Protein AF-A0A968Z3J9-F1 (afdb_monomer_lite)

pLDDT: mean 81.68, std 18.15, range [22.41, 98.75]

Sequence (668 aa):
MHNKSAYQRAVKDFSNDNRHIVHIPLLVPPITQPENKLEDIRLEYGIPVDSFVISTFGFISSTKRPLSILLAFKKYLYNYPSAYLIFVGGTDYLGSLDIEREIKKLELQNRVKITNYVTMSDFYRYIQISDICLNLRFPSNGESSASLLKILSMGKPAIVTNIDSFADFSDDIVVKIPQPRQSDEIEEIYKALINLTENSEHRSFLSQNALKYIEREHSPERCARLYAEFFEQVQYSPQTKVNMLADHVGRETAKHEVADSQKIFVLFSKVIDNFRSTSSQNYDSSDLKIIQPESLTKTLISFNYFLHECRSICLQKLPAAKKILSIGCSGVWYFEWFHKFYPYPVEEHTGIDLNHKPENLPHNIVWIQNDGSDLTSLESESFDLIFAGQFIEHMSWESQATFLAEVNRALKPNGFFVLDSPNYDISNRYGWRQPEHIHELTFKQICNFLELSSFNIEDTYGLVPKKLLGTPPQLVGKSLEYAFQNNFYKEEINKAINKEPNDCFIWWIIAKKNTCVVEKQLLKNQLQKAYLENQKNQYNIVFHQIGKFIDDNGKQFIIVNPSDAPGYALFGSYEFYSKGNYLIEYNISLLNVRKNHILHSKIAIVDVVTDSGEKVYAKKEIESSDLLNNSIIKLQFSLDKLSSLEFRVFYFGNLPLRIGVQPKVSSI

Structure (mmCIF, N/CA/C/O backbone):
data_AF-A0A968Z3J9-F1
#
_entry.id   AF-A0A968Z3J9-F1
#
loop_
_atom_site.group_PDB
_atom_site.id
_atom_site.type_symbol
_atom_site.label_atom_id
_atom_site.label_alt_id
_atom_site.label_comp_id
_atom_site.label_asym_id
_atom_site.label_entity_id
_atom_site.label_seq_id
_atom_site.pdbx_PDB_ins_code
_atom_site.Cartn_x
_atom_site.Cartn_y
_atom_site.Cartn_z
_atom_site.occupancy
_atom_site.B_iso_or_equiv
_atom_site.auth_seq_id
_atom_site.auth_comp_id
_atom_site.auth_asym_id
_atom_site.auth_atom_id
_atom_site.pdbx_PDB_model_num
ATOM 1 N N . MET A 1 1 ? -13.490 8.989 -5.426 1.00 83.38 1 MET A N 1
ATOM 2 C CA . MET A 1 1 ? -13.622 8.784 -3.961 1.00 83.38 1 MET A CA 1
ATOM 3 C C . MET A 1 1 ? -14.985 8.188 -3.634 1.00 83.38 1 MET A C 1
ATOM 5 O O . MET A 1 1 ? -15.953 8.586 -4.268 1.00 83.38 1 MET A O 1
ATOM 9 N N . HIS A 1 2 ? -15.063 7.269 -2.665 1.00 87.12 2 HIS A N 1
ATOM 10 C CA . HIS A 1 2 ? -16.280 6.493 -2.354 1.00 87.12 2 HIS A CA 1
ATOM 11 C C . HIS A 1 2 ? -17.127 7.006 -1.178 1.00 87.12 2 HIS A C 1
ATOM 13 O O . HIS A 1 2 ? -18.145 6.396 -0.853 1.00 87.12 2 HIS A O 1
ATOM 19 N N . ASN A 1 3 ? -16.702 8.076 -0.509 1.00 85.31 3 ASN A N 1
ATOM 20 C CA . ASN A 1 3 ? -17.498 8.794 0.486 1.00 85.31 3 ASN A CA 1
ATOM 21 C C . ASN A 1 3 ? -17.246 10.303 0.361 1.00 85.31 3 ASN A C 1
ATOM 23 O O . ASN A 1 3 ? -16.229 10.718 -0.216 1.00 85.31 3 ASN A O 1
ATOM 27 N N . LYS A 1 4 ? -18.177 11.120 0.867 1.00 87.25 4 LYS A N 1
ATOM 28 C CA . LYS A 1 4 ? -18.144 12.578 0.698 1.00 87.25 4 LYS A CA 1
ATOM 29 C C . LYS A 1 4 ? -17.039 13.195 1.538 1.00 87.25 4 LYS A C 1
ATOM 31 O O . LYS A 1 4 ? -16.347 14.069 1.035 1.00 87.25 4 LYS A O 1
ATOM 36 N N . SER A 1 5 ? -16.817 12.710 2.754 1.00 83.31 5 SER A N 1
ATOM 37 C CA . SER A 1 5 ? -15.737 13.186 3.622 1.00 83.31 5 SER A CA 1
ATOM 38 C C . SER A 1 5 ? -14.348 13.014 2.983 1.00 83.31 5 SER A C 1
ATOM 40 O O . SER A 1 5 ? -13.553 13.952 2.938 1.00 83.31 5 SER A O 1
ATOM 42 N N . ALA A 1 6 ? -14.055 11.844 2.410 1.00 84.19 6 ALA A N 1
ATOM 43 C CA . ALA A 1 6 ? -12.822 11.574 1.672 1.00 84.19 6 ALA A CA 1
ATOM 44 C C . ALA A 1 6 ? -12.758 12.357 0.360 1.00 84.19 6 ALA A C 1
ATOM 46 O O . ALA A 1 6 ? -11.691 12.839 -0.000 1.00 84.19 6 ALA A O 1
ATOM 47 N N . TYR A 1 7 ? -13.886 12.524 -0.337 1.00 86.06 7 TYR A N 1
ATOM 48 C CA . TYR A 1 7 ? -13.969 13.402 -1.501 1.00 86.06 7 TYR A CA 1
ATOM 49 C C . TYR A 1 7 ? -13.630 14.852 -1.145 1.00 86.06 7 TYR A C 1
ATOM 51 O O . TYR A 1 7 ? -12.784 15.443 -1.796 1.00 86.06 7 TYR A O 1
ATOM 59 N N . GLN A 1 8 ? -14.224 15.414 -0.095 1.00 84.50 8 GLN A N 1
ATOM 60 C CA . GLN A 1 8 ? -13.984 16.788 0.345 1.00 84.50 8 GLN A CA 1
ATOM 61 C C . GLN A 1 8 ? -12.546 16.989 0.817 1.00 84.50 8 GLN A C 1
ATOM 63 O O . GLN A 1 8 ? -11.927 17.988 0.456 1.00 84.50 8 GLN A O 1
ATOM 68 N N . ARG A 1 9 ? -11.993 16.029 1.572 1.00 83.12 9 ARG A N 1
ATOM 69 C CA . ARG A 1 9 ? -10.566 16.023 1.916 1.00 83.12 9 ARG A CA 1
ATOM 70 C C . ARG A 1 9 ? -9.701 15.978 0.670 1.00 83.12 9 ARG A C 1
ATOM 72 O O . ARG A 1 9 ? -8.854 16.838 0.520 1.00 83.12 9 ARG A O 1
ATOM 79 N N . ALA A 1 10 ? -9.974 15.075 -0.268 1.00 77.19 10 ALA A N 1
ATOM 80 C CA . ALA A 1 10 ? -9.222 14.993 -1.513 1.00 77.19 10 ALA A CA 1
ATOM 81 C C . ALA A 1 10 ? -9.330 16.287 -2.335 1.00 77.19 10 ALA A C 1
ATOM 83 O O . ALA A 1 10 ? -8.329 16.808 -2.798 1.00 77.19 10 ALA A O 1
ATOM 84 N N . VAL A 1 11 ? -10.516 16.877 -2.461 1.00 76.75 11 VAL A N 1
ATOM 85 C CA . VAL A 1 11 ? -10.704 18.164 -3.146 1.00 76.75 11 VAL A CA 1
ATOM 86 C C . VAL A 1 11 ? -9.931 19.290 -2.453 1.00 76.75 11 VAL A C 1
ATOM 88 O O . VAL A 1 11 ? -9.436 20.185 -3.131 1.00 76.75 11 VAL A O 1
ATOM 91 N N . LYS A 1 12 ? -9.814 19.262 -1.122 1.00 76.19 12 LYS A N 1
ATOM 92 C CA . LYS A 1 12 ? -9.059 20.250 -0.343 1.00 76.19 12 LYS A CA 1
ATOM 93 C C . LYS A 1 12 ? -7.545 20.036 -0.458 1.00 76.19 12 LYS A C 1
ATOM 95 O O . LYS A 1 12 ? -6.816 20.977 -0.772 1.00 76.19 12 LYS A O 1
ATOM 100 N N . ASP A 1 13 ? -7.094 18.810 -0.224 1.00 74.88 13 ASP A N 1
ATOM 101 C CA . ASP A 1 13 ? -5.686 18.407 -0.187 1.00 74.88 13 ASP A CA 1
ATOM 102 C C . ASP A 1 13 ? -5.069 18.431 -1.597 1.00 74.88 13 ASP A C 1
ATOM 104 O O . ASP A 1 13 ? -3.906 18.792 -1.762 1.00 74.88 13 ASP A O 1
ATOM 108 N N . PHE A 1 14 ? -5.879 18.163 -2.627 1.00 65.25 14 PHE A N 1
ATOM 109 C CA . PHE A 1 14 ? -5.542 18.275 -4.049 1.00 65.25 14 PHE A CA 1
ATOM 110 C C . PHE A 1 14 ? -6.276 19.452 -4.714 1.00 65.25 14 PHE A C 1
ATOM 112 O O . PHE A 1 14 ? -6.745 19.350 -5.847 1.00 65.25 14 PHE A O 1
ATOM 119 N N . SER A 1 15 ? -6.378 20.592 -4.025 1.00 50.22 15 SER A N 1
ATOM 120 C CA . SER A 1 15 ? -7.082 21.796 -4.513 1.00 50.22 15 SER A CA 1
ATOM 121 C C . SER A 1 15 ? -6.623 22.304 -5.888 1.00 50.22 15 SER A C 1
ATOM 123 O O . SER A 1 15 ? -7.410 22.935 -6.591 1.00 50.22 15 SER A O 1
ATOM 125 N N . ASN A 1 16 ? -5.402 21.965 -6.312 1.00 41.75 16 ASN A N 1
ATOM 126 C CA . ASN A 1 16 ? -4.848 22.312 -7.625 1.00 41.75 16 ASN A CA 1
ATOM 127 C C . ASN A 1 16 ? -5.170 21.293 -8.748 1.00 41.75 16 ASN A C 1
ATOM 129 O O . ASN A 1 16 ? -4.875 21.574 -9.908 1.00 41.75 16 ASN A O 1
ATOM 133 N N . ASP A 1 17 ? -5.767 20.134 -8.430 1.00 53.88 17 ASP A N 1
ATOM 134 C CA . ASP A 1 17 ? -6.063 19.028 -9.370 1.00 53.88 17 ASP A CA 1
ATOM 135 C C . ASP A 1 17 ? -7.462 18.403 -9.153 1.00 53.88 17 ASP A C 1
ATOM 137 O O . ASP A 1 17 ? -7.767 17.277 -9.546 1.00 53.88 17 ASP A O 1
ATOM 141 N N . ASN A 1 18 ? -8.371 19.139 -8.509 1.00 56.31 18 ASN A N 1
ATOM 142 C CA . ASN A 1 18 ? -9.698 18.621 -8.163 1.00 56.31 18 ASN A CA 1
ATOM 143 C C . ASN A 1 18 ? -10.625 18.393 -9.377 1.00 56.31 18 ASN A C 1
ATOM 145 O O . ASN A 1 18 ? -11.651 17.732 -9.231 1.00 56.31 18 ASN A O 1
ATOM 149 N N . ARG A 1 19 ? -10.250 18.871 -10.577 1.00 55.16 19 ARG A N 1
ATOM 150 C CA . ARG A 1 19 ? -11.015 18.723 -11.834 1.00 55.16 19 ARG A CA 1
ATOM 151 C C . ARG A 1 19 ? -11.169 17.270 -12.295 1.00 55.16 19 ARG A C 1
ATOM 153 O O . ARG A 1 19 ? -12.034 16.993 -13.121 1.00 55.16 19 ARG A O 1
ATOM 160 N N . HIS A 1 20 ? -10.359 16.357 -11.762 1.00 67.56 20 HIS A N 1
ATOM 161 C CA . HIS A 1 20 ? -10.405 14.923 -12.068 1.00 67.56 20 HIS A CA 1
ATOM 162 C C . HIS A 1 20 ? -10.761 14.062 -10.853 1.00 67.56 20 HIS A C 1
ATOM 164 O O . HIS A 1 20 ? -10.740 12.833 -10.922 1.00 67.56 20 HIS A O 1
ATOM 170 N N . ILE A 1 21 ? -11.119 14.694 -9.734 1.00 74.06 21 ILE A N 1
ATOM 171 C CA . ILE A 1 21 ? -11.592 13.996 -8.548 1.00 74.06 21 ILE A CA 1
ATOM 172 C C . ILE A 1 21 ? -13.110 13.987 -8.617 1.00 74.06 21 ILE A C 1
ATOM 174 O O . ILE A 1 21 ? -13.754 15.024 -8.514 1.00 74.06 21 ILE A O 1
ATOM 178 N N . VAL A 1 22 ? -13.686 12.798 -8.759 1.00 82.94 22 VAL A N 1
ATOM 179 C CA . VAL A 1 22 ? -15.136 12.603 -8.701 1.00 82.94 22 VAL A CA 1
ATOM 180 C C . VAL A 1 22 ? -15.523 11.776 -7.483 1.00 82.94 22 VAL A C 1
ATOM 182 O O . VAL A 1 22 ? -14.786 10.898 -7.010 1.00 82.94 22 VAL A O 1
ATOM 185 N N . HIS A 1 23 ? -16.702 12.069 -6.950 1.00 89.19 23 HIS A N 1
ATOM 186 C CA . HIS A 1 23 ? -17.340 11.239 -5.944 1.00 89.19 23 HIS A CA 1
ATOM 187 C C . HIS A 1 23 ? -18.211 10.193 -6.641 1.00 89.19 23 HIS A C 1
ATOM 189 O O . HIS A 1 23 ? -19.246 10.526 -7.214 1.00 89.19 23 HIS A O 1
ATOM 195 N N . ILE A 1 24 ? -17.795 8.931 -6.567 1.00 88.75 24 ILE A N 1
ATOM 196 C CA . ILE A 1 24 ? -18.569 7.791 -7.058 1.00 88.75 24 ILE A CA 1
ATOM 197 C C . ILE A 1 24 ? -18.799 6.880 -5.854 1.00 88.75 24 ILE A C 1
ATOM 199 O O . ILE A 1 24 ? -17.829 6.294 -5.365 1.00 88.75 24 ILE A O 1
ATOM 203 N N . PRO A 1 25 ? -20.031 6.782 -5.323 1.00 88.19 25 PRO A N 1
ATOM 204 C CA . PRO A 1 25 ? -20.305 5.966 -4.145 1.00 88.19 25 PRO A CA 1
ATOM 205 C C . PRO A 1 25 ? -19.909 4.504 -4.334 1.00 88.19 25 PRO A C 1
ATOM 207 O O . PRO A 1 25 ? -19.877 3.992 -5.454 1.00 88.19 25 PRO A O 1
ATOM 210 N N . LEU A 1 26 ? -19.610 3.828 -3.224 1.00 87.44 26 LEU A N 1
ATOM 211 C CA . LEU A 1 26 ? -19.346 2.393 -3.249 1.00 87.44 26 LEU A CA 1
ATOM 212 C C . LEU A 1 26 ? -20.618 1.642 -3.668 1.00 87.44 26 LEU A C 1
ATOM 214 O O . LEU A 1 26 ? -21.650 1.787 -3.017 1.00 87.44 26 LEU A O 1
ATOM 218 N N . LEU A 1 27 ? -20.533 0.851 -4.734 1.00 89.94 27 LEU A N 1
ATOM 219 C CA . LEU A 1 27 ? -21.652 0.068 -5.257 1.00 89.94 27 LEU A CA 1
ATOM 220 C C . LEU A 1 27 ? -22.138 -0.964 -4.230 1.00 89.94 27 LEU A C 1
ATOM 222 O O . LEU A 1 27 ? -21.330 -1.643 -3.590 1.00 89.94 27 LEU A O 1
ATOM 226 N N . VAL A 1 28 ? -23.459 -1.119 -4.125 1.00 86.31 28 VAL A N 1
ATOM 227 C CA . VAL A 1 28 ? -24.106 -2.203 -3.378 1.00 86.31 28 VAL A CA 1
ATOM 228 C C . VAL A 1 28 ? -24.844 -3.106 -4.370 1.00 86.31 28 VAL A C 1
ATOM 230 O O . VAL A 1 28 ? -25.715 -2.618 -5.088 1.00 86.31 28 VAL A O 1
ATOM 233 N N . PRO A 1 29 ? -24.501 -4.404 -4.461 1.00 76.38 29 PRO A N 1
ATOM 234 C CA . PRO A 1 29 ? -25.162 -5.303 -5.397 1.00 76.38 29 PRO A CA 1
ATOM 235 C C . PRO A 1 29 ? -26.626 -5.542 -4.991 1.00 76.38 29 PRO A C 1
ATOM 237 O O . PRO A 1 29 ? -26.943 -5.456 -3.799 1.00 76.38 29 PRO A O 1
ATOM 240 N N . PRO A 1 30 ? -27.511 -5.890 -5.946 1.00 74.19 30 PRO A N 1
ATOM 241 C CA . PRO A 1 30 ? -28.878 -6.281 -5.632 1.00 74.19 30 PRO A CA 1
ATOM 242 C C . PRO A 1 30 ? -28.854 -7.480 -4.687 1.00 74.19 30 PRO A C 1
ATOM 244 O O . PRO A 1 30 ? -28.130 -8.450 -4.924 1.00 74.19 30 PRO A O 1
ATOM 247 N N . ILE A 1 31 ? -29.631 -7.416 -3.608 1.00 74.12 31 ILE A N 1
ATOM 248 C CA . ILE A 1 31 ? -29.698 -8.510 -2.642 1.00 74.12 31 ILE A CA 1
ATOM 249 C C . ILE A 1 31 ? -30.876 -9.401 -2.993 1.00 74.12 31 ILE A C 1
ATOM 251 O O . ILE A 1 31 ? -32.029 -8.979 -2.939 1.00 74.12 31 ILE A O 1
ATOM 255 N N . THR A 1 32 ? -30.588 -10.662 -3.287 1.00 65.12 32 THR A N 1
ATOM 256 C CA . THR A 1 32 ? -31.586 -11.727 -3.230 1.00 65.12 32 THR A CA 1
ATOM 257 C C . THR A 1 32 ? -31.809 -12.086 -1.766 1.00 65.12 32 THR A C 1
ATOM 259 O O . THR A 1 32 ? -30.913 -12.641 -1.124 1.00 65.12 32 THR A O 1
ATOM 262 N N . GLN A 1 33 ? -32.972 -11.729 -1.217 1.00 62.16 33 GLN A N 1
ATOM 263 C CA . GLN A 1 33 ? -33.325 -12.136 0.141 1.00 62.16 33 GLN A CA 1
ATOM 264 C C . GLN A 1 33 ? -33.412 -13.669 0.208 1.00 62.16 33 GLN A C 1
ATOM 266 O O . GLN A 1 33 ? -34.026 -14.269 -0.676 1.00 62.16 33 GLN A O 1
ATOM 271 N N . PRO A 1 34 ? -32.812 -14.316 1.221 1.00 59.31 34 PRO A N 1
ATOM 272 C CA . PRO A 1 34 ? -33.038 -15.735 1.462 1.00 59.31 34 PRO A CA 1
ATOM 273 C C . PRO A 1 34 ? -34.529 -15.985 1.723 1.00 59.31 34 PRO A C 1
ATOM 275 O O . PRO A 1 34 ? -35.141 -15.263 2.507 1.00 59.31 34 PRO A O 1
ATOM 278 N N . GLU A 1 35 ? -35.107 -17.014 1.099 1.00 66.44 35 GLU A N 1
ATOM 279 C CA . GLU A 1 35 ? -36.538 -17.350 1.225 1.00 66.44 35 GLU A CA 1
ATOM 280 C C . GLU A 1 35 ? -36.929 -17.874 2.622 1.00 66.44 35 GLU A C 1
ATOM 282 O O . GLU A 1 35 ? -38.110 -18.014 2.938 1.00 66.44 35 GLU A O 1
ATOM 287 N N . ASN A 1 36 ? -35.946 -18.175 3.473 1.00 77.25 36 ASN A N 1
ATOM 288 C CA . ASN A 1 36 ? -36.167 -18.751 4.792 1.00 77.25 36 ASN A CA 1
ATOM 289 C C . ASN A 1 36 ? -36.856 -17.764 5.743 1.00 77.25 36 ASN A C 1
ATOM 291 O O . ASN A 1 36 ? -36.491 -16.586 5.830 1.00 77.25 36 ASN A O 1
ATOM 295 N N . LYS A 1 37 ? -37.808 -18.278 6.528 1.00 85.12 37 LYS A N 1
ATOM 296 C CA . LYS A 1 37 ? -38.438 -17.513 7.604 1.00 85.12 37 LYS A CA 1
ATOM 297 C C . LYS A 1 37 ? -37.406 -17.158 8.675 1.00 85.12 37 LYS A C 1
ATOM 299 O O . LYS A 1 37 ? -36.481 -17.923 8.952 1.00 85.12 37 LYS A O 1
ATOM 304 N N . LEU A 1 38 ? -37.569 -15.986 9.283 1.00 86.25 38 LEU A N 1
ATOM 305 C CA . LEU A 1 38 ? -36.629 -15.448 10.267 1.00 86.25 38 LEU A CA 1
ATOM 306 C C . LEU A 1 38 ? -36.497 -16.372 11.489 1.00 86.25 38 LEU A C 1
ATOM 308 O O . LEU A 1 38 ? -35.399 -16.535 12.021 1.00 86.25 38 LEU A O 1
ATOM 312 N N . GLU A 1 39 ? -37.593 -17.017 11.887 1.00 90.06 39 GLU A N 1
ATOM 313 C CA . GLU A 1 39 ? -37.647 -17.985 12.982 1.00 90.06 39 GLU A CA 1
ATOM 314 C C . GLU A 1 39 ? -36.768 -19.211 12.702 1.00 90.06 39 GLU A C 1
ATOM 316 O O . GLU A 1 39 ? -36.020 -19.639 13.581 1.00 90.06 39 GLU A O 1
ATOM 321 N N . ASP A 1 40 ? -36.783 -19.721 11.467 1.00 91.75 40 ASP A N 1
ATOM 322 C CA . ASP A 1 40 ? -35.992 -20.889 11.064 1.00 91.75 40 ASP A CA 1
ATOM 323 C C . ASP A 1 40 ? -34.488 -20.579 11.121 1.00 91.75 40 ASP A C 1
ATOM 325 O O . ASP A 1 40 ? -33.699 -21.372 11.638 1.00 91.75 40 ASP A O 1
ATOM 329 N N . ILE A 1 41 ? -34.086 -19.386 10.662 1.00 91.69 41 ILE A N 1
ATOM 330 C CA . ILE A 1 41 ? -32.685 -18.935 10.713 1.00 91.69 41 ILE A CA 1
ATOM 331 C C . ILE A 1 41 ? -32.225 -18.762 12.169 1.00 91.69 41 ILE A C 1
ATOM 333 O O . ILE A 1 41 ? -31.107 -19.147 12.519 1.00 91.69 41 ILE A O 1
ATOM 337 N N . ARG A 1 42 ? -33.077 -18.197 13.038 1.00 93.94 42 ARG A N 1
ATOM 338 C CA . ARG A 1 42 ? -32.767 -18.046 14.469 1.00 93.94 42 ARG A CA 1
ATOM 339 C C . ARG A 1 42 ? -32.563 -19.408 15.135 1.00 93.94 42 ARG A C 1
ATOM 341 O O . ARG A 1 42 ? -31.560 -19.585 15.827 1.00 93.94 42 ARG A O 1
ATOM 348 N N . LEU A 1 43 ? -33.441 -20.378 14.867 1.00 92.06 43 LEU A N 1
ATOM 349 C CA . LEU A 1 43 ? -33.316 -21.745 15.381 1.00 92.06 43 LEU A CA 1
ATOM 350 C C . LEU A 1 43 ? -32.028 -22.430 14.901 1.00 92.06 43 LEU A C 1
ATOM 352 O O . LEU A 1 43 ? -31.312 -23.001 15.724 1.00 92.06 43 LEU A O 1
ATOM 356 N N . GLU A 1 44 ? -31.687 -22.317 13.614 1.00 93.19 44 GLU A N 1
ATOM 357 C CA . GLU A 1 44 ? -30.454 -22.884 13.043 1.00 93.19 44 GLU A CA 1
ATOM 358 C C . GLU A 1 44 ? -29.192 -22.342 13.729 1.00 93.19 44 GLU A C 1
ATOM 360 O O . GLU A 1 44 ? -28.259 -23.090 14.025 1.00 93.19 44 GLU A O 1
ATOM 365 N N . TYR A 1 45 ? -29.167 -21.046 14.046 1.00 92.88 45 TYR A N 1
ATOM 366 C CA . TYR A 1 45 ? -28.033 -20.421 14.725 1.00 92.88 45 TYR A CA 1
ATOM 367 C C . TYR A 1 45 ? -28.087 -20.514 16.257 1.00 92.88 45 TYR A C 1
ATOM 369 O O . TYR A 1 45 ? -27.191 -19.978 16.922 1.00 92.88 45 TYR A O 1
ATOM 377 N N . GLY A 1 46 ? -29.079 -21.204 16.828 1.00 92.62 46 GLY A N 1
ATOM 378 C CA . GLY A 1 46 ? -29.234 -21.364 18.276 1.00 92.62 46 GLY A CA 1
ATOM 379 C C . GLY A 1 46 ? -29.586 -20.061 19.000 1.00 92.62 46 GLY A C 1
ATOM 380 O O . GLY A 1 46 ? -29.172 -19.854 20.140 1.00 92.62 46 GLY A O 1
ATOM 381 N N . ILE A 1 47 ? -30.305 -19.162 18.327 1.00 94.31 47 ILE A N 1
ATOM 382 C CA . ILE A 1 47 ? -30.796 -17.893 18.865 1.00 94.31 47 ILE A CA 1
ATOM 383 C C . ILE A 1 47 ? -32.287 -18.052 19.205 1.00 94.31 47 ILE A C 1
ATOM 385 O O . ILE A 1 47 ? -33.054 -18.493 18.349 1.00 94.31 47 ILE A O 1
ATOM 389 N N . PRO A 1 48 ? -32.743 -17.704 20.424 1.00 93.38 48 PRO A N 1
ATOM 390 C CA . PRO A 1 48 ? -34.160 -17.794 20.768 1.00 93.38 48 PRO A CA 1
ATOM 391 C C . PRO A 1 48 ? -35.031 -16.917 19.858 1.00 93.38 48 PRO A C 1
ATOM 393 O O . PRO A 1 48 ? -34.693 -15.760 19.600 1.00 93.38 48 PRO A O 1
ATOM 396 N N . VAL A 1 49 ? -36.168 -17.449 19.405 1.00 91.75 49 VAL A N 1
ATOM 397 C CA . VAL A 1 49 ? -37.060 -16.780 18.440 1.00 91.75 49 VAL A CA 1
ATOM 398 C C . VAL A 1 49 ? -37.539 -15.417 18.941 1.00 91.75 49 VAL A C 1
ATOM 400 O O . VAL A 1 49 ? -37.500 -14.461 18.175 1.00 91.75 49 VAL A O 1
ATOM 403 N N . ASP A 1 50 ? -37.866 -15.294 20.228 1.00 91.12 50 ASP A N 1
ATOM 404 C CA . ASP A 1 50 ? -38.372 -14.050 20.831 1.00 91.12 50 ASP A CA 1
ATOM 405 C C . ASP A 1 50 ? -37.263 -13.132 21.382 1.00 91.12 50 ASP A C 1
ATOM 407 O O . ASP A 1 50 ? -37.534 -12.162 22.093 1.00 91.12 50 ASP A O 1
ATOM 411 N N . SER A 1 51 ? -35.989 -13.448 21.118 1.00 94.50 51 SER A N 1
ATOM 412 C CA . SER A 1 51 ? -34.874 -12.621 21.589 1.00 94.50 51 SER A CA 1
ATOM 413 C C . SER A 1 51 ? -34.725 -11.338 20.774 1.00 94.50 51 SER A C 1
ATOM 415 O O . SER A 1 51 ? -35.022 -11.293 19.579 1.00 94.50 51 SER A O 1
ATOM 417 N N . PHE A 1 52 ? -34.216 -10.298 21.433 1.00 96.94 52 PHE A N 1
ATOM 418 C CA . PHE A 1 52 ? -33.814 -9.063 20.771 1.00 96.94 52 PHE A CA 1
ATOM 419 C C . PHE A 1 52 ? -32.335 -9.156 20.383 1.00 96.94 52 PHE A C 1
ATOM 421 O O . PHE A 1 52 ? -31.469 -9.296 21.250 1.00 96.94 52 PHE A O 1
ATOM 428 N N . VAL A 1 53 ? -32.034 -9.126 19.088 1.00 98.31 53 VAL A N 1
ATOM 429 C CA . VAL A 1 53 ? -30.708 -9.436 18.549 1.00 98.31 53 VAL A CA 1
ATOM 430 C C . VAL A 1 53 ? -29.985 -8.160 18.135 1.00 98.31 53 VAL A C 1
ATOM 432 O O . VAL A 1 53 ? -30.362 -7.477 17.185 1.00 98.31 53 VAL A O 1
ATOM 435 N N . ILE A 1 54 ? -28.883 -7.873 18.815 1.00 98.75 54 ILE A N 1
ATOM 436 C CA . ILE A 1 54 ? -27.936 -6.820 18.462 1.00 98.75 54 ILE A CA 1
ATOM 437 C C . ILE A 1 54 ? -26.758 -7.479 17.750 1.00 98.75 54 ILE A C 1
ATOM 439 O O . ILE A 1 54 ? -26.273 -8.532 18.169 1.00 98.75 54 ILE A O 1
ATOM 443 N N . SER A 1 55 ? -26.275 -6.906 16.653 1.00 98.44 55 SER A N 1
ATOM 444 C CA . SER A 1 55 ? -25.153 -7.501 15.918 1.00 98.44 55 SER A CA 1
ATOM 445 C C . SER A 1 55 ? -24.136 -6.478 15.448 1.00 98.44 55 SER A C 1
ATOM 447 O O . SER A 1 55 ? -24.451 -5.317 15.218 1.00 98.44 55 SER A O 1
ATOM 449 N N . THR A 1 56 ? -22.893 -6.911 15.289 1.00 97.50 56 THR A N 1
ATOM 450 C CA . THR A 1 56 ? -21.803 -6.121 14.707 1.00 97.50 56 THR A CA 1
ATOM 451 C C . THR A 1 56 ? -21.055 -6.966 13.689 1.00 97.50 56 THR A C 1
ATOM 453 O O . THR A 1 56 ? -21.015 -8.187 13.820 1.00 97.50 56 THR A O 1
ATOM 456 N N . PHE A 1 57 ? -20.500 -6.335 12.652 1.00 95.75 57 PHE A N 1
ATOM 457 C CA . PHE A 1 57 ? -20.056 -7.032 11.446 1.00 95.75 57 PHE A CA 1
ATOM 458 C C . PHE A 1 57 ? -18.607 -6.717 11.026 1.00 95.75 57 PHE A C 1
ATOM 460 O O . PHE A 1 57 ? -18.116 -5.579 11.066 1.00 95.75 57 PHE A O 1
ATOM 467 N N . GLY A 1 58 ? -17.936 -7.758 10.527 1.00 89.75 58 GLY A N 1
ATOM 468 C CA . GLY A 1 58 ? -16.554 -7.767 10.041 1.00 89.75 58 GLY A CA 1
ATOM 469 C C . GLY A 1 58 ? -15.522 -7.975 11.156 1.00 89.75 58 GLY A C 1
ATOM 470 O O . GLY A 1 58 ? -15.887 -8.234 12.292 1.00 89.75 58 GLY A O 1
ATOM 471 N N . PHE A 1 59 ? -14.234 -7.783 10.839 1.00 88.88 59 PHE A N 1
ATOM 472 C CA . PHE A 1 59 ? -13.106 -7.926 11.781 1.00 88.88 59 PHE A CA 1
ATOM 473 C C . PHE A 1 59 ? -13.371 -7.355 13.179 1.00 88.88 59 PHE A C 1
ATOM 475 O O . PHE A 1 59 ? -13.798 -6.203 13.293 1.00 88.88 59 PHE A O 1
ATOM 482 N N . ILE A 1 60 ? -13.088 -8.135 14.219 1.00 89.12 60 ILE A N 1
ATOM 483 C CA . ILE A 1 60 ? -13.185 -7.725 15.621 1.00 89.12 60 ILE A CA 1
ATOM 484 C C . ILE A 1 60 ? -11.837 -7.121 16.029 1.00 89.12 60 ILE A C 1
ATOM 486 O O . ILE A 1 60 ? -10.944 -7.811 16.514 1.00 89.12 60 ILE A O 1
ATOM 490 N N . SER A 1 61 ? -11.689 -5.815 15.811 1.00 87.69 61 SER A N 1
ATOM 491 C CA . SER A 1 61 ? -10.485 -5.047 16.144 1.00 87.69 61 SER A CA 1
ATOM 492 C C . SER A 1 61 ? -10.798 -3.934 17.146 1.00 87.69 61 SER A C 1
ATOM 494 O O . SER A 1 61 ? -11.941 -3.491 17.271 1.00 87.69 61 SER A O 1
ATOM 496 N N . SER A 1 62 ? -9.776 -3.420 17.835 1.00 88.94 62 SER A N 1
ATOM 497 C CA . SER A 1 62 ? -9.920 -2.291 18.771 1.00 88.94 62 SER A CA 1
ATOM 498 C C . SER A 1 62 ? -10.555 -1.054 18.121 1.00 88.94 62 SER A C 1
ATOM 500 O O . SER A 1 62 ? -11.374 -0.377 18.750 1.00 88.94 62 SER A O 1
ATOM 502 N N . THR A 1 63 ? -10.256 -0.801 16.841 1.00 89.88 63 THR A N 1
ATOM 503 C CA . THR A 1 63 ? -10.831 0.312 16.073 1.00 89.88 63 THR A CA 1
ATOM 504 C C . THR A 1 63 ? -12.343 0.195 15.911 1.00 89.88 63 THR A C 1
ATOM 506 O O . THR A 1 63 ? -12.999 1.224 15.807 1.00 89.88 63 THR A O 1
ATOM 509 N N . LYS A 1 64 ? -12.924 -1.012 15.978 1.00 91.88 64 LYS A N 1
ATOM 510 C CA . LYS A 1 64 ? -14.380 -1.248 15.907 1.00 91.88 64 LYS A CA 1
ATOM 511 C C . LYS A 1 64 ? -15.105 -1.258 17.254 1.00 91.88 64 LYS A C 1
ATOM 513 O O . LYS A 1 64 ? -16.267 -1.650 17.342 1.00 91.88 64 LYS A O 1
ATOM 518 N N . ARG A 1 65 ? -14.418 -0.828 18.313 1.00 93.94 65 ARG A N 1
ATOM 519 C CA . ARG A 1 65 ? -14.990 -0.594 19.652 1.00 93.94 65 ARG A CA 1
ATOM 520 C C . ARG A 1 65 ? -15.676 -1.807 20.321 1.00 93.94 65 ARG A C 1
ATOM 522 O O . ARG A 1 65 ? -16.623 -1.606 21.079 1.00 93.94 65 ARG A O 1
ATOM 529 N N . PRO A 1 66 ? -15.213 -3.059 20.140 1.00 94.62 66 PRO A N 1
ATOM 530 C CA . PRO A 1 66 ? -15.891 -4.235 20.694 1.00 94.62 66 PRO A CA 1
ATOM 531 C C . PRO A 1 66 ? -15.970 -4.232 22.232 1.00 94.62 66 PRO A C 1
ATOM 533 O O . PRO A 1 66 ? -16.968 -4.687 22.780 1.00 94.62 66 PRO A O 1
ATOM 536 N N . LEU A 1 67 ? -14.981 -3.667 22.941 1.00 95.19 67 LEU A N 1
ATOM 537 C CA . LEU A 1 67 ? -15.025 -3.544 24.407 1.00 95.19 67 LEU A CA 1
ATOM 538 C C . LEU A 1 67 ? -16.098 -2.563 24.887 1.00 95.19 67 LEU A C 1
ATOM 540 O O . LEU A 1 67 ? -16.857 -2.890 25.796 1.00 95.19 67 LEU A O 1
ATOM 544 N N . SER A 1 68 ? -16.194 -1.388 24.263 1.00 97.12 68 SER A N 1
ATOM 545 C CA . SER A 1 68 ? -17.236 -0.407 24.582 1.00 97.12 68 SER A CA 1
ATOM 546 C C . SER A 1 68 ? -18.625 -0.985 24.319 1.00 97.12 68 SER A C 1
ATOM 548 O O . SER A 1 68 ? -19.525 -0.825 25.141 1.00 97.12 68 SER A O 1
ATOM 550 N N . ILE A 1 69 ? -18.773 -1.736 23.219 1.00 98.19 69 ILE A N 1
ATOM 551 C CA . ILE A 1 69 ? -19.999 -2.474 22.899 1.00 98.19 69 ILE A CA 1
ATOM 552 C C . ILE A 1 69 ? -20.329 -3.488 24.002 1.00 98.19 69 ILE A C 1
ATOM 554 O O . ILE A 1 69 ? -21.459 -3.497 24.480 1.00 98.19 69 ILE A O 1
ATOM 558 N N . LEU A 1 70 ? -19.371 -4.314 24.443 1.00 98.00 70 LEU A N 1
ATOM 559 C CA . LEU A 1 70 ? -19.603 -5.299 25.509 1.00 98.00 70 LEU A CA 1
ATOM 560 C C . LEU A 1 70 ? -20.025 -4.653 26.832 1.00 98.00 70 LEU A C 1
ATOM 562 O O . LEU A 1 70 ? -20.936 -5.149 27.493 1.00 98.00 70 LEU A O 1
ATOM 566 N N . LEU A 1 71 ? -19.371 -3.561 27.228 1.00 98.12 71 LEU A N 1
ATOM 567 C CA . LEU A 1 71 ? -19.675 -2.864 28.479 1.00 98.12 71 LEU A CA 1
ATOM 568 C C . LEU A 1 71 ? -21.065 -2.219 28.435 1.00 98.12 71 LEU A C 1
ATOM 570 O O . LEU A 1 71 ? -21.844 -2.375 29.378 1.00 98.12 71 LEU A O 1
ATOM 574 N N . ALA A 1 72 ? -21.409 -1.569 27.321 1.00 98.50 72 ALA A N 1
ATOM 575 C CA . ALA A 1 72 ? -22.738 -1.003 27.116 1.00 98.50 72 ALA A CA 1
ATOM 576 C C . ALA A 1 72 ? -23.812 -2.098 27.059 1.00 98.50 72 ALA A C 1
ATOM 578 O O . ALA A 1 72 ? -24.873 -1.955 27.662 1.00 98.50 72 ALA A O 1
ATOM 579 N N . PHE A 1 73 ? -23.518 -3.226 26.406 1.00 98.62 73 PHE A N 1
ATOM 580 C CA . PHE A 1 73 ? -24.417 -4.375 26.343 1.00 98.62 73 PHE A CA 1
ATOM 581 C C . PHE A 1 73 ? -24.635 -5.016 27.719 1.00 98.62 73 PHE A C 1
ATOM 583 O O . PHE A 1 73 ? -25.771 -5.318 28.074 1.00 98.62 73 PHE A O 1
ATOM 590 N N . LYS A 1 74 ? -23.591 -5.147 28.551 1.00 98.25 74 LYS A N 1
ATOM 591 C CA . LYS A 1 74 ? -23.742 -5.603 29.944 1.00 98.25 74 LYS A CA 1
ATOM 592 C C . LYS A 1 74 ? -24.678 -4.691 30.730 1.00 98.25 74 LYS A C 1
ATOM 594 O O . LYS A 1 74 ? -25.533 -5.180 31.461 1.00 98.25 74 LYS A O 1
ATOM 599 N N . LYS A 1 75 ? -24.529 -3.372 30.570 1.00 98.12 75 LYS A N 1
ATOM 600 C CA . LYS A 1 75 ? -25.432 -2.397 31.190 1.00 98.12 75 LYS A CA 1
ATOM 601 C C . LYS A 1 75 ? -26.867 -2.545 30.663 1.00 98.12 75 LYS A C 1
ATOM 603 O O . LYS A 1 75 ? -27.816 -2.518 31.438 1.00 98.12 75 LYS A O 1
ATOM 608 N N . TYR A 1 76 ? -27.022 -2.740 29.359 1.00 98.31 76 TYR A N 1
ATOM 609 C CA . TYR A 1 76 ? -28.306 -2.937 28.687 1.00 98.31 76 TYR A CA 1
ATOM 610 C C . TYR A 1 76 ? -29.052 -4.197 29.161 1.00 98.31 76 TYR A C 1
ATOM 612 O O . TYR A 1 76 ? -30.256 -4.143 29.412 1.00 98.31 76 TYR A O 1
ATOM 620 N N . LEU A 1 77 ? -28.339 -5.303 29.390 1.00 97.81 77 LEU A N 1
ATOM 621 C CA . LEU A 1 77 ? -28.923 -6.571 29.840 1.00 97.81 77 LEU A CA 1
ATOM 622 C C . LEU A 1 77 ? -29.643 -6.502 31.195 1.00 97.81 77 LEU A C 1
ATOM 624 O O . LEU A 1 77 ? -30.509 -7.341 31.435 1.00 97.81 77 LEU A O 1
ATOM 628 N N . TYR A 1 78 ? -29.340 -5.526 32.061 1.00 96.12 78 TYR A N 1
ATOM 629 C CA . TYR A 1 78 ? -30.065 -5.359 33.330 1.00 96.12 78 TYR A CA 1
ATOM 630 C C . TYR A 1 78 ? -31.562 -5.103 33.121 1.00 96.12 78 TYR A C 1
ATOM 632 O O . TYR A 1 78 ? -32.372 -5.586 33.906 1.00 96.12 78 TYR A O 1
ATOM 640 N N . ASN A 1 79 ? -31.923 -4.382 32.055 1.00 96.19 79 ASN A N 1
ATOM 641 C CA . ASN A 1 79 ? -33.316 -4.082 31.715 1.00 96.19 79 ASN A CA 1
ATOM 642 C C . ASN A 1 79 ? -33.870 -5.033 30.640 1.00 96.19 79 ASN A C 1
ATOM 644 O O . ASN A 1 79 ? -35.079 -5.237 30.567 1.00 96.19 79 ASN A O 1
ATOM 648 N N . TYR A 1 80 ? -32.992 -5.645 29.835 1.00 96.94 80 TYR A N 1
ATOM 649 C CA . TYR A 1 80 ? -33.352 -6.477 28.681 1.00 96.94 80 TYR A CA 1
ATOM 650 C C . TYR A 1 80 ? -32.675 -7.859 28.730 1.00 96.94 80 TYR A C 1
ATOM 652 O O . TYR A 1 80 ? -31.838 -8.177 27.882 1.00 96.94 80 TYR A O 1
ATOM 660 N N . PRO A 1 81 ? -33.016 -8.723 29.705 1.00 95.44 81 PRO A N 1
ATOM 661 C CA . PRO A 1 81 ? -32.272 -9.956 29.991 1.00 95.44 81 PRO A CA 1
ATOM 662 C C . PRO A 1 81 ? -32.384 -11.049 28.912 1.00 95.44 81 PRO A C 1
ATOM 664 O O . PRO A 1 81 ? -31.642 -12.038 28.968 1.00 95.44 81 PRO A O 1
ATOM 667 N N . SER A 1 82 ? -33.308 -10.909 27.956 1.00 93.88 82 SER A N 1
ATOM 668 C CA . SER A 1 82 ? -33.507 -11.819 26.817 1.00 93.88 82 SER A CA 1
ATOM 669 C C . SER A 1 82 ? -32.702 -11.438 25.569 1.00 93.88 82 SER A C 1
ATOM 671 O O . SER A 1 82 ? -32.741 -12.177 24.586 1.00 93.88 82 SER A O 1
ATOM 673 N N . ALA A 1 83 ? -31.988 -10.309 25.581 1.00 97.88 83 ALA A N 1
ATOM 674 C CA . ALA A 1 83 ? -31.261 -9.830 24.413 1.00 97.88 83 ALA A CA 1
ATOM 675 C C . ALA A 1 83 ? -29.967 -10.612 24.148 1.00 97.88 83 ALA A C 1
ATOM 677 O O . ALA A 1 83 ? -29.311 -11.096 25.072 1.00 97.88 83 ALA A O 1
ATOM 678 N N . TYR A 1 84 ? -29.579 -10.688 22.877 1.00 98.31 84 TYR A N 1
ATOM 679 C CA . TYR A 1 84 ? -28.346 -11.320 22.413 1.00 98.31 84 TYR A CA 1
ATOM 680 C C . TYR A 1 84 ? -27.477 -10.317 21.664 1.00 98.31 84 TYR A C 1
ATOM 682 O O . TYR A 1 84 ? -27.981 -9.494 20.906 1.00 98.31 84 TYR A O 1
ATOM 690 N N . LEU A 1 85 ? -26.162 -10.423 21.839 1.00 98.50 85 LEU A N 1
ATOM 691 C CA . LEU A 1 85 ? -25.172 -9.688 21.061 1.00 98.50 85 LEU A CA 1
ATOM 692 C C . LEU A 1 85 ? -24.358 -10.665 20.213 1.00 98.50 85 LEU A C 1
ATOM 694 O O . LEU A 1 85 ? -23.762 -11.606 20.732 1.00 98.50 85 LEU A O 1
ATOM 698 N N . ILE A 1 86 ? -24.300 -10.431 18.907 1.00 98.06 86 ILE A N 1
ATOM 699 C CA . ILE A 1 86 ? -23.579 -11.292 17.968 1.00 98.06 86 ILE A CA 1
ATOM 700 C C . ILE A 1 86 ? -22.458 -10.497 17.296 1.00 98.06 86 ILE A C 1
ATOM 702 O O . ILE A 1 86 ? -22.702 -9.528 16.577 1.00 98.06 86 ILE A O 1
ATOM 706 N N . PHE A 1 87 ? -21.219 -10.929 17.506 1.00 96.94 87 PHE A N 1
ATOM 707 C CA . PHE A 1 87 ? -20.064 -10.485 16.739 1.00 96.94 87 PHE A CA 1
ATOM 708 C C . PHE A 1 87 ? -19.912 -11.371 15.502 1.00 96.94 87 PHE A C 1
ATOM 710 O O . PHE A 1 87 ? -19.462 -12.516 15.589 1.00 96.94 87 PHE A O 1
ATOM 717 N N . VAL A 1 88 ? -20.304 -10.831 14.349 1.00 96.25 88 VAL A N 1
ATOM 718 C CA . VAL A 1 88 ? -20.270 -11.512 13.054 1.00 96.25 88 VAL A CA 1
ATOM 719 C C . VAL A 1 88 ? -18.957 -11.194 12.338 1.00 96.25 88 VAL A C 1
ATOM 721 O O . VAL A 1 88 ? -18.863 -10.262 11.533 1.00 96.25 88 VAL A O 1
ATOM 724 N N . GLY A 1 89 ? -17.916 -11.949 12.671 1.00 87.62 89 GLY A N 1
ATOM 725 C CA . GLY A 1 89 ? -16.561 -11.774 12.153 1.00 87.62 89 GLY A CA 1
ATOM 726 C C . GLY A 1 89 ? -15.514 -12.436 13.046 1.00 87.62 89 GLY A C 1
ATOM 727 O O . GLY A 1 89 ? -15.814 -12.840 14.168 1.00 87.62 89 GLY A O 1
ATOM 728 N N . GLY A 1 90 ? -14.290 -12.583 12.536 1.00 79.69 90 GLY A N 1
ATOM 729 C CA . GLY A 1 90 ? -13.154 -13.101 13.300 1.00 79.69 90 GLY A CA 1
ATOM 730 C C . GLY A 1 90 ? -12.367 -12.004 14.012 1.00 79.69 90 GLY A C 1
ATOM 731 O O . GLY A 1 90 ? -12.400 -10.835 13.616 1.00 79.69 90 GLY A O 1
ATOM 732 N N . THR A 1 91 ? -11.645 -12.390 15.058 1.00 69.06 91 THR A N 1
ATOM 733 C CA . THR A 1 91 ? -10.518 -11.615 15.582 1.00 69.06 91 THR A CA 1
ATOM 734 C C . THR A 1 91 ? -9.347 -11.717 14.599 1.00 69.06 91 THR A C 1
ATOM 736 O O . THR A 1 91 ? -9.130 -12.761 13.980 1.00 69.06 91 THR A O 1
ATOM 739 N N . ASP A 1 92 ? -8.606 -10.628 14.397 1.00 53.12 92 ASP A N 1
ATOM 740 C CA . ASP A 1 92 ? -7.373 -10.693 13.607 1.00 53.12 92 ASP A CA 1
ATOM 741 C C . ASP A 1 92 ? -6.301 -11.513 14.338 1.00 53.12 92 ASP A C 1
ATOM 743 O O . ASP A 1 92 ? -6.165 -11.449 15.562 1.00 53.12 92 ASP A O 1
ATOM 747 N N . TYR A 1 93 ? -5.463 -12.200 13.557 1.00 44.12 93 TYR A N 1
ATOM 748 C CA . TYR A 1 93 ? -4.284 -12.966 13.993 1.00 44.12 93 TYR A CA 1
ATOM 749 C C . TYR A 1 93 ? -3.174 -12.088 14.634 1.00 44.12 93 TYR A C 1
ATOM 751 O O . TYR A 1 93 ? -2.145 -12.600 15.064 1.00 44.12 93 TYR A O 1
ATOM 759 N N . LEU A 1 94 ? -3.383 -10.763 14.729 1.00 41.69 94 LEU A N 1
ATOM 760 C CA . LEU A 1 94 ? -2.443 -9.739 15.227 1.00 41.69 94 LEU A CA 1
ATOM 761 C C . LEU A 1 94 ? -2.586 -9.414 16.737 1.00 41.69 94 LEU A C 1
ATOM 763 O O . LEU A 1 94 ? -2.028 -8.434 17.230 1.00 41.69 94 LEU A O 1
ATOM 767 N N . GLY A 1 95 ? -3.317 -10.236 17.498 1.00 44.53 95 GLY A N 1
ATOM 768 C CA . GLY A 1 95 ? -3.041 -10.479 18.925 1.00 44.53 95 GLY A CA 1
ATOM 769 C C . GLY A 1 95 ? -3.240 -9.346 19.948 1.00 44.53 95 GLY A C 1
ATOM 770 O O . GLY A 1 95 ? -2.740 -9.472 21.062 1.00 44.53 95 GLY A O 1
ATOM 771 N N . SER A 1 96 ? -3.950 -8.251 19.650 1.00 53.78 96 SER A N 1
ATOM 772 C CA . SER A 1 96 ? -4.103 -7.142 20.623 1.00 53.78 96 SER A CA 1
ATOM 773 C C . SER A 1 96 ? -5.377 -7.171 21.477 1.00 53.78 96 SER A C 1
ATOM 775 O O . SER A 1 96 ? -5.447 -6.449 22.473 1.00 53.78 96 SER A O 1
ATOM 777 N N . LEU A 1 97 ? -6.380 -7.985 21.129 1.00 70.56 97 LEU A N 1
ATOM 778 C CA . LEU A 1 97 ? -7.666 -8.009 21.827 1.00 70.56 97 LEU A CA 1
ATOM 779 C C . LEU A 1 97 ? -8.224 -9.430 21.975 1.00 70.56 97 LEU A C 1
ATOM 781 O O . LEU A 1 97 ? -8.734 -10.011 21.020 1.00 70.56 97 LEU A O 1
ATOM 785 N N . ASP A 1 98 ? -8.200 -9.940 23.204 1.00 86.19 98 ASP A N 1
ATOM 786 C CA . ASP A 1 98 ? -8.856 -11.192 23.589 1.00 86.19 98 ASP A CA 1
ATOM 787 C C . ASP A 1 98 ? -10.299 -10.909 24.038 1.00 86.19 98 ASP A C 1
ATOM 789 O O . ASP A 1 98 ? -10.602 -10.706 25.218 1.00 86.19 98 ASP A O 1
ATOM 793 N N . ILE A 1 99 ? -11.195 -10.811 23.055 1.00 89.12 99 ILE A N 1
ATOM 794 C CA . ILE A 1 99 ? -12.605 -10.491 23.291 1.00 89.12 99 ILE A CA 1
ATOM 795 C C . ILE A 1 99 ? -13.332 -11.611 24.052 1.00 89.12 99 ILE A C 1
ATOM 797 O O . ILE A 1 99 ? -14.212 -11.325 24.862 1.00 89.12 99 ILE A O 1
ATOM 801 N N . GLU A 1 100 ? -12.939 -12.872 23.854 1.00 90.12 100 GLU A N 1
ATOM 802 C CA . GLU A 1 100 ? -13.525 -14.030 24.538 1.00 90.12 100 GLU A CA 1
ATOM 803 C C . GLU A 1 100 ? -13.238 -13.990 26.039 1.00 90.12 100 GLU A C 1
ATOM 805 O O . GLU A 1 100 ? -14.132 -14.221 26.862 1.00 90.12 100 GLU A O 1
ATOM 810 N N . ARG A 1 101 ? -12.013 -13.610 26.420 1.00 91.25 101 ARG A N 1
ATOM 811 C CA . ARG A 1 101 ? -11.656 -13.377 27.820 1.00 91.25 101 ARG A CA 1
ATOM 812 C C . ARG A 1 101 ? -12.484 -12.267 28.452 1.00 91.25 101 ARG A C 1
ATOM 814 O O . ARG A 1 101 ? -12.922 -12.430 29.593 1.00 91.25 101 ARG A O 1
ATOM 821 N N . GLU A 1 102 ? -12.712 -11.156 27.755 1.00 93.62 102 GLU A N 1
ATOM 822 C CA . GLU A 1 102 ? -13.532 -10.066 28.297 1.00 93.62 102 GLU A CA 1
ATOM 823 C C . GLU A 1 102 ? -15.015 -10.462 28.393 1.00 93.62 102 GLU A C 1
ATOM 825 O O . GLU A 1 102 ? -15.646 -10.164 29.405 1.00 93.62 102 GLU A O 1
ATOM 830 N N . ILE A 1 103 ? -15.554 -11.234 27.440 1.00 95.88 103 ILE A N 1
ATOM 831 C CA . ILE A 1 103 ? -16.894 -11.843 27.554 1.00 95.88 103 ILE A CA 1
ATOM 832 C C . ILE A 1 103 ? -16.982 -12.711 28.813 1.00 95.88 103 ILE A C 1
ATOM 834 O O . ILE A 1 103 ? -17.930 -12.575 29.588 1.00 95.88 103 ILE A O 1
ATOM 838 N N . LYS A 1 104 ? -15.981 -13.570 29.052 1.00 96.12 104 LYS A N 1
ATOM 839 C CA . LYS A 1 104 ? -15.927 -14.443 30.233 1.00 96.12 104 LYS A CA 1
ATOM 840 C C . LYS A 1 104 ? -15.853 -13.652 31.535 1.00 96.12 104 LYS A C 1
ATOM 842 O O . LYS A 1 104 ? -16.584 -13.951 32.473 1.00 96.12 104 LYS A O 1
ATOM 847 N N . LYS A 1 105 ? -14.993 -12.635 31.592 1.00 96.12 105 LYS A N 1
ATOM 848 C CA . LYS A 1 105 ? -14.829 -11.745 32.753 1.00 96.12 105 LYS A CA 1
ATOM 849 C C . LYS A 1 105 ? -16.096 -10.948 33.060 1.00 96.12 105 LYS A C 1
ATOM 851 O O . LYS A 1 105 ? -16.359 -10.628 34.215 1.00 96.12 105 LYS A O 1
ATOM 856 N N . LEU A 1 106 ? -16.865 -10.606 32.031 1.00 96.44 106 LEU A N 1
ATOM 857 C CA . LEU A 1 106 ? -18.130 -9.897 32.169 1.00 96.44 106 LEU A CA 1
ATOM 858 C C . LEU A 1 106 ? -19.325 -10.827 32.425 1.00 96.44 106 LEU A C 1
ATOM 860 O O . LEU A 1 106 ? -20.404 -10.293 32.677 1.00 96.44 106 LEU A O 1
ATOM 864 N N . GLU A 1 107 ? -19.122 -12.149 32.428 1.00 97.19 107 GLU A N 1
ATOM 865 C CA . GLU A 1 107 ? -20.149 -13.189 32.609 1.00 97.19 107 GLU A CA 1
ATOM 866 C C . GLU A 1 107 ? -21.232 -13.176 31.512 1.00 97.19 107 GLU A C 1
ATOM 868 O O . GLU A 1 107 ? -22.418 -13.386 31.759 1.00 97.19 107 GLU A O 1
ATOM 873 N N . LEU A 1 108 ? -20.820 -12.906 30.269 1.00 97.50 108 LEU A N 1
ATOM 874 C CA . LEU A 1 108 ? -21.712 -12.716 29.122 1.00 97.50 108 LEU A CA 1
ATOM 875 C C . LEU A 1 108 ? -21.784 -13.913 28.155 1.00 97.50 108 LEU A C 1
ATOM 877 O O . LEU A 1 108 ? -22.426 -13.814 27.111 1.00 97.50 108 LEU A O 1
ATOM 881 N N . GLN A 1 109 ? -21.169 -15.053 28.479 1.00 95.88 109 GLN A N 1
ATOM 882 C CA . GLN A 1 109 ? -21.017 -16.213 27.580 1.00 95.88 109 GLN A CA 1
ATOM 883 C C . GLN A 1 109 ? -22.351 -16.760 27.046 1.00 95.88 109 GLN A C 1
ATOM 885 O O . GLN A 1 109 ? -22.405 -17.289 25.943 1.00 95.88 109 GLN A O 1
ATOM 890 N N . ASN A 1 110 ? -23.436 -16.620 27.813 1.00 94.88 110 ASN A N 1
ATOM 891 C CA . ASN A 1 110 ? -24.763 -17.118 27.433 1.00 94.88 110 ASN A CA 1
ATOM 892 C C . ASN A 1 110 ? -25.572 -16.124 26.582 1.00 94.88 110 ASN A C 1
ATOM 894 O O . ASN A 1 110 ? -26.668 -16.456 26.126 1.00 94.88 110 ASN A O 1
ATOM 898 N N . ARG A 1 111 ? -25.070 -14.894 26.416 1.00 96.75 111 ARG A N 1
ATOM 899 C CA . ARG A 1 111 ? -25.753 -13.783 25.731 1.00 96.75 111 ARG A CA 1
ATOM 900 C C . ARG A 1 111 ? -24.932 -13.165 24.604 1.00 96.75 111 ARG A C 1
ATOM 902 O O . ARG A 1 111 ? -25.490 -12.431 23.795 1.00 96.75 111 ARG A O 1
ATOM 909 N N . VAL A 1 112 ? -23.635 -13.454 24.533 1.00 97.44 112 VAL A N 1
ATOM 910 C CA . VAL A 1 112 ? -22.741 -12.967 23.481 1.00 97.44 112 VAL A CA 1
ATOM 911 C C . VAL A 1 112 ? -22.230 -14.141 22.658 1.00 97.44 112 VAL A C 1
ATOM 913 O O . VAL A 1 112 ? -21.700 -15.100 23.213 1.00 97.44 112 VAL A O 1
ATOM 916 N N . LYS A 1 113 ? -22.348 -14.046 21.332 1.00 95.25 113 LYS A N 1
ATOM 917 C CA . LYS A 1 113 ? -21.839 -15.041 20.380 1.00 95.25 113 LYS A CA 1
ATOM 918 C C . LYS A 1 113 ? -20.808 -14.410 19.450 1.00 95.25 113 LYS A C 1
ATOM 920 O O . LYS A 1 113 ? -21.020 -13.306 18.960 1.00 95.25 113 LYS A O 1
ATOM 925 N N . ILE A 1 114 ? -19.722 -15.127 19.174 1.00 93.94 114 ILE A N 1
ATOM 926 C CA . ILE A 1 114 ? -18.741 -14.784 18.137 1.00 93.94 114 ILE A CA 1
ATOM 927 C C . ILE A 1 114 ? -18.833 -15.852 17.053 1.00 93.94 114 ILE A C 1
ATOM 929 O O . ILE A 1 114 ? -18.794 -17.043 17.354 1.00 93.94 114 ILE A O 1
ATOM 933 N N . THR A 1 115 ? -19.006 -15.441 15.799 1.00 92.69 115 THR A N 1
ATOM 934 C CA . THR A 1 115 ? -19.204 -16.383 14.685 1.00 92.69 115 THR A CA 1
ATOM 935 C C . THR A 1 115 ? -17.909 -16.782 13.989 1.00 92.69 115 THR A C 1
ATOM 937 O O . THR A 1 115 ? -17.926 -17.720 13.200 1.00 92.69 115 THR A O 1
ATOM 940 N N . ASN A 1 116 ? -16.814 -16.051 14.221 1.00 88.56 116 ASN A N 1
ATOM 941 C CA . ASN A 1 116 ? -15.649 -16.017 13.333 1.00 88.56 116 ASN A CA 1
ATOM 942 C C . ASN A 1 116 ? -16.031 -15.598 11.899 1.00 88.56 116 ASN A C 1
ATOM 944 O O . ASN A 1 116 ? -17.082 -14.988 11.676 1.00 88.56 116 ASN A O 1
ATOM 948 N N . TYR A 1 117 ? -15.149 -15.837 10.927 1.00 87.38 117 TYR A N 1
ATOM 949 C CA . TYR A 1 117 ? -15.434 -15.548 9.522 1.00 87.38 117 TYR A CA 1
ATOM 950 C C . TYR A 1 117 ? -16.548 -16.456 9.001 1.00 87.38 117 TYR A C 1
ATOM 952 O O . TYR A 1 117 ? -16.497 -17.671 9.166 1.00 87.38 117 TYR A O 1
ATOM 960 N N . VAL A 1 118 ? -17.541 -15.847 8.355 1.00 89.94 118 VAL A N 1
ATOM 961 C CA . VAL A 1 118 ? -18.707 -16.532 7.787 1.00 89.94 118 VAL A CA 1
ATOM 962 C C . VAL A 1 118 ? -18.780 -16.300 6.282 1.00 89.94 118 VAL A C 1
ATOM 964 O O . VAL A 1 118 ? -18.183 -15.354 5.757 1.00 89.94 118 VAL A O 1
ATOM 967 N N . THR A 1 119 ? -19.525 -17.152 5.579 1.00 91.19 119 THR A N 1
ATOM 968 C CA . THR A 1 119 ? -19.791 -16.960 4.149 1.00 91.19 119 THR A CA 1
ATOM 969 C C . THR A 1 119 ? -20.594 -15.677 3.913 1.00 91.19 119 THR A C 1
ATOM 971 O O . THR A 1 119 ? -21.258 -15.168 4.816 1.00 91.19 119 THR A O 1
ATOM 974 N N . MET A 1 120 ? -20.583 -15.141 2.687 1.00 87.06 120 MET A N 1
ATOM 975 C CA . MET A 1 120 ? -21.400 -13.959 2.374 1.00 87.06 120 MET A CA 1
ATOM 976 C C . MET A 1 120 ? -22.905 -14.244 2.516 1.00 87.06 120 MET A C 1
ATOM 978 O O . MET A 1 120 ? -23.654 -13.355 2.908 1.00 87.06 120 MET A O 1
ATOM 982 N N . SER A 1 121 ? -23.344 -15.479 2.243 1.00 89.25 121 SER A N 1
ATOM 983 C CA . SER A 1 121 ? -2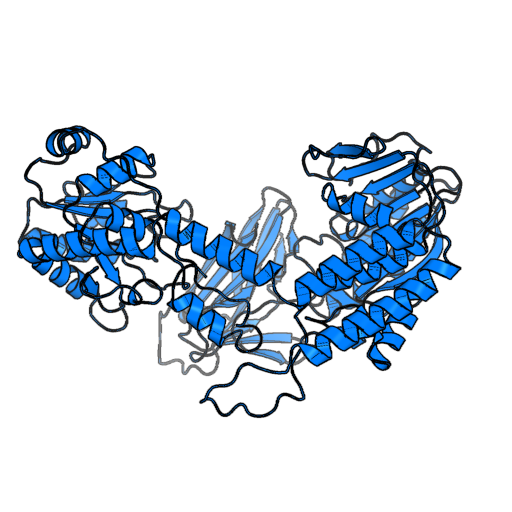4.735 -15.895 2.458 1.00 89.25 121 SER A CA 1
ATOM 984 C C . SER A 1 121 ? -25.101 -15.813 3.943 1.00 89.25 121 SER A C 1
ATOM 986 O O . SER A 1 121 ? -26.038 -15.102 4.306 1.00 89.25 121 SER A O 1
ATOM 988 N N . ASP A 1 122 ? -24.295 -16.425 4.815 1.00 91.44 122 ASP A N 1
ATOM 989 C CA . ASP A 1 122 ? -24.503 -16.356 6.265 1.00 91.44 122 ASP A CA 1
ATOM 990 C C . ASP A 1 122 ? -24.395 -14.925 6.795 1.00 91.44 122 ASP A C 1
ATOM 992 O O . ASP A 1 122 ? -25.155 -14.536 7.674 1.00 91.44 122 ASP A O 1
ATOM 996 N N . PHE A 1 123 ? -23.505 -14.101 6.236 1.00 93.06 123 PHE A N 1
ATOM 997 C CA . PHE A 1 123 ? -23.391 -12.688 6.593 1.00 93.06 123 PHE A CA 1
ATOM 998 C C . PHE A 1 123 ? -24.731 -11.954 6.426 1.00 93.06 123 PHE A C 1
ATOM 1000 O O . PHE A 1 123 ? -25.164 -11.254 7.341 1.00 93.06 123 PHE A O 1
ATOM 1007 N N . TYR A 1 124 ? -25.425 -12.151 5.298 1.00 92.69 124 TYR A N 1
ATOM 1008 C CA . TYR A 1 124 ? -26.755 -11.573 5.078 1.00 92.69 124 TYR A CA 1
ATOM 1009 C C . TYR A 1 124 ? -27.835 -12.201 5.964 1.00 92.69 124 TYR A C 1
ATOM 1011 O O . TYR A 1 124 ? -28.708 -11.476 6.439 1.00 92.69 124 TYR A O 1
ATOM 1019 N N . ARG A 1 125 ? -27.761 -13.505 6.252 1.00 93.81 125 ARG A N 1
ATOM 1020 C CA . ARG A 1 125 ? -28.677 -14.176 7.194 1.00 93.81 125 ARG A CA 1
ATOM 1021 C C . ARG A 1 125 ? -28.525 -13.634 8.615 1.00 93.81 125 ARG A C 1
ATOM 1023 O O . ARG A 1 125 ? -29.524 -13.388 9.286 1.00 93.81 125 ARG A O 1
ATOM 1030 N N . TYR A 1 126 ? -27.296 -13.362 9.055 1.00 96.31 126 TYR A N 1
ATOM 1031 C CA . TYR A 1 126 ? -27.045 -12.696 10.330 1.00 96.31 126 TYR A CA 1
ATOM 1032 C C . TYR A 1 126 ? -27.618 -11.280 10.350 1.00 96.31 126 TYR A C 1
ATOM 1034 O O . TYR A 1 126 ? -28.278 -10.933 11.321 1.00 96.31 126 TYR A O 1
ATOM 1042 N N . ILE A 1 127 ? -27.451 -10.493 9.276 1.00 95.75 127 ILE A N 1
ATOM 1043 C CA . ILE A 1 127 ? -28.110 -9.180 9.163 1.00 95.75 127 ILE A CA 1
ATOM 1044 C C . ILE A 1 127 ? -29.631 -9.340 9.270 1.00 95.75 127 ILE A C 1
ATOM 1046 O O . ILE A 1 127 ? -30.276 -8.593 9.998 1.00 95.75 127 ILE A O 1
ATOM 1050 N N . GLN A 1 128 ? -30.210 -10.319 8.571 1.00 93.94 128 GLN A N 1
ATOM 1051 C CA . GLN A 1 128 ? -31.652 -10.561 8.538 1.00 93.94 128 GLN A CA 1
ATOM 1052 C C . GLN A 1 128 ? -32.236 -10.835 9.930 1.00 93.94 128 GLN A C 1
ATOM 1054 O O . GLN A 1 128 ? -33.307 -10.309 10.233 1.00 93.94 128 GLN A O 1
ATOM 1059 N N . ILE A 1 129 ? -31.543 -11.591 10.787 1.00 95.31 129 ILE A N 1
ATOM 1060 C CA . ILE A 1 129 ? -32.023 -11.883 12.147 1.00 95.31 129 ILE A CA 1
ATOM 1061 C C . ILE A 1 129 ? -31.749 -10.768 13.163 1.00 95.31 129 ILE A C 1
ATOM 1063 O O . ILE A 1 129 ? -32.327 -10.817 14.249 1.00 95.31 129 ILE A O 1
ATOM 1067 N N . SER A 1 130 ? -30.894 -9.790 12.846 1.00 97.19 130 SER A N 1
ATOM 1068 C CA . SER A 1 130 ? -30.610 -8.650 13.723 1.00 97.19 130 SER A CA 1
ATOM 1069 C C . SER A 1 130 ? -31.803 -7.697 13.812 1.00 97.19 130 SER A C 1
ATOM 1071 O O . SER A 1 130 ? -32.422 -7.353 12.802 1.00 97.19 130 SER A O 1
ATOM 1073 N N . ASP A 1 131 ? -32.080 -7.211 15.016 1.00 97.75 131 ASP A N 1
ATOM 1074 C CA . ASP A 1 131 ? -33.025 -6.127 15.285 1.00 97.75 131 ASP A CA 1
ATOM 1075 C C . ASP A 1 131 ? -32.332 -4.756 15.210 1.00 97.75 131 ASP A C 1
ATOM 1077 O O . ASP A 1 131 ? -32.896 -3.796 14.682 1.00 97.75 131 ASP A O 1
ATOM 1081 N N . ILE A 1 132 ? -31.084 -4.677 15.693 1.00 98.38 132 ILE A N 1
ATOM 1082 C CA . ILE A 1 132 ? -30.212 -3.495 15.613 1.00 98.38 132 ILE A CA 1
ATOM 1083 C C . ILE A 1 132 ? -28.797 -3.929 15.231 1.00 98.38 132 ILE A C 1
ATOM 1085 O O . ILE A 1 132 ? -28.259 -4.900 15.767 1.00 98.38 132 ILE A O 1
ATOM 1089 N N . CYS A 1 133 ? -28.149 -3.152 14.369 1.00 98.69 133 CYS A N 1
ATOM 1090 C CA . CYS A 1 133 ? -26.745 -3.333 14.035 1.00 98.69 133 CYS A CA 1
ATOM 1091 C C . CYS A 1 133 ? -25.868 -2.213 14.615 1.00 98.69 133 CYS A C 1
ATOM 1093 O O . CYS A 1 133 ? -26.226 -1.039 14.601 1.00 98.69 133 CYS A O 1
ATOM 1095 N N . LEU A 1 134 ? -24.675 -2.560 15.087 1.00 98.56 134 LEU A N 1
ATOM 1096 C CA . LEU A 1 134 ? -23.651 -1.626 15.543 1.00 98.56 134 LEU A CA 1
ATOM 1097 C C . LEU A 1 134 ? -22.526 -1.579 14.504 1.00 98.56 134 LEU A C 1
ATOM 1099 O O . LEU A 1 134 ? -21.959 -2.610 14.143 1.00 98.56 134 LEU A O 1
ATOM 1103 N N . ASN A 1 135 ? -22.179 -0.382 14.033 1.00 97.00 135 ASN A N 1
ATOM 1104 C CA . ASN A 1 135 ? -21.016 -0.142 13.173 1.00 97.00 135 ASN A CA 1
ATOM 1105 C C . ASN A 1 135 ? -20.208 1.025 13.752 1.00 97.00 135 ASN A C 1
ATOM 1107 O O . ASN A 1 135 ? -20.148 2.121 13.197 1.00 97.00 135 ASN A O 1
ATOM 1111 N N . LEU A 1 136 ? -19.654 0.795 14.940 1.00 96.44 136 LEU A N 1
ATOM 1112 C CA . LEU A 1 136 ? -18.899 1.801 15.678 1.00 96.44 136 LEU A CA 1
ATOM 1113 C C . LEU A 1 136 ? -17.445 1.813 15.231 1.00 96.44 136 LEU A C 1
ATOM 1115 O O . LEU A 1 136 ? -16.879 0.767 14.896 1.00 96.44 136 LEU A O 1
ATOM 1119 N N . ARG A 1 137 ? -16.829 2.996 15.247 1.00 92.50 137 ARG A N 1
ATOM 1120 C CA . ARG A 1 137 ? -15.432 3.134 14.858 1.00 92.50 137 ARG A CA 1
ATOM 1121 C C . ARG A 1 137 ? -14.724 4.301 15.526 1.00 92.50 137 ARG A C 1
ATOM 1123 O O . ARG A 1 137 ? -15.202 5.428 15.474 1.00 92.50 137 ARG A O 1
ATOM 1130 N N . PHE A 1 138 ? -13.545 4.032 16.087 1.00 91.94 138 PHE A N 1
ATOM 1131 C CA . PHE A 1 138 ? -12.612 5.060 16.539 1.00 91.94 138 PHE A CA 1
ATOM 1132 C C . PHE A 1 138 ? -11.195 4.497 16.796 1.00 91.94 138 PHE A C 1
ATOM 1134 O O . PHE A 1 138 ? -11.073 3.527 17.556 1.00 91.94 138 PHE A O 1
ATOM 1141 N N . PRO A 1 139 ? -10.124 5.129 16.268 1.00 89.38 139 PRO A N 1
ATOM 1142 C CA . PRO A 1 139 ? -10.139 6.221 15.283 1.00 89.38 139 PRO A CA 1
ATOM 1143 C C . PRO A 1 139 ? -10.614 5.746 13.894 1.00 89.38 139 PRO A C 1
ATOM 1145 O O . PRO A 1 139 ? -10.750 4.546 13.657 1.00 89.38 139 PRO A O 1
ATOM 1148 N N . SER A 1 140 ? -10.891 6.696 13.000 1.00 82.75 140 SER A N 1
ATOM 1149 C CA . SER A 1 140 ? -11.197 6.455 11.582 1.00 82.75 140 SER A CA 1
ATOM 1150 C C . SER A 1 140 ? -10.010 6.896 10.717 1.00 82.75 140 SER A C 1
ATOM 1152 O O . SER A 1 140 ? -9.341 7.873 11.051 1.00 82.75 140 SER A O 1
ATOM 1154 N N . ASN A 1 141 ? -9.760 6.181 9.617 1.00 79.69 141 ASN A N 1
ATOM 1155 C CA . ASN A 1 141 ? -8.744 6.504 8.608 1.00 79.69 141 ASN A CA 1
ATOM 1156 C C . ASN A 1 141 ? -9.373 7.127 7.342 1.00 79.69 141 ASN A C 1
ATOM 1158 O O . ASN A 1 141 ? -8.706 7.282 6.319 1.00 79.69 141 ASN A O 1
ATOM 1162 N N . GLY A 1 142 ? -10.662 7.481 7.384 1.00 77.25 142 GLY A N 1
ATOM 1163 C CA . GLY A 1 142 ? -11.399 8.062 6.259 1.00 77.25 142 GLY A CA 1
ATOM 1164 C C . GLY A 1 142 ? -11.978 7.057 5.254 1.00 77.25 142 GLY A C 1
ATOM 1165 O O . GLY A 1 142 ? -12.444 7.453 4.183 1.00 77.25 142 GLY A O 1
ATOM 1166 N N . GLU A 1 143 ? -11.968 5.773 5.594 1.00 82.62 143 GLU A N 1
ATOM 1167 C CA . GLU A 1 143 ? -12.490 4.658 4.809 1.00 82.62 143 GLU A CA 1
ATOM 1168 C C . GLU A 1 143 ? -14.022 4.659 4.671 1.00 82.62 143 GLU A C 1
ATOM 1170 O O . GLU A 1 143 ? -14.740 5.212 5.501 1.00 82.62 143 GLU A O 1
ATOM 1175 N N . SER A 1 144 ? -14.547 3.977 3.648 1.00 86.44 144 SER A N 1
ATOM 1176 C CA . SER A 1 144 ? -15.981 3.667 3.524 1.00 86.44 144 SER A CA 1
ATOM 1177 C C . SER A 1 144 ? -16.296 2.289 4.127 1.00 86.44 144 SER A C 1
ATOM 1179 O O . SER A 1 144 ? -15.582 1.320 3.867 1.00 86.44 144 SER A O 1
ATOM 1181 N N . SER A 1 145 ? -17.390 2.159 4.887 1.00 90.81 145 SER A N 1
ATOM 1182 C CA . SER A 1 145 ? -17.785 0.876 5.498 1.00 90.81 145 SER A CA 1
ATOM 1183 C C . SER A 1 145 ? -18.702 0.056 4.584 1.00 90.81 145 SER A C 1
ATOM 1185 O O . SER A 1 145 ? -19.918 0.241 4.570 1.00 90.81 145 SER A O 1
ATOM 1187 N N . ALA A 1 146 ? -18.134 -0.925 3.876 1.00 90.88 146 ALA A N 1
ATOM 1188 C CA . ALA A 1 146 ? -18.919 -1.882 3.087 1.00 90.88 146 ALA A CA 1
ATOM 1189 C C . ALA A 1 146 ? -19.913 -2.686 3.952 1.00 90.88 146 ALA A C 1
ATOM 1191 O O . ALA A 1 146 ? -21.001 -3.027 3.498 1.00 90.88 146 ALA A O 1
ATOM 1192 N N . SER A 1 147 ? -19.558 -2.973 5.212 1.00 93.38 147 SER A N 1
ATOM 1193 C CA . SER A 1 147 ? -20.452 -3.661 6.154 1.00 93.38 147 SER A CA 1
ATOM 1194 C C . SER A 1 147 ? -21.685 -2.829 6.515 1.00 93.38 147 SER A C 1
ATOM 1196 O O . SER A 1 147 ? -22.784 -3.372 6.533 1.00 93.38 147 SER A O 1
ATOM 1198 N N . LEU A 1 148 ? -21.527 -1.516 6.729 1.00 96.31 148 LEU A N 1
ATOM 1199 C CA . LEU A 1 148 ? -22.649 -0.617 7.006 1.00 96.31 148 LEU A CA 1
ATOM 1200 C C . LEU A 1 148 ? -23.601 -0.543 5.813 1.00 96.31 148 LEU A C 1
ATOM 1202 O O . LEU A 1 148 ? -24.803 -0.683 5.988 1.00 96.31 148 LEU A O 1
ATOM 1206 N N . LEU A 1 149 ? -23.076 -0.402 4.594 1.00 95.50 149 LEU A N 1
ATOM 1207 C CA . LEU A 1 149 ? -23.921 -0.354 3.399 1.00 95.50 149 LEU A CA 1
ATOM 1208 C C . LEU A 1 149 ? -24.739 -1.641 3.206 1.00 95.50 149 LEU A C 1
ATOM 1210 O O . LEU A 1 149 ? -25.907 -1.553 2.847 1.00 95.50 149 LEU A O 1
ATOM 1214 N N . LYS A 1 150 ? -24.171 -2.814 3.526 1.00 94.69 150 LYS A N 1
ATOM 1215 C CA . LYS A 1 150 ? -24.887 -4.106 3.503 1.00 94.69 150 LYS A CA 1
ATOM 1216 C C . LYS A 1 150 ? -25.990 -4.211 4.563 1.00 94.69 150 LYS A C 1
ATOM 1218 O O . LYS A 1 150 ? -27.037 -4.805 4.318 1.00 94.69 150 LYS A O 1
ATOM 1223 N N . ILE A 1 151 ? -25.754 -3.644 5.746 1.00 96.50 151 ILE A N 1
ATOM 1224 C CA . ILE A 1 151 ? -26.754 -3.547 6.820 1.00 96.50 151 ILE A CA 1
ATOM 1225 C C . ILE A 1 151 ? -27.928 -2.674 6.352 1.00 96.50 151 ILE A C 1
ATOM 1227 O O . ILE A 1 151 ? -29.084 -3.091 6.422 1.00 96.50 151 ILE A O 1
ATOM 1231 N N . LEU A 1 152 ? -27.623 -1.491 5.813 1.00 96.75 152 LEU A N 1
ATOM 1232 C CA . LEU A 1 152 ? -28.623 -0.536 5.335 1.00 96.75 152 LEU A CA 1
ATOM 1233 C C . LEU A 1 152 ? -29.406 -1.064 4.131 1.00 96.75 152 LEU A C 1
ATOM 1235 O O . LEU A 1 152 ? -30.608 -0.839 4.038 1.00 96.75 152 LEU A O 1
ATOM 1239 N N . SER A 1 153 ? -28.766 -1.827 3.244 1.00 94.56 153 SER A N 1
ATOM 1240 C CA . SER A 1 153 ? -29.434 -2.440 2.090 1.00 94.56 153 SER A CA 1
ATOM 1241 C C . SER A 1 153 ? -30.408 -3.557 2.464 1.00 94.56 153 SER A C 1
ATOM 1243 O O . SER A 1 153 ? -31.263 -3.912 1.664 1.00 94.56 153 SER A O 1
ATOM 1245 N N . MET A 1 154 ? -30.297 -4.097 3.681 1.00 94.25 154 MET A N 1
ATOM 1246 C CA . MET A 1 154 ? -31.284 -5.007 4.277 1.00 94.25 154 MET A CA 1
ATOM 1247 C C . MET A 1 154 ? -32.304 -4.259 5.150 1.00 94.25 154 MET A C 1
ATOM 1249 O O . MET A 1 154 ? -33.074 -4.885 5.877 1.00 94.25 154 MET A O 1
ATOM 1253 N N . GLY A 1 155 ? -32.280 -2.921 5.132 1.00 95.38 155 GLY A N 1
ATOM 1254 C CA . GLY A 1 155 ? -33.168 -2.070 5.916 1.00 95.38 155 GLY A CA 1
ATOM 1255 C C . GLY A 1 155 ? -32.975 -2.218 7.422 1.00 95.38 155 GLY A C 1
ATOM 1256 O O . GLY A 1 155 ? -33.928 -2.021 8.173 1.00 95.38 155 GLY A O 1
ATOM 1257 N N . LYS A 1 156 ? -31.789 -2.613 7.899 1.00 96.44 156 LYS A N 1
ATOM 1258 C CA . LYS A 1 156 ? -31.561 -2.808 9.335 1.00 96.44 156 LYS A CA 1
ATOM 1259 C C . LYS A 1 156 ? -31.122 -1.507 10.014 1.00 96.44 156 LYS A C 1
ATOM 1261 O O . LYS A 1 156 ? -30.163 -0.891 9.544 1.00 96.44 156 LYS A O 1
ATOM 1266 N N . PRO A 1 157 ? -31.781 -1.091 11.118 1.00 98.00 157 PRO A N 1
ATOM 1267 C CA . PRO A 1 157 ? -31.366 0.078 11.887 1.00 98.00 157 PRO A CA 1
ATOM 1268 C C . PRO A 1 157 ? -29.921 -0.068 12.362 1.00 98.00 157 PRO A C 1
ATOM 1270 O O . PRO A 1 157 ? -29.549 -1.105 12.917 1.00 98.00 157 PRO A O 1
ATOM 1273 N N . ALA A 1 158 ? -29.116 0.975 12.163 1.00 98.44 158 ALA A N 1
ATOM 1274 C CA . ALA A 1 158 ? -27.708 0.969 12.530 1.00 98.44 158 ALA A CA 1
ATOM 1275 C C . ALA A 1 158 ? -27.360 2.118 13.482 1.00 98.44 158 ALA A C 1
ATOM 1277 O O . ALA A 1 158 ? -27.795 3.253 13.282 1.00 98.44 158 ALA A O 1
ATOM 1278 N N . ILE A 1 159 ? -26.532 1.819 14.486 1.00 98.75 159 ILE A N 1
ATOM 1279 C CA . ILE A 1 159 ? -25.874 2.816 15.335 1.00 98.75 159 ILE A CA 1
ATOM 1280 C C . ILE A 1 159 ? -24.422 2.949 14.875 1.00 98.75 159 ILE A C 1
ATOM 1282 O O . ILE A 1 159 ? -23.703 1.950 14.763 1.00 98.75 159 ILE A O 1
ATOM 1286 N N . VAL A 1 160 ? -23.986 4.181 14.622 1.00 98.12 160 VAL A N 1
ATOM 1287 C CA . VAL A 1 160 ? -22.644 4.500 14.121 1.00 98.12 160 VAL A CA 1
ATOM 1288 C C . VAL A 1 160 ? -21.991 5.600 14.951 1.00 98.12 160 VAL A C 1
ATOM 1290 O O . VAL A 1 160 ? -22.668 6.414 15.578 1.00 98.12 160 VAL A O 1
ATOM 1293 N N . THR A 1 161 ? -20.662 5.659 14.937 1.00 97.12 161 THR A N 1
ATOM 1294 C CA . THR A 1 161 ? -19.926 6.788 15.523 1.00 97.12 161 THR A CA 1
ATOM 1295 C C . THR A 1 161 ? -19.995 7.992 14.578 1.00 97.12 161 THR A C 1
ATOM 1297 O O . THR A 1 161 ? -19.770 7.840 13.383 1.00 97.12 161 THR A O 1
ATOM 1300 N N . ASN A 1 162 ? -20.282 9.192 15.086 1.00 96.06 162 ASN A N 1
ATOM 1301 C CA . ASN A 1 162 ? -20.354 10.431 14.306 1.00 96.06 162 ASN A CA 1
ATOM 1302 C C . ASN A 1 162 ? -18.949 10.929 13.915 1.00 96.06 162 ASN A C 1
ATOM 1304 O O . ASN A 1 162 ? -18.405 11.845 14.536 1.00 96.06 162 ASN A O 1
ATOM 1308 N N . ILE A 1 163 ? -18.329 10.269 12.935 1.00 91.56 163 ILE A N 1
ATOM 1309 C CA . ILE A 1 163 ? -16.959 10.537 12.483 1.00 91.56 163 ILE A CA 1
ATOM 1310 C C . ILE A 1 163 ? -16.798 10.234 10.986 1.00 91.56 163 ILE A C 1
ATOM 1312 O O . ILE A 1 163 ? -17.278 9.212 10.502 1.00 91.56 163 ILE A O 1
ATOM 1316 N N . ASP A 1 164 ? -16.092 11.100 10.253 1.00 88.69 164 ASP A N 1
ATOM 1317 C CA . ASP A 1 164 ? -15.744 10.922 8.832 1.00 88.69 164 ASP A CA 1
ATOM 1318 C C . ASP A 1 164 ? -16.902 10.396 7.957 1.00 88.69 164 ASP A C 1
ATOM 1320 O O . ASP A 1 164 ? -17.989 10.965 7.950 1.00 88.69 164 ASP A O 1
ATOM 1324 N N . SER A 1 165 ? -16.694 9.292 7.230 1.00 90.06 165 SER A N 1
ATOM 1325 C CA . SER A 1 165 ? -17.672 8.710 6.307 1.00 90.06 165 SER A CA 1
ATOM 1326 C C . SER A 1 165 ? -18.977 8.289 6.987 1.00 90.06 165 SER A C 1
ATOM 1328 O O . SER A 1 165 ? -20.008 8.222 6.326 1.00 90.06 165 SER A O 1
ATOM 1330 N N . PHE A 1 166 ? -18.967 8.039 8.299 1.00 92.56 166 PHE A N 1
ATOM 1331 C CA . PHE A 1 166 ? -20.173 7.749 9.072 1.00 92.56 166 PHE A CA 1
ATOM 1332 C C . PHE A 1 166 ? -20.987 9.019 9.364 1.00 92.56 166 PHE A C 1
ATOM 1334 O O . PHE A 1 166 ? -22.208 8.945 9.495 1.00 92.56 166 PHE A O 1
ATOM 1341 N N . ALA A 1 167 ? -20.338 10.186 9.421 1.00 91.94 167 ALA A N 1
ATOM 1342 C CA . ALA A 1 167 ? -21.006 11.478 9.568 1.00 91.94 167 ALA A CA 1
ATOM 1343 C C . ALA A 1 167 ? -21.706 11.937 8.273 1.00 91.94 167 ALA A C 1
ATOM 1345 O O . ALA A 1 167 ? -22.627 12.750 8.342 1.00 91.94 167 ALA A O 1
ATOM 1346 N N . ASP A 1 168 ? -21.319 11.386 7.112 1.00 90.12 168 ASP A N 1
ATOM 1347 C CA . ASP A 1 168 ? -21.951 11.673 5.813 1.00 90.12 168 ASP A CA 1
ATOM 1348 C C . ASP A 1 168 ? -23.410 11.172 5.734 1.00 90.12 168 ASP A C 1
ATOM 1350 O O . ASP A 1 168 ? -24.173 11.626 4.872 1.00 90.12 168 ASP A O 1
ATOM 1354 N N . PHE A 1 169 ? -23.801 10.231 6.604 1.00 93.62 169 PHE A N 1
ATOM 1355 C CA . PHE A 1 169 ? -25.169 9.725 6.688 1.00 93.62 169 PHE A CA 1
ATOM 1356 C C . PHE A 1 169 ? -26.063 10.689 7.474 1.00 93.62 169 PHE A C 1
ATOM 1358 O O . PHE A 1 169 ? -25.686 11.234 8.515 1.00 93.62 169 PHE A O 1
ATOM 1365 N N . SER A 1 170 ? -27.277 10.873 6.967 1.00 94.88 170 SER A N 1
ATOM 1366 C CA . SER A 1 170 ? -28.326 11.666 7.603 1.00 94.88 170 SER A CA 1
ATOM 1367 C C . SER A 1 170 ? -28.879 10.974 8.861 1.00 94.88 170 SER A C 1
ATOM 1369 O O . SER A 1 170 ? -28.852 9.745 8.961 1.00 94.88 170 SER A O 1
ATOM 1371 N N . ASP A 1 171 ? -29.390 11.765 9.808 1.00 95.94 171 ASP A N 1
ATOM 1372 C CA . ASP A 1 171 ? -29.929 11.294 11.100 1.00 95.94 171 ASP A CA 1
ATOM 1373 C C . ASP A 1 171 ? -31.198 10.438 10.936 1.00 95.94 171 ASP A C 1
ATOM 1375 O O . ASP A 1 171 ? -31.576 9.697 11.838 1.00 95.94 171 ASP A O 1
ATOM 1379 N N . ASP A 1 172 ? -31.850 10.517 9.774 1.00 96.81 172 ASP A N 1
ATOM 1380 C CA . ASP A 1 172 ? -33.011 9.702 9.407 1.00 96.81 172 ASP A CA 1
ATOM 1381 C C . ASP A 1 172 ? -32.645 8.348 8.772 1.00 96.81 172 ASP A C 1
ATOM 1383 O O . ASP A 1 172 ? -33.545 7.556 8.488 1.00 96.81 172 ASP A O 1
ATOM 1387 N N . ILE A 1 173 ? -31.351 8.066 8.569 1.00 97.69 173 ILE A N 1
ATOM 1388 C CA . ILE A 1 173 ? -30.832 6.797 8.023 1.00 97.69 173 ILE A CA 1
ATOM 1389 C C . ILE A 1 173 ? -30.165 5.960 9.120 1.00 97.69 173 ILE A C 1
ATOM 1391 O O . ILE A 1 173 ? -30.316 4.738 9.154 1.00 97.69 173 ILE A O 1
ATOM 1395 N N . VAL A 1 174 ? -29.410 6.605 10.012 1.00 98.19 174 VAL A N 1
ATOM 1396 C CA . VAL A 1 174 ? -28.661 5.953 11.097 1.00 98.19 174 VAL A CA 1
ATOM 1397 C C . VAL A 1 174 ? -28.745 6.762 12.383 1.00 98.19 174 VAL A C 1
ATOM 1399 O O . VAL A 1 174 ? -28.808 7.989 12.358 1.00 98.19 174 VAL A O 1
ATOM 1402 N N . VAL A 1 175 ? -28.635 6.080 13.522 1.00 98.50 175 VAL A N 1
ATOM 1403 C CA . VAL A 1 175 ? -28.423 6.748 14.810 1.00 98.50 175 VAL A CA 1
ATOM 1404 C C . VAL A 1 175 ? -26.934 7.026 14.979 1.00 98.50 175 VAL A C 1
ATOM 1406 O O . VAL A 1 175 ? -26.115 6.106 14.989 1.00 98.50 175 VAL A O 1
ATOM 1409 N N . LYS A 1 176 ? -26.572 8.299 15.134 1.00 98.25 176 LYS A N 1
ATOM 1410 C CA . LYS A 1 176 ? -25.187 8.731 15.347 1.00 98.25 176 LYS A CA 1
ATOM 1411 C C . LYS A 1 176 ? -24.923 8.991 16.824 1.00 98.25 176 LYS A C 1
ATOM 1413 O O . LYS A 1 176 ? -25.597 9.814 17.434 1.00 98.25 176 LYS A O 1
ATOM 1418 N N . ILE A 1 177 ? -23.906 8.332 17.375 1.00 98.19 177 ILE A N 1
ATOM 1419 C CA . ILE A 1 177 ? -23.376 8.635 18.711 1.00 98.19 177 ILE A CA 1
ATOM 1420 C C . ILE A 1 177 ? -22.100 9.483 18.601 1.00 98.19 177 ILE A C 1
ATOM 1422 O O . ILE A 1 177 ? -21.357 9.327 17.627 1.00 98.19 177 ILE A O 1
ATOM 1426 N N . PRO A 1 178 ? -21.801 10.375 19.561 1.00 96.88 178 PRO A N 1
ATOM 1427 C CA . PRO A 1 178 ? -20.561 11.146 19.548 1.00 96.88 178 PRO A CA 1
ATOM 1428 C C . PRO A 1 178 ? -19.313 10.249 19.588 1.00 96.88 178 PRO A C 1
ATOM 1430 O O . PRO A 1 178 ? -19.348 9.102 20.036 1.00 96.88 178 PRO A O 1
ATOM 1433 N N . GLN A 1 179 ? -18.180 10.778 19.125 1.00 93.50 179 GLN A N 1
ATOM 1434 C CA . GLN A 1 179 ? -16.898 10.072 19.222 1.00 93.50 179 GLN A CA 1
ATOM 1435 C C . GLN A 1 179 ? -16.416 9.970 20.686 1.00 93.50 179 GLN A C 1
ATOM 1437 O O . GLN A 1 179 ? -16.702 10.870 21.478 1.00 93.50 179 GLN A O 1
ATOM 1442 N N . PRO A 1 180 ? -15.594 8.963 21.053 1.00 87.31 180 PRO A N 1
ATOM 1443 C CA . PRO A 1 180 ? -15.210 8.693 22.450 1.00 87.31 180 PRO A CA 1
ATOM 1444 C C . PRO A 1 180 ? -14.515 9.842 23.195 1.00 87.31 180 PRO A C 1
ATOM 1446 O O . PRO A 1 180 ? -14.421 9.819 24.414 1.00 87.31 180 PRO A O 1
ATOM 1449 N N . ARG A 1 181 ? -13.985 10.842 22.478 1.00 84.88 181 ARG A N 1
ATOM 1450 C CA . ARG A 1 181 ? -13.367 12.042 23.072 1.00 84.88 181 ARG A CA 1
ATOM 1451 C C . ARG A 1 181 ? -14.373 13.140 23.446 1.00 84.88 181 ARG A C 1
ATOM 1453 O O . ARG A 1 181 ? -13.972 14.117 24.066 1.00 84.88 181 ARG A O 1
ATOM 1460 N N . GLN A 1 182 ? -15.633 13.025 23.028 1.00 87.31 182 GLN A N 1
ATOM 1461 C CA . GLN A 1 182 ? -16.665 14.056 23.205 1.00 87.31 182 GLN A CA 1
ATOM 1462 C C . GLN A 1 182 ? -17.677 13.723 24.303 1.00 87.31 182 GLN A C 1
ATOM 1464 O O . GLN A 1 182 ? -18.285 14.632 24.861 1.00 87.31 182 GLN A O 1
ATOM 1469 N N . SER A 1 183 ? -17.868 12.444 24.611 1.00 91.50 183 SER A N 1
ATOM 1470 C CA . SER A 1 183 ? -18.832 11.974 25.603 1.00 91.50 183 SER A CA 1
ATOM 1471 C C . SER A 1 183 ? -18.422 10.606 26.145 1.00 91.50 183 SER A C 1
ATOM 1473 O O . SER A 1 183 ? -17.497 9.972 25.633 1.00 91.50 183 SER A O 1
ATOM 1475 N N . ASP A 1 184 ? -19.138 10.134 27.164 1.00 94.88 184 ASP A N 1
ATOM 1476 C CA . ASP A 1 184 ? -19.031 8.751 27.620 1.00 94.88 184 ASP A CA 1
ATOM 1477 C C . ASP A 1 184 ? -19.606 7.807 26.552 1.00 94.88 184 ASP A C 1
ATOM 1479 O O . ASP A 1 184 ? -20.819 7.667 26.401 1.00 94.88 184 ASP A O 1
ATOM 1483 N N . GLU A 1 185 ? -18.719 7.183 25.776 1.00 96.69 185 GLU A N 1
ATOM 1484 C CA . GLU A 1 185 ? -19.092 6.286 24.680 1.00 96.69 185 GLU A CA 1
ATOM 1485 C C . GLU A 1 185 ? -19.996 5.135 25.150 1.00 96.69 185 GLU A C 1
ATOM 1487 O O . GLU A 1 185 ? -20.927 4.769 24.437 1.00 96.69 185 GLU A O 1
ATOM 1492 N N . ILE A 1 186 ? -19.757 4.573 26.339 1.00 97.94 186 ILE A N 1
ATOM 1493 C CA . ILE A 1 186 ? -20.528 3.429 26.849 1.00 97.94 186 ILE A CA 1
ATOM 1494 C C . ILE A 1 186 ? -21.967 3.865 27.133 1.00 97.94 186 ILE A C 1
ATOM 1496 O O . ILE A 1 186 ? -22.912 3.164 26.763 1.00 97.94 186 ILE A O 1
ATOM 1500 N N . GLU A 1 187 ? -22.138 5.037 27.744 1.00 97.94 187 GLU A N 1
ATOM 1501 C CA . GLU A 1 187 ? -23.457 5.613 28.007 1.00 97.94 187 GLU A CA 1
ATOM 1502 C C . GLU A 1 187 ? -24.204 5.981 26.728 1.00 97.94 187 GLU A C 1
ATOM 1504 O O . GLU A 1 187 ? -25.406 5.738 26.632 1.00 97.94 187 GLU A O 1
ATOM 1509 N N . GLU A 1 188 ? -23.519 6.530 25.728 1.00 98.31 188 GLU A N 1
ATOM 1510 C CA . GLU A 1 188 ? -24.158 6.884 24.459 1.00 98.31 188 GLU A CA 1
ATOM 1511 C C . GLU A 1 188 ? -24.576 5.645 23.655 1.00 98.31 188 GLU A C 1
ATOM 1513 O O . GLU A 1 188 ? -25.684 5.615 23.115 1.00 98.31 188 GLU A O 1
ATOM 1518 N N . ILE A 1 189 ? -23.762 4.579 23.648 1.00 98.62 189 ILE A N 1
ATOM 1519 C CA . ILE A 1 189 ? -24.172 3.283 23.081 1.00 98.62 189 ILE A CA 1
ATOM 1520 C C . ILE A 1 189 ? -25.403 2.758 23.825 1.00 98.62 189 ILE A C 1
ATOM 1522 O O . ILE A 1 189 ? -26.380 2.361 23.191 1.00 98.62 189 ILE A O 1
ATOM 1526 N N . TYR A 1 190 ? -25.382 2.773 25.161 1.00 98.56 190 TYR A N 1
ATOM 1527 C CA . TYR A 1 190 ? -26.500 2.309 25.980 1.00 98.56 190 TYR A CA 1
ATOM 1528 C C . TYR A 1 190 ? -27.791 3.084 25.669 1.00 98.56 190 TYR A C 1
ATOM 1530 O O . TYR A 1 190 ? -28.800 2.466 25.342 1.00 98.56 190 TYR A O 1
ATOM 1538 N N . LYS A 1 191 ? -27.769 4.423 25.681 1.00 98.25 191 LYS A N 1
ATOM 1539 C CA . LYS A 1 191 ? -28.945 5.257 25.364 1.00 98.25 191 LYS A CA 1
ATOM 1540 C C . LYS A 1 191 ? -29.485 4.990 23.959 1.00 98.25 191 LYS A C 1
ATOM 1542 O O . LYS A 1 191 ? -30.699 4.890 23.784 1.00 98.25 191 LYS A O 1
ATOM 1547 N N . ALA A 1 192 ? -28.601 4.851 22.970 1.00 98.38 192 ALA A N 1
ATOM 1548 C CA . ALA A 1 192 ? -28.994 4.545 21.600 1.00 98.38 192 ALA A CA 1
ATOM 1549 C C . ALA A 1 192 ? -29.667 3.166 21.492 1.00 98.38 192 ALA A C 1
ATOM 1551 O O . ALA A 1 192 ? -30.692 3.040 20.820 1.00 98.38 192 ALA A O 1
ATOM 1552 N N . LEU A 1 193 ? -29.143 2.154 22.197 1.00 98.56 193 LEU A N 1
ATOM 1553 C CA . LEU A 1 193 ? -29.761 0.829 22.279 1.00 98.56 193 LEU A CA 1
ATOM 1554 C C . LEU A 1 193 ? -31.146 0.887 22.930 1.00 98.56 193 LEU A C 1
ATOM 1556 O O . LEU A 1 193 ? -32.078 0.306 22.385 1.00 98.56 193 LEU A O 1
ATOM 1560 N N . ILE A 1 194 ? -31.303 1.603 24.049 1.00 98.19 194 ILE A N 1
ATOM 1561 C CA . ILE A 1 194 ? -32.598 1.769 24.731 1.00 98.19 194 ILE A CA 1
ATOM 1562 C C . ILE A 1 194 ? -33.624 2.409 23.794 1.00 98.19 194 ILE A C 1
ATOM 1564 O O . ILE A 1 194 ? -34.670 1.816 23.541 1.00 98.19 194 ILE A O 1
ATOM 1568 N N . ASN A 1 195 ? -33.284 3.559 23.203 1.00 97.50 195 ASN A N 1
ATOM 1569 C CA . ASN A 1 195 ? -34.158 4.275 22.274 1.00 97.50 195 ASN A CA 1
ATOM 1570 C C . ASN A 1 195 ? -34.631 3.365 21.135 1.00 97.50 195 ASN A C 1
ATOM 1572 O O . ASN A 1 195 ? -35.825 3.237 20.881 1.00 97.50 195 ASN A O 1
ATOM 1576 N N . LEU A 1 196 ? -33.696 2.684 20.471 1.00 98.06 196 LEU A N 1
ATOM 1577 C CA . LEU A 1 196 ? -34.044 1.800 19.368 1.00 98.06 196 LEU A CA 1
ATOM 1578 C C . LEU A 1 196 ? -34.724 0.512 19.817 1.00 98.06 196 LEU A C 1
ATOM 1580 O O . LEU A 1 196 ? -35.384 -0.088 18.986 1.00 98.06 196 LEU A O 1
ATOM 1584 N N . THR A 1 197 ? -34.602 0.067 21.066 1.00 97.44 197 THR A N 1
ATOM 1585 C CA . THR A 1 197 ? -35.324 -1.112 21.576 1.00 97.44 197 THR A CA 1
ATOM 1586 C C . THR A 1 197 ? -36.784 -0.772 21.855 1.00 97.44 197 THR A C 1
ATOM 1588 O O . THR A 1 197 ? -37.685 -1.479 21.398 1.00 97.44 197 THR A O 1
ATOM 1591 N N . GLU A 1 198 ? -37.018 0.342 22.544 1.00 96.81 198 GLU A N 1
ATOM 1592 C CA . GLU A 1 198 ? -38.345 0.782 22.986 1.00 96.81 198 GLU A CA 1
ATOM 1593 C C . GLU A 1 198 ? -39.165 1.400 21.847 1.00 96.81 198 GLU A C 1
ATOM 1595 O O . GLU A 1 198 ? -40.392 1.320 21.849 1.00 96.81 198 GLU A O 1
ATOM 1600 N N . ASN A 1 199 ? -38.505 1.968 20.833 1.00 97.06 199 ASN A N 1
ATOM 1601 C CA . ASN A 1 199 ? -39.168 2.693 19.757 1.00 97.06 199 ASN A CA 1
ATOM 1602 C C . ASN A 1 199 ? -39.154 1.917 18.428 1.00 97.06 199 ASN A C 1
ATOM 1604 O O . ASN A 1 199 ? -38.279 2.088 17.573 1.00 97.06 199 ASN A O 1
ATOM 1608 N N . SER A 1 200 ? -40.150 1.046 18.249 1.00 96.38 200 SER A N 1
ATOM 1609 C CA . SER A 1 200 ? -40.318 0.260 17.016 1.00 96.38 200 SER A CA 1
ATOM 1610 C C . SER A 1 200 ? -40.663 1.118 15.792 1.00 96.38 200 SER A C 1
ATOM 1612 O O . SER A 1 200 ? -40.189 0.821 14.694 1.00 96.38 200 SER A O 1
ATOM 1614 N N . GLU A 1 201 ? -41.407 2.215 15.974 1.00 97.81 201 GLU A N 1
ATOM 1615 C CA . GLU A 1 201 ? -41.710 3.175 14.907 1.00 97.81 201 GLU A CA 1
ATOM 1616 C C . GLU A 1 201 ? -40.432 3.831 14.385 1.00 97.81 201 GLU A C 1
ATOM 1618 O O . GLU A 1 201 ? -40.222 3.905 13.175 1.00 97.81 201 GLU A O 1
ATOM 1623 N N . HIS A 1 202 ? -39.525 4.218 15.284 1.00 97.81 202 HIS A N 1
ATOM 1624 C CA . HIS A 1 202 ? -38.230 4.777 14.913 1.00 97.81 202 HIS A CA 1
ATOM 1625 C C . HIS A 1 202 ? -37.360 3.756 14.165 1.00 97.81 202 HIS A C 1
ATOM 1627 O O . HIS A 1 202 ? -36.756 4.103 13.149 1.00 97.81 202 HIS A O 1
ATOM 1633 N N . ARG A 1 203 ? -37.352 2.477 14.577 1.00 97.94 203 ARG A N 1
ATOM 1634 C CA . ARG A 1 203 ? -36.684 1.410 13.804 1.00 97.94 203 ARG A CA 1
ATOM 1635 C C . ARG A 1 203 ? -37.261 1.287 12.392 1.00 97.94 203 ARG A C 1
ATOM 1637 O O . ARG A 1 203 ? -36.499 1.212 11.430 1.00 97.94 203 ARG A O 1
ATOM 1644 N N . SER A 1 204 ? -38.588 1.290 12.258 1.00 97.75 204 SER A N 1
ATOM 1645 C CA . SER A 1 204 ? -39.260 1.224 10.954 1.00 97.75 204 SER A CA 1
ATOM 1646 C C . SER A 1 204 ? -38.950 2.449 10.089 1.00 97.75 204 SER A C 1
ATOM 1648 O O . SER A 1 204 ? -38.711 2.315 8.891 1.00 97.75 204 SER A O 1
ATOM 1650 N N . PHE A 1 205 ? -38.909 3.638 10.690 1.00 98.25 205 PHE A N 1
ATOM 1651 C CA . PHE A 1 205 ? -38.551 4.881 10.013 1.00 98.25 205 PHE A CA 1
ATOM 1652 C C . PHE A 1 205 ? -37.126 4.823 9.439 1.00 98.25 205 PHE A C 1
ATOM 1654 O O . PHE A 1 205 ? -36.942 5.016 8.236 1.00 98.25 205 PHE A O 1
ATOM 1661 N N . LEU A 1 206 ? -36.137 4.456 10.264 1.00 98.38 206 LEU A N 1
ATOM 1662 C CA . LEU A 1 206 ? -34.743 4.284 9.832 1.00 98.38 206 LEU A CA 1
ATOM 1663 C C . LEU A 1 206 ? -34.619 3.222 8.733 1.00 98.38 206 LEU A C 1
ATOM 1665 O O . LEU A 1 206 ? -33.929 3.432 7.739 1.00 98.38 206 LEU A O 1
ATOM 1669 N N . SER A 1 207 ? -35.327 2.099 8.882 1.00 97.75 207 SER A N 1
ATOM 1670 C CA . SER A 1 207 ? -35.347 1.003 7.909 1.00 97.75 207 SER A CA 1
ATOM 1671 C C . SER A 1 207 ? -35.787 1.468 6.518 1.00 97.75 207 SER A C 1
ATOM 1673 O O . SER A 1 207 ? -35.080 1.259 5.529 1.00 97.75 207 SER A O 1
ATOM 1675 N N . GLN A 1 208 ? -36.930 2.154 6.439 1.00 97.94 208 GLN A N 1
ATOM 1676 C CA . GLN A 1 208 ? -37.489 2.624 5.171 1.00 97.94 208 GLN A CA 1
ATOM 1677 C C . GLN A 1 208 ? -36.588 3.667 4.500 1.00 97.94 208 GLN A C 1
ATOM 1679 O O . GLN A 1 208 ? -36.412 3.636 3.280 1.00 97.94 208 GLN A O 1
ATOM 1684 N N . ASN A 1 209 ? -36.000 4.578 5.276 1.00 98.19 209 ASN A N 1
ATOM 1685 C CA . ASN A 1 209 ? -35.090 5.590 4.743 1.00 98.19 209 ASN A CA 1
ATOM 1686 C C . ASN A 1 209 ? -33.751 4.995 4.303 1.00 98.19 209 ASN A C 1
ATOM 1688 O O . ASN A 1 209 ? -33.227 5.399 3.266 1.00 98.19 209 ASN A O 1
ATOM 1692 N N . ALA A 1 210 ? -33.227 4.001 5.025 1.00 96.94 210 ALA A N 1
ATOM 1693 C CA . ALA A 1 210 ? -32.025 3.274 4.636 1.00 96.94 210 ALA A CA 1
ATOM 1694 C C . ALA A 1 210 ? -32.193 2.571 3.282 1.00 96.94 210 ALA A C 1
ATOM 1696 O O . ALA A 1 210 ? -31.346 2.736 2.404 1.00 96.94 210 ALA A O 1
ATOM 1697 N N . LEU A 1 211 ? -33.311 1.867 3.072 1.00 95.75 211 LEU A N 1
ATOM 1698 C CA . LEU A 1 211 ? -33.611 1.207 1.796 1.00 95.75 211 LEU A CA 1
ATOM 1699 C C . LEU A 1 211 ? -33.694 2.216 0.642 1.00 95.75 211 LEU A C 1
ATOM 1701 O O . LEU A 1 211 ? -32.999 2.057 -0.362 1.00 95.75 211 LEU A O 1
ATOM 1705 N N . LYS A 1 212 ? -34.460 3.303 0.822 1.00 96.50 212 LYS A N 1
ATOM 1706 C CA . LYS A 1 212 ? -34.570 4.389 -0.169 1.00 96.50 212 LYS A CA 1
ATOM 1707 C C . LYS A 1 212 ? -33.219 5.040 -0.465 1.00 96.50 212 LYS A C 1
ATOM 1709 O O . LYS A 1 212 ? -32.938 5.395 -1.607 1.00 96.50 212 LYS A O 1
ATOM 1714 N N . TYR A 1 213 ? -32.380 5.226 0.554 1.00 95.94 213 TYR A N 1
ATOM 1715 C CA . TYR A 1 213 ? -31.045 5.795 0.393 1.00 95.94 213 TYR A CA 1
ATOM 1716 C C . TYR A 1 213 ? -30.135 4.880 -0.429 1.00 95.94 213 TYR A C 1
ATOM 1718 O O . TYR A 1 213 ? -29.464 5.361 -1.341 1.00 95.94 213 TYR A O 1
ATOM 1726 N N . ILE A 1 214 ? -30.124 3.576 -0.142 1.00 94.81 214 ILE A N 1
ATOM 1727 C CA . ILE A 1 214 ? -29.309 2.605 -0.880 1.00 94.81 214 ILE A CA 1
ATOM 1728 C C . ILE A 1 214 ? -29.748 2.519 -2.340 1.00 94.81 214 ILE A C 1
ATOM 1730 O O . ILE A 1 214 ? -28.902 2.621 -3.226 1.00 94.81 214 ILE A O 1
ATOM 1734 N N . GLU A 1 215 ? -31.050 2.402 -2.597 1.00 91.94 215 GLU A N 1
ATOM 1735 C CA . GLU A 1 215 ? -31.604 2.373 -3.954 1.00 91.94 215 GLU A CA 1
ATOM 1736 C C . GLU A 1 215 ? -31.226 3.639 -4.742 1.00 91.94 215 GLU A C 1
ATOM 1738 O O . GLU A 1 215 ? -30.767 3.570 -5.886 1.00 91.94 215 GLU A O 1
ATOM 1743 N N . ARG A 1 216 ? -31.346 4.808 -4.100 1.00 93.19 216 ARG A N 1
ATOM 1744 C CA . ARG A 1 216 ? -31.069 6.100 -4.732 1.00 93.19 216 ARG A CA 1
ATOM 1745 C C . ARG A 1 216 ? -29.584 6.368 -4.950 1.00 93.19 216 ARG A C 1
ATOM 1747 O O . ARG A 1 216 ? -29.230 6.920 -5.986 1.00 93.19 216 ARG A O 1
ATOM 1754 N N . GLU A 1 217 ? -28.718 6.074 -3.981 1.00 91.69 217 GLU A N 1
ATOM 1755 C CA . GLU A 1 217 ? -27.313 6.517 -3.997 1.00 91.69 217 GLU A CA 1
ATOM 1756 C C . GLU A 1 217 ? -26.316 5.418 -4.380 1.00 91.69 217 GLU A C 1
ATOM 1758 O O . GLU A 1 217 ? -25.279 5.733 -4.968 1.00 91.69 217 GLU A O 1
ATOM 1763 N N . HIS A 1 218 ? -26.614 4.155 -4.070 1.00 90.12 218 HIS A N 1
ATOM 1764 C CA . HIS A 1 218 ? -25.664 3.036 -4.126 1.00 90.12 218 HIS A CA 1
ATOM 1765 C C . HIS A 1 218 ? -26.054 1.924 -5.114 1.00 90.12 218 HIS A C 1
ATOM 1767 O O . HIS A 1 218 ? -25.379 0.891 -5.158 1.00 90.12 218 HIS A O 1
ATOM 1773 N N . SER A 1 219 ? -27.109 2.124 -5.911 1.00 85.69 219 SER A N 1
ATOM 1774 C CA . SER A 1 219 ? -27.543 1.168 -6.933 1.00 85.69 219 SER A CA 1
ATOM 1775 C C . SER A 1 219 ? -26.474 0.937 -8.012 1.00 85.69 219 SER A C 1
ATOM 1777 O O . SER A 1 219 ? -25.771 1.883 -8.402 1.00 85.69 219 SER A O 1
ATOM 1779 N N . PRO A 1 220 ? -26.352 -0.300 -8.535 1.00 83.12 220 PRO A N 1
ATOM 1780 C CA . PRO A 1 220 ? -25.428 -0.615 -9.619 1.00 83.12 220 PRO A CA 1
ATOM 1781 C C . PRO A 1 220 ? -25.596 0.296 -10.834 1.00 83.12 220 PRO A C 1
ATOM 1783 O O . PRO A 1 220 ? -24.602 0.770 -11.377 1.00 83.12 220 PRO A O 1
ATOM 1786 N N . GLU A 1 221 ? -26.837 0.601 -11.213 1.00 84.19 221 GLU A N 1
ATOM 1787 C CA . GLU A 1 221 ? -27.184 1.429 -12.368 1.00 84.19 221 GLU A CA 1
ATOM 1788 C C . GLU A 1 221 ? -26.637 2.848 -12.205 1.00 84.19 221 GLU A C 1
ATOM 1790 O O . GLU A 1 221 ? -26.026 3.401 -13.122 1.00 84.19 221 GLU A O 1
ATOM 1795 N N . ARG A 1 222 ? -26.802 3.440 -11.015 1.00 86.62 222 ARG A N 1
ATOM 1796 C CA . ARG A 1 222 ? -26.285 4.780 -10.733 1.00 86.62 222 ARG A CA 1
ATOM 1797 C C . ARG A 1 222 ? -24.766 4.799 -10.690 1.00 86.62 222 ARG A C 1
ATOM 1799 O O . ARG A 1 222 ? -24.168 5.686 -11.292 1.00 86.62 222 ARG A O 1
ATOM 1806 N N . CYS A 1 223 ? -24.141 3.861 -9.979 1.00 83.94 223 CYS A N 1
ATOM 1807 C CA . CYS A 1 223 ? -22.684 3.787 -9.902 1.00 83.94 223 CYS A CA 1
ATOM 1808 C C . CYS A 1 223 ? -22.071 3.572 -11.294 1.00 83.94 223 CYS A C 1
ATOM 1810 O O . CYS A 1 223 ? -21.142 4.290 -11.657 1.00 83.94 223 CYS A O 1
ATOM 1812 N N . ALA A 1 224 ? -22.624 2.657 -12.097 1.00 81.25 224 ALA A N 1
ATOM 1813 C CA . ALA A 1 224 ? -22.192 2.415 -13.471 1.00 81.25 224 ALA A CA 1
ATOM 1814 C C . ALA A 1 224 ? -22.361 3.660 -14.350 1.00 81.25 224 ALA A C 1
ATOM 1816 O O . ALA A 1 224 ? -21.427 4.017 -15.064 1.00 81.25 224 ALA A O 1
ATOM 1817 N N . ARG A 1 225 ? -23.496 4.368 -14.247 1.00 82.25 225 ARG A N 1
ATOM 1818 C CA . ARG A 1 225 ? -23.708 5.643 -14.949 1.00 82.25 225 ARG A CA 1
ATOM 1819 C C . ARG A 1 225 ? -22.664 6.688 -14.558 1.00 82.25 225 ARG A C 1
ATOM 1821 O O . ARG A 1 225 ? -22.105 7.314 -15.443 1.00 82.25 225 ARG A O 1
ATOM 1828 N N . LEU A 1 226 ? -22.362 6.856 -13.269 1.00 80.31 226 LEU A N 1
ATOM 1829 C CA . LEU A 1 226 ? -21.348 7.816 -12.811 1.00 80.31 226 LEU A CA 1
ATOM 1830 C C . LEU A 1 226 ? -19.939 7.459 -13.307 1.00 80.31 226 LEU A C 1
ATOM 1832 O O . LEU A 1 226 ? -19.169 8.351 -13.654 1.00 80.31 226 LEU A O 1
ATOM 1836 N N . TYR A 1 227 ? -19.600 6.168 -13.365 1.00 82.62 227 TYR A N 1
ATOM 1837 C CA . TYR A 1 227 ? -18.352 5.714 -13.982 1.00 82.62 227 TYR A CA 1
ATOM 1838 C C . TYR A 1 227 ? -18.333 5.972 -15.491 1.00 82.62 227 TYR A C 1
ATOM 1840 O O . TYR A 1 227 ? -17.340 6.487 -15.993 1.00 82.62 227 TYR A O 1
ATOM 1848 N N . ALA A 1 228 ? -19.420 5.665 -16.203 1.00 76.38 228 ALA A N 1
ATOM 1849 C CA . ALA A 1 228 ? -19.542 5.919 -17.635 1.00 76.38 228 ALA A CA 1
ATOM 1850 C C . ALA A 1 228 ? -19.451 7.419 -17.952 1.00 76.38 228 ALA A C 1
ATOM 1852 O O . ALA A 1 228 ? -18.661 7.803 -18.803 1.00 76.38 228 ALA A O 1
ATOM 1853 N N . GLU A 1 229 ? -20.166 8.270 -17.213 1.00 77.94 229 GLU A N 1
ATOM 1854 C CA . GLU A 1 229 ? -20.085 9.732 -17.319 1.00 77.94 229 GLU A CA 1
ATOM 1855 C C . GLU A 1 229 ? -18.667 10.233 -17.054 1.00 77.94 229 GLU A C 1
ATOM 1857 O O . GLU A 1 229 ? -18.177 11.101 -17.770 1.00 77.94 229 GLU A O 1
ATOM 1862 N N . PHE A 1 230 ? -17.977 9.678 -16.055 1.00 79.44 230 PHE A N 1
ATOM 1863 C CA . PHE A 1 230 ? -16.585 10.025 -15.797 1.00 79.44 230 PHE A CA 1
ATOM 1864 C C . PHE A 1 230 ? -15.669 9.601 -16.954 1.00 79.44 230 PHE A C 1
ATOM 1866 O O . PHE A 1 230 ? -14.833 10.391 -17.387 1.00 79.44 230 PHE A O 1
ATOM 1873 N N . PHE A 1 231 ? -15.843 8.397 -17.506 1.00 73.50 231 PHE A N 1
ATOM 1874 C CA . PHE A 1 231 ? -15.085 7.944 -18.675 1.00 73.50 231 PHE A CA 1
ATOM 1875 C C . PHE A 1 231 ? -15.372 8.791 -19.913 1.00 73.50 231 PHE A C 1
ATOM 1877 O O . PHE A 1 231 ? -14.437 9.170 -20.611 1.00 73.50 231 PHE A O 1
ATOM 1884 N N . GLU A 1 232 ? -16.628 9.163 -20.148 1.00 70.25 232 GLU A N 1
ATOM 1885 C CA . GLU A 1 232 ? -17.018 10.086 -21.209 1.00 70.25 232 GLU A CA 1
ATOM 1886 C C . GLU A 1 232 ? -16.403 11.470 -20.998 1.00 70.25 232 GLU A C 1
ATOM 1888 O O . GLU A 1 232 ? -15.829 12.025 -21.927 1.00 70.25 232 GLU A O 1
ATOM 1893 N N . GLN A 1 233 ? -16.441 12.028 -19.787 1.00 65.94 233 GLN A N 1
ATOM 1894 C CA . GLN A 1 233 ? -15.782 13.301 -19.475 1.00 65.94 233 GLN A CA 1
ATOM 1895 C C . GLN A 1 233 ? -14.276 13.235 -19.747 1.00 65.94 233 GLN A C 1
ATOM 1897 O O . GLN A 1 233 ? -13.707 14.157 -20.335 1.00 65.94 233 GLN A O 1
ATOM 1902 N N . VAL A 1 234 ? -13.634 12.127 -19.372 1.00 65.94 234 VAL A N 1
ATOM 1903 C CA . VAL A 1 234 ? -12.219 11.883 -19.664 1.00 65.94 234 VAL A CA 1
ATOM 1904 C C . VAL A 1 234 ? -11.990 11.750 -21.172 1.00 65.94 234 VAL A C 1
ATOM 1906 O O . VAL A 1 234 ? -11.045 12.347 -21.676 1.00 65.94 234 VAL A O 1
ATOM 1909 N N . GLN A 1 235 ? -12.846 11.050 -21.917 1.00 57.31 235 GLN A N 1
ATOM 1910 C CA . GLN A 1 235 ? -12.708 10.806 -23.359 1.00 57.31 235 GLN A CA 1
ATOM 1911 C C . GLN A 1 235 ? -13.021 12.043 -24.219 1.00 57.31 235 GLN A C 1
ATOM 1913 O O . GLN A 1 235 ? -12.316 12.333 -25.186 1.00 57.31 235 GLN A O 1
ATOM 1918 N N . TYR A 1 236 ? -14.073 12.788 -23.877 1.00 50.62 236 TYR A N 1
ATOM 1919 C CA . TYR A 1 236 ? -14.529 13.982 -24.589 1.00 50.62 236 TYR A CA 1
ATOM 1920 C C . TYR A 1 236 ? -13.818 15.258 -24.157 1.00 50.62 236 TYR A C 1
ATOM 1922 O O . TYR A 1 236 ? -13.982 16.282 -24.833 1.00 50.62 236 TYR A O 1
ATOM 1930 N N . SER A 1 237 ? -13.008 15.189 -23.097 1.00 56.97 237 SER A N 1
ATOM 1931 C CA . SER A 1 237 ? -12.054 16.232 -22.741 1.00 56.97 237 SER A CA 1
ATOM 1932 C C . SER A 1 237 ? -11.304 16.679 -24.003 1.00 56.97 237 SER A C 1
ATOM 1934 O O . SER A 1 237 ? -10.707 15.836 -24.687 1.00 56.97 237 SER A O 1
ATOM 1936 N N . PRO A 1 238 ? -11.311 17.985 -24.340 1.00 51.62 238 PRO A N 1
ATOM 1937 C CA . PRO A 1 238 ? -10.569 18.518 -25.481 1.00 51.62 238 PRO A CA 1
ATOM 1938 C C . PRO A 1 238 ? -9.109 18.063 -25.475 1.00 51.62 238 PRO A C 1
ATOM 1940 O O . PRO A 1 238 ? -8.546 17.777 -26.526 1.00 51.62 238 PRO A O 1
ATOM 1943 N N . GLN A 1 239 ? -8.525 17.899 -24.284 1.00 51.75 239 GLN A N 1
ATOM 1944 C CA . GLN A 1 239 ? -7.167 17.405 -24.109 1.00 51.75 239 GLN A CA 1
ATOM 1945 C C . GLN A 1 239 ? -7.006 15.944 -24.562 1.00 51.75 239 GLN A C 1
ATOM 1947 O O . GLN A 1 239 ? -6.048 15.620 -25.259 1.00 51.75 239 GLN A O 1
ATOM 1952 N N . THR A 1 240 ? -7.954 15.069 -24.224 1.00 46.88 240 THR A N 1
ATOM 1953 C CA . THR A 1 240 ? -7.929 13.651 -24.614 1.00 46.88 240 THR A CA 1
ATOM 1954 C C . THR A 1 240 ? -8.214 13.472 -26.101 1.00 46.88 240 THR A C 1
ATOM 1956 O O . THR A 1 240 ? -7.499 12.725 -26.761 1.00 46.88 240 THR A O 1
ATOM 1959 N N . LYS A 1 241 ? -9.171 14.218 -26.671 1.00 46.50 241 LYS A N 1
ATOM 1960 C CA . LYS A 1 241 ? -9.415 14.239 -28.126 1.00 46.50 241 LYS A CA 1
ATOM 1961 C C . LYS A 1 241 ? -8.197 14.711 -28.911 1.00 46.50 241 LYS A C 1
ATOM 1963 O O . LYS A 1 241 ? -7.870 14.118 -29.934 1.00 46.50 241 LYS A O 1
ATOM 1968 N N . VAL A 1 242 ? -7.512 15.746 -28.423 1.00 48.62 242 VAL A N 1
ATOM 1969 C CA . VAL A 1 242 ? -6.256 16.230 -29.010 1.00 48.62 242 VAL A CA 1
ATOM 1970 C C . VAL A 1 242 ? -5.181 15.144 -28.960 1.00 48.62 242 VAL A C 1
ATOM 1972 O O . VAL A 1 242 ? -4.525 14.908 -29.970 1.00 48.62 242 VAL A O 1
ATOM 1975 N N . ASN A 1 243 ? -5.042 14.438 -27.836 1.00 46.22 243 ASN A N 1
ATOM 1976 C CA . ASN A 1 243 ? -4.070 13.353 -27.700 1.00 46.22 243 ASN A CA 1
ATOM 1977 C C . ASN A 1 243 ? -4.409 12.151 -28.602 1.00 46.22 243 ASN A C 1
ATOM 1979 O O . ASN A 1 243 ? -3.522 11.631 -29.270 1.00 46.22 243 ASN A O 1
ATOM 1983 N N . MET A 1 244 ? -5.680 11.744 -28.689 1.00 44.47 244 MET A N 1
ATOM 1984 C CA . MET A 1 244 ? -6.131 10.654 -29.567 1.00 44.47 244 MET A CA 1
ATOM 1985 C C . MET A 1 244 ? -5.984 10.997 -31.054 1.00 44.47 244 MET A C 1
ATOM 1987 O O . MET A 1 244 ? -5.614 10.138 -31.853 1.00 44.47 244 MET A O 1
ATOM 1991 N N . LEU A 1 245 ? -6.261 12.246 -31.439 1.00 45.06 245 LEU A N 1
ATOM 1992 C CA . LEU A 1 245 ? -6.098 12.717 -32.812 1.00 45.06 245 LEU A CA 1
ATOM 1993 C C . LEU A 1 245 ? -4.613 12.817 -33.190 1.00 45.06 245 LEU A C 1
ATOM 1995 O O . LEU A 1 245 ? -4.238 12.375 -34.273 1.00 45.06 245 LEU A O 1
ATOM 1999 N N . ALA A 1 246 ? -3.768 13.332 -32.292 1.00 48.47 246 ALA A N 1
ATOM 2000 C CA . ALA A 1 246 ? -2.318 13.361 -32.477 1.00 48.47 246 ALA A CA 1
ATOM 2001 C C . ALA A 1 246 ? -1.733 11.946 -32.621 1.00 48.47 246 ALA A C 1
ATOM 2003 O O . ALA A 1 246 ? -0.901 11.707 -33.491 1.00 48.47 246 ALA A O 1
ATOM 2004 N N . ASP A 1 247 ? -2.220 10.997 -31.822 1.00 43.16 247 ASP A N 1
ATOM 2005 C CA . ASP A 1 247 ? -1.835 9.587 -31.872 1.00 43.16 247 ASP A CA 1
ATOM 2006 C C . ASP A 1 247 ? -2.304 8.893 -33.170 1.00 43.16 247 ASP A C 1
ATOM 2008 O O . ASP A 1 247 ? -1.529 8.204 -33.834 1.00 43.16 247 ASP A O 1
ATOM 2012 N N . HIS A 1 248 ? -3.545 9.127 -33.615 1.00 44.69 248 HIS A N 1
ATOM 2013 C CA . HIS A 1 248 ? -4.041 8.617 -34.900 1.00 44.69 248 HIS A CA 1
ATOM 2014 C C . HIS A 1 248 ? -3.260 9.181 -36.099 1.00 44.69 248 HIS A C 1
ATOM 2016 O O . HIS A 1 248 ? -2.849 8.425 -36.976 1.00 44.69 248 HIS A O 1
ATOM 2022 N N . VAL A 1 249 ? -2.990 10.488 -36.120 1.00 47.81 249 VAL A N 1
ATOM 2023 C CA . VAL A 1 249 ? -2.218 11.138 -37.192 1.00 47.81 249 VAL A CA 1
ATOM 2024 C C . VAL A 1 249 ? -0.764 10.691 -37.168 1.00 47.81 249 VAL A C 1
ATOM 2026 O O . VAL A 1 249 ? -0.190 10.452 -38.227 1.00 47.81 249 VAL A O 1
ATOM 2029 N N . GLY A 1 250 ? -0.179 10.500 -35.983 1.00 46.41 250 GLY A N 1
ATOM 2030 C CA . GLY A 1 250 ? 1.146 9.906 -35.836 1.00 46.41 250 GLY A CA 1
ATOM 2031 C C . GLY A 1 250 ? 1.224 8.507 -36.446 1.00 46.41 250 GLY A C 1
ATOM 2032 O O . GLY A 1 250 ? 2.167 8.212 -37.174 1.00 46.41 250 GLY A O 1
ATOM 2033 N N . ARG A 1 251 ? 0.196 7.672 -36.242 1.00 46.91 251 ARG A N 1
ATOM 2034 C CA . ARG A 1 251 ? 0.115 6.338 -36.860 1.00 46.91 251 ARG A CA 1
ATOM 2035 C C . ARG A 1 251 ? -0.056 6.368 -38.377 1.00 46.91 251 ARG A C 1
ATOM 2037 O O . ARG A 1 251 ? 0.581 5.570 -39.057 1.00 46.91 251 ARG A O 1
ATOM 2044 N N . GLU A 1 252 ? -0.893 7.249 -38.921 1.00 47.84 252 GLU A N 1
ATOM 2045 C CA . GLU A 1 252 ? -1.091 7.331 -40.378 1.00 47.84 252 GLU A CA 1
ATOM 2046 C C . GLU A 1 252 ? 0.112 7.964 -41.094 1.00 47.84 252 GLU A C 1
ATOM 2048 O O . GLU A 1 252 ? 0.523 7.495 -42.150 1.00 47.84 252 GLU A O 1
ATOM 2053 N N . THR A 1 253 ? 0.748 8.975 -40.500 1.00 48.38 253 THR A N 1
ATOM 2054 C CA . THR A 1 253 ? 1.959 9.602 -41.062 1.00 48.38 253 THR A CA 1
ATOM 2055 C C . THR A 1 253 ? 3.194 8.711 -40.952 1.00 48.38 253 THR A C 1
ATOM 2057 O O . THR A 1 253 ? 4.074 8.797 -41.805 1.00 48.38 253 THR A O 1
ATOM 2060 N N . ALA A 1 254 ? 3.254 7.801 -39.976 1.00 49.25 254 ALA A N 1
ATOM 2061 C CA . ALA A 1 254 ? 4.296 6.776 -39.903 1.00 49.25 254 ALA A CA 1
ATOM 2062 C C . ALA A 1 254 ? 4.254 5.769 -41.073 1.00 49.25 254 ALA A C 1
ATOM 2064 O O . ALA A 1 254 ? 5.209 5.021 -41.261 1.00 49.25 254 ALA A O 1
ATOM 2065 N N . LYS A 1 255 ? 3.176 5.751 -41.873 1.00 42.75 255 LYS A N 1
ATOM 2066 C CA . LYS A 1 255 ? 3.051 4.922 -43.086 1.00 42.75 255 LYS A CA 1
ATOM 2067 C C . LYS A 1 255 ? 3.590 5.599 -44.357 1.00 42.75 255 LYS A C 1
ATOM 2069 O O . LYS A 1 255 ? 3.605 4.964 -45.408 1.00 42.75 255 LYS A O 1
ATOM 2074 N N . HIS A 1 256 ? 4.013 6.863 -44.285 1.00 48.84 256 HIS A N 1
ATOM 2075 C CA . HIS A 1 256 ? 4.532 7.647 -45.413 1.00 48.84 256 HIS A CA 1
ATOM 2076 C C . HIS A 1 256 ? 6.015 8.020 -45.217 1.00 48.84 256 HIS A C 1
ATOM 2078 O O . HIS A 1 256 ? 6.545 7.922 -44.110 1.00 48.84 256 HIS A O 1
ATOM 2084 N N . GLU A 1 257 ? 6.707 8.428 -46.291 1.00 43.19 257 GLU A N 1
ATOM 2085 C CA . GLU A 1 257 ? 8.123 8.820 -46.228 1.00 43.19 257 GLU A CA 1
ATOM 2086 C C . GLU A 1 257 ? 8.351 10.041 -45.315 1.00 43.19 257 GLU A C 1
ATOM 2088 O O . GLU A 1 257 ? 7.591 11.011 -45.315 1.00 43.19 257 GLU A O 1
ATOM 2093 N N . VAL A 1 258 ? 9.457 10.008 -44.562 1.00 47.00 258 VAL A N 1
ATOM 2094 C CA . VAL A 1 258 ? 9.786 10.919 -43.443 1.00 47.00 258 VAL A CA 1
ATOM 2095 C C . VAL A 1 258 ? 9.646 12.411 -43.787 1.00 47.00 258 VAL A C 1
ATOM 2097 O O . VAL A 1 258 ? 9.225 13.208 -42.944 1.00 47.00 258 VAL A O 1
ATOM 2100 N N . ALA A 1 259 ? 9.977 12.800 -45.021 1.00 41.84 259 ALA A N 1
ATOM 2101 C CA . ALA A 1 259 ? 9.928 14.191 -45.469 1.00 41.84 259 ALA A CA 1
ATOM 2102 C C . ALA A 1 259 ? 8.494 14.729 -45.645 1.00 41.84 259 ALA A C 1
ATOM 2104 O O . ALA A 1 259 ? 8.256 15.924 -45.442 1.00 41.84 259 ALA A O 1
ATOM 2105 N N . ASP A 1 260 ? 7.535 13.865 -45.981 1.00 38.88 260 ASP A N 1
ATOM 2106 C CA . ASP A 1 260 ? 6.124 14.231 -46.126 1.00 38.88 260 ASP A CA 1
ATOM 2107 C C . ASP A 1 260 ? 5.395 14.156 -44.781 1.00 38.88 260 ASP A C 1
ATOM 2109 O O . ASP A 1 260 ? 4.595 15.040 -44.455 1.00 38.88 260 ASP A O 1
ATOM 2113 N N . SER A 1 261 ? 5.773 13.199 -43.930 1.00 40.12 261 SER A N 1
ATOM 2114 C CA . SER A 1 261 ? 5.286 13.078 -42.553 1.00 40.12 261 SER A CA 1
ATOM 2115 C C . SER A 1 261 ? 5.616 14.316 -41.715 1.00 40.12 261 SER A C 1
ATOM 2117 O O . SER A 1 261 ? 4.750 14.805 -40.992 1.00 40.12 261 SER A O 1
ATOM 2119 N N . GLN A 1 262 ? 6.816 14.899 -41.862 1.00 45.06 262 GLN A N 1
ATOM 2120 C CA . GLN A 1 262 ? 7.186 16.151 -41.182 1.00 45.06 262 GLN A CA 1
ATOM 2121 C C . GLN A 1 262 ? 6.319 17.345 -41.605 1.00 45.06 262 GLN A C 1
ATOM 2123 O O . GLN A 1 262 ? 5.909 18.141 -40.758 1.00 45.06 262 GLN A O 1
ATOM 2128 N N . LYS A 1 263 ? 6.008 17.480 -42.899 1.00 46.94 263 LYS A N 1
ATOM 2129 C CA . LYS A 1 263 ? 5.175 18.588 -43.400 1.00 46.94 263 LYS A CA 1
ATOM 2130 C C . LYS A 1 263 ? 3.735 18.471 -42.906 1.00 46.94 263 LYS A C 1
ATOM 2132 O O . LYS A 1 263 ? 3.152 19.474 -42.495 1.00 46.94 263 LYS A O 1
ATOM 2137 N N . ILE A 1 264 ? 3.189 17.253 -42.892 1.00 45.16 264 ILE A N 1
ATOM 2138 C CA . ILE A 1 264 ? 1.849 16.970 -42.367 1.00 45.16 264 ILE A CA 1
ATOM 2139 C C . ILE A 1 264 ? 1.804 17.235 -40.857 1.00 45.16 264 ILE A C 1
ATOM 2141 O O . ILE A 1 264 ? 0.900 17.932 -40.404 1.00 45.16 264 ILE A O 1
ATOM 2145 N N . PHE A 1 265 ? 2.807 16.787 -40.091 1.00 46.84 265 PHE A N 1
ATOM 2146 C CA . PHE A 1 265 ? 2.884 17.012 -38.640 1.00 46.84 265 PHE A CA 1
ATOM 2147 C C . PHE A 1 265 ? 2.893 18.496 -38.258 1.00 46.84 265 PHE A C 1
ATOM 2149 O O . PHE A 1 265 ? 2.207 18.884 -37.316 1.00 46.84 265 PHE A O 1
ATOM 2156 N N . VAL A 1 266 ? 3.621 19.340 -38.997 1.00 50.03 266 VAL A N 1
ATOM 2157 C CA . VAL A 1 266 ? 3.684 20.792 -38.740 1.00 50.03 266 VAL A CA 1
ATOM 2158 C C . VAL A 1 266 ? 2.353 21.491 -39.043 1.00 50.03 266 VAL A C 1
ATOM 2160 O O . VAL A 1 266 ? 1.963 22.424 -38.343 1.00 50.03 266 VAL A O 1
ATOM 2163 N N . LEU A 1 267 ? 1.635 21.063 -40.084 1.00 45.94 267 LEU A N 1
ATOM 2164 C CA . LEU A 1 267 ? 0.286 21.564 -40.378 1.00 45.94 267 LEU A CA 1
ATOM 2165 C C . LEU A 1 267 ? -0.721 21.100 -39.321 1.00 45.94 267 LEU A C 1
ATOM 2167 O O . LEU A 1 267 ? -1.559 21.884 -38.879 1.00 45.94 267 LEU A O 1
ATOM 2171 N N . PHE A 1 268 ? -0.599 19.854 -38.871 1.00 48.16 268 PHE A N 1
ATOM 2172 C CA . PHE A 1 268 ? -1.481 19.269 -37.872 1.00 48.16 268 PHE A CA 1
ATOM 2173 C C . PHE A 1 268 ? -1.273 19.872 -36.476 1.00 48.16 268 PHE A C 1
ATOM 2175 O O . PHE A 1 268 ? -2.249 20.169 -35.786 1.00 48.16 268 PHE A O 1
ATOM 2182 N N . SER A 1 269 ? -0.020 20.138 -36.083 1.00 48.53 269 SER A N 1
ATOM 2183 C CA . SER A 1 269 ? 0.298 20.807 -34.816 1.00 48.53 269 SER A CA 1
ATOM 2184 C C . SER A 1 269 ? -0.319 22.204 -34.764 1.00 48.53 269 SER A C 1
ATOM 2186 O O . SER A 1 269 ? -0.953 22.552 -33.775 1.00 48.53 269 SER A O 1
ATOM 2188 N N . LYS A 1 270 ? -0.257 22.961 -35.868 1.00 50.47 270 LYS A N 1
ATOM 2189 C CA . LYS A 1 270 ? -0.894 24.283 -35.980 1.00 50.47 270 LYS A CA 1
ATOM 2190 C C . LYS A 1 270 ? -2.418 24.224 -35.851 1.00 50.47 270 LYS A C 1
ATOM 2192 O O . LYS A 1 270 ? -3.010 25.120 -35.258 1.00 50.47 270 LYS A O 1
ATOM 2197 N N . VAL A 1 271 ? -3.065 23.187 -36.390 1.00 49.66 271 VAL A N 1
ATOM 2198 C CA . VAL A 1 271 ? -4.519 22.987 -36.248 1.00 49.66 271 VAL A CA 1
ATOM 2199 C C . VAL A 1 271 ? -4.890 22.628 -34.806 1.00 49.66 271 VAL A C 1
ATOM 2201 O O . VAL A 1 271 ? -5.865 23.169 -34.291 1.00 49.66 271 VAL A O 1
ATOM 2204 N N . ILE A 1 272 ? -4.101 21.781 -34.136 1.00 49.91 272 ILE A N 1
ATOM 2205 C CA . ILE A 1 272 ? -4.274 21.441 -32.712 1.00 49.91 272 ILE A CA 1
ATOM 2206 C C . ILE A 1 272 ? -4.078 22.672 -31.816 1.00 49.91 272 ILE A C 1
ATOM 2208 O O . ILE A 1 272 ? -4.885 22.909 -30.915 1.00 49.91 272 ILE A O 1
ATOM 2212 N N . ASP A 1 273 ? -3.045 23.472 -32.078 1.00 49.38 273 ASP A N 1
ATOM 2213 C CA . ASP A 1 273 ? -2.760 24.703 -31.337 1.00 49.38 273 ASP A CA 1
ATOM 2214 C C . ASP A 1 273 ? -3.879 25.739 -31.531 1.00 49.38 273 ASP A C 1
ATOM 2216 O O . ASP A 1 273 ? -4.337 26.350 -30.563 1.00 49.38 273 ASP A O 1
ATOM 2220 N N . ASN A 1 274 ? -4.418 25.857 -32.750 1.00 47.53 274 ASN A N 1
ATOM 2221 C CA . ASN A 1 274 ? -5.591 26.687 -33.018 1.00 47.53 274 ASN A CA 1
ATOM 2222 C C . ASN A 1 274 ? -6.854 26.155 -32.319 1.00 47.53 274 ASN A C 1
ATOM 2224 O O . ASN A 1 274 ? -7.585 26.950 -31.734 1.00 47.53 274 ASN A O 1
ATOM 2228 N N . PHE A 1 275 ? -7.087 24.837 -32.287 1.00 47.94 275 PHE A N 1
ATOM 2229 C CA . PHE A 1 275 ? -8.226 24.238 -31.576 1.00 47.94 275 PHE A CA 1
ATOM 2230 C C . PHE A 1 275 ? -8.197 24.551 -30.073 1.00 47.94 275 PHE A C 1
ATOM 2232 O O . PHE A 1 275 ? -9.228 24.910 -29.500 1.00 47.94 275 PHE A O 1
ATOM 2239 N N . ARG A 1 276 ? -7.006 24.481 -29.457 1.00 48.59 276 ARG A N 1
ATOM 2240 C CA . ARG A 1 276 ? -6.757 24.864 -28.055 1.00 48.59 276 ARG A CA 1
ATOM 2241 C C . ARG A 1 276 ? -7.011 26.353 -27.800 1.00 48.59 276 ARG A C 1
ATOM 2243 O O . ARG A 1 276 ? -7.451 26.711 -26.711 1.00 48.59 276 ARG A O 1
ATOM 2250 N N . SER A 1 277 ? -6.773 27.202 -28.801 1.00 44.28 277 SER A N 1
ATOM 2251 C CA . SER A 1 277 ? -7.043 28.643 -28.731 1.00 44.28 277 SER A CA 1
ATOM 2252 C C . SER A 1 277 ? -8.516 29.023 -28.958 1.00 44.28 277 SER A C 1
ATOM 2254 O O . SER A 1 277 ? -8.945 30.054 -28.458 1.00 44.28 277 SER A O 1
ATOM 2256 N N . THR A 1 278 ? -9.304 28.205 -29.672 1.00 39.06 278 THR A N 1
ATOM 2257 C CA . THR A 1 278 ? -10.731 28.468 -29.962 1.00 39.06 278 THR A CA 1
ATOM 2258 C C . THR A 1 278 ? -11.697 27.882 -28.931 1.00 39.06 278 THR A C 1
ATOM 2260 O O . THR A 1 278 ? -12.806 28.385 -28.779 1.00 39.06 278 THR A O 1
ATOM 2263 N N . SER A 1 279 ? -11.294 26.852 -28.177 1.00 44.25 279 SER A N 1
ATOM 2264 C CA . SER A 1 279 ? -12.106 26.257 -27.098 1.00 44.25 279 SER A CA 1
ATOM 2265 C C . SER A 1 279 ? -12.257 27.144 -25.848 1.00 44.25 279 SER A C 1
ATOM 2267 O O . SER A 1 279 ? -12.839 26.713 -24.857 1.00 44.25 279 SER A O 1
ATOM 2269 N N . SER A 1 280 ? -11.734 28.372 -25.879 1.00 41.75 280 SER A N 1
ATOM 2270 C CA . SER A 1 280 ? -11.831 29.382 -24.818 1.00 41.75 280 SER A CA 1
ATOM 2271 C C . SER A 1 280 ? -12.880 30.474 -25.088 1.00 41.75 280 SER A C 1
ATOM 2273 O O . SER A 1 280 ? -12.938 31.442 -24.330 1.00 41.75 280 SER A O 1
ATOM 2275 N N . GLN A 1 281 ? -13.741 30.338 -26.108 1.00 37.62 281 GLN A N 1
ATOM 2276 C CA . GLN A 1 281 ? -14.850 31.276 -26.341 1.00 37.62 281 GLN A CA 1
ATOM 2277 C C . GLN A 1 281 ? -16.226 30.590 -26.416 1.00 37.62 281 GLN A C 1
ATOM 2279 O O . GLN A 1 281 ? -16.442 29.671 -27.201 1.00 37.62 281 GLN A O 1
ATOM 2284 N N . ASN A 1 282 ? -17.150 31.144 -25.619 1.00 36.47 282 ASN A N 1
ATOM 2285 C CA . ASN A 1 282 ? -18.606 30.946 -25.541 1.00 36.47 282 ASN A CA 1
ATOM 2286 C C . ASN A 1 282 ? -19.146 29.789 -24.680 1.00 36.47 282 ASN A C 1
ATOM 2288 O O . ASN A 1 282 ? -19.679 28.811 -25.192 1.00 36.47 282 ASN A O 1
ATOM 2292 N N . TYR A 1 283 ? -19.149 30.010 -23.361 1.00 25.69 283 TYR A N 1
ATOM 2293 C CA . TYR A 1 283 ? -20.337 29.791 -22.523 1.00 25.69 283 TYR A CA 1
ATOM 2294 C C . TYR A 1 283 ? -20.447 30.962 -21.537 1.00 25.69 283 TYR A C 1
ATOM 2296 O O . TYR A 1 283 ? -19.605 31.125 -20.656 1.00 25.69 283 TYR A O 1
ATOM 2304 N N . ASP A 1 284 ? -21.455 31.805 -21.740 1.00 28.14 284 ASP A N 1
ATOM 2305 C CA . ASP A 1 284 ? -21.836 32.882 -20.830 1.00 28.14 284 ASP A CA 1
ATOM 2306 C C . ASP A 1 284 ? -22.919 32.354 -19.882 1.00 28.14 284 ASP A C 1
ATOM 2308 O O . ASP A 1 284 ? -23.942 31.857 -20.350 1.00 28.14 284 ASP A O 1
ATOM 2312 N N . SER A 1 285 ? -22.678 32.418 -18.571 1.00 25.95 285 SER A N 1
ATOM 2313 C CA . SER A 1 285 ? -23.532 33.201 -17.668 1.00 25.95 285 SER A CA 1
ATOM 2314 C C . SER A 1 285 ? -23.092 33.036 -16.211 1.00 25.95 285 SER A C 1
ATOM 2316 O O . SER A 1 285 ? -23.354 32.018 -15.572 1.00 25.95 285 SER A O 1
ATOM 2318 N N . SER A 1 286 ? -22.487 34.122 -15.727 1.00 30.58 286 SER A N 1
ATOM 2319 C CA . SER A 1 286 ? -22.639 34.721 -14.394 1.00 30.58 286 SER A CA 1
ATOM 2320 C C . SER A 1 286 ? -22.226 33.939 -13.142 1.00 30.58 286 SER A C 1
ATOM 2322 O O . SER A 1 286 ? -22.778 32.901 -12.799 1.00 30.58 286 SER A O 1
ATOM 2324 N N . ASP A 1 287 ? -21.355 34.617 -12.391 1.00 28.14 287 ASP A N 1
ATOM 2325 C CA . ASP A 1 287 ? -20.977 34.404 -10.996 1.00 28.14 287 ASP A CA 1
ATOM 2326 C C . ASP A 1 287 ? -19.945 33.317 -10.730 1.00 28.14 287 ASP A C 1
ATOM 2328 O O . ASP A 1 287 ? -20.255 32.208 -10.323 1.00 28.14 287 ASP A O 1
ATOM 2332 N N . LEU A 1 288 ? -18.675 33.708 -10.863 1.00 24.84 288 LEU A N 1
ATOM 2333 C CA . LEU A 1 288 ? -17.670 33.579 -9.801 1.00 24.84 288 LEU A CA 1
ATOM 2334 C C . LEU A 1 288 ? -16.423 34.364 -10.230 1.00 24.84 288 LEU A C 1
ATOM 2336 O O . LEU A 1 288 ? -15.834 34.113 -11.278 1.00 24.84 288 LEU A O 1
ATOM 2340 N N . LYS A 1 289 ? -16.029 35.361 -9.428 1.00 26.44 289 LYS A N 1
ATOM 2341 C CA . LYS A 1 289 ? -14.798 36.139 -9.629 1.00 26.44 289 LYS A CA 1
ATOM 2342 C C . LYS A 1 289 ? -13.584 35.211 -9.519 1.00 26.44 289 LYS A C 1
ATOM 2344 O O . LYS A 1 289 ? -13.116 34.924 -8.421 1.00 26.44 289 LYS A O 1
ATOM 2349 N N . ILE A 1 290 ? -13.085 34.764 -10.665 1.00 25.36 290 ILE A N 1
ATOM 2350 C CA . ILE A 1 290 ? -11.825 34.036 -10.805 1.00 25.36 290 ILE A CA 1
ATOM 2351 C C . ILE A 1 290 ? -10.691 35.065 -10.830 1.00 25.36 290 ILE A C 1
ATOM 2353 O O . ILE A 1 290 ? -10.630 35.935 -11.697 1.00 25.36 290 ILE A O 1
ATOM 2357 N N . ILE A 1 291 ? -9.799 34.967 -9.848 1.00 24.86 291 ILE A N 1
ATOM 2358 C CA . ILE A 1 291 ? -8.483 35.610 -9.869 1.00 24.86 291 ILE A CA 1
ATOM 2359 C C . ILE A 1 291 ? -7.676 34.953 -11.001 1.00 24.86 291 ILE A C 1
ATOM 2361 O O . ILE A 1 291 ? -7.669 33.729 -11.118 1.00 24.86 291 ILE A O 1
ATOM 2365 N N . GLN A 1 292 ? -7.053 35.766 -11.860 1.00 22.41 292 GLN A N 1
ATOM 2366 C CA . GLN A 1 292 ? -6.407 35.323 -13.100 1.00 22.41 292 GLN A CA 1
ATOM 2367 C C . GLN A 1 292 ? -5.325 34.240 -12.884 1.00 22.41 292 GLN A C 1
ATOM 2369 O O . GLN A 1 292 ? -4.510 34.369 -11.967 1.00 22.41 292 GLN A O 1
ATOM 2374 N N . PRO A 1 293 ? -5.271 33.203 -13.744 1.00 30.84 293 PRO A N 1
ATOM 2375 C CA . PRO A 1 293 ? -4.293 32.129 -13.660 1.00 30.84 293 PRO A CA 1
ATOM 2376 C C . PRO A 1 293 ? -3.103 32.401 -14.586 1.00 30.84 293 PRO A C 1
ATOM 2378 O O . PRO A 1 293 ? -3.190 32.190 -15.791 1.00 30.84 293 PRO A O 1
ATOM 2381 N N . GLU A 1 294 ? -1.969 32.800 -14.019 1.00 27.23 294 GLU A N 1
ATOM 2382 C CA . GLU A 1 294 ? -0.704 32.863 -14.767 1.00 27.23 294 GLU A CA 1
ATOM 2383 C C . GLU A 1 294 ? 0.383 31.914 -14.240 1.00 27.23 294 GLU A C 1
ATOM 2385 O O . GLU A 1 294 ? 1.521 31.997 -14.688 1.00 27.23 294 GLU A O 1
ATOM 2390 N N . SER A 1 295 ? 0.093 30.970 -13.328 1.00 31.06 295 SER A N 1
ATOM 2391 C CA . SER A 1 295 ? 1.201 30.177 -12.759 1.00 31.06 295 SER A CA 1
ATOM 2392 C C . SER A 1 295 ? 1.015 28.702 -12.418 1.00 31.06 295 SER A C 1
ATOM 2394 O O . SER A 1 295 ? 2.023 28.092 -12.074 1.00 31.06 295 SER A O 1
ATOM 2396 N N . LEU A 1 296 ? -0.147 28.053 -12.550 1.00 29.02 296 LEU A N 1
ATOM 2397 C CA . LEU A 1 296 ? -0.261 26.646 -12.117 1.00 29.02 296 LEU A CA 1
ATOM 2398 C C . LEU A 1 296 ? -1.077 25.759 -13.065 1.00 29.02 296 LEU A C 1
ATOM 2400 O O . LEU A 1 296 ? -2.230 25.427 -12.821 1.00 29.02 296 LEU A O 1
ATOM 2404 N N . THR A 1 297 ? -0.413 25.280 -14.112 1.00 29.44 297 THR A N 1
ATOM 2405 C CA . THR A 1 297 ? -0.749 24.009 -14.771 1.00 29.44 297 THR A CA 1
ATOM 2406 C C . THR A 1 297 ? 0.534 23.218 -14.965 1.00 29.44 297 THR A C 1
ATOM 2408 O O . THR A 1 297 ? 1.338 23.584 -15.821 1.00 29.44 297 THR A O 1
ATOM 2411 N N . LYS A 1 298 ? 0.732 22.153 -14.177 1.00 34.34 298 LYS A N 1
ATOM 2412 C CA . LYS A 1 298 ? 1.633 21.030 -14.488 1.00 34.34 298 LYS A CA 1
ATOM 2413 C C . LYS A 1 298 ? 1.318 19.836 -13.576 1.00 34.34 298 LYS A C 1
ATOM 2415 O O . LYS A 1 298 ? 1.518 19.892 -12.369 1.00 34.34 298 LYS A O 1
ATOM 2420 N N . THR A 1 299 ? 0.763 18.803 -14.198 1.00 33.12 299 THR A N 1
ATOM 2421 C CA . THR A 1 299 ? 0.384 17.482 -13.680 1.00 33.12 299 THR A CA 1
ATOM 2422 C C . THR A 1 299 ? 1.571 16.785 -13.001 1.00 33.12 299 THR A C 1
ATOM 2424 O O . THR A 1 299 ? 2.644 16.739 -13.596 1.00 33.12 299 THR A O 1
ATOM 2427 N N . LEU A 1 300 ? 1.398 16.247 -11.785 1.00 31.72 300 LEU A N 1
ATOM 2428 C CA . LEU A 1 300 ? 2.461 15.552 -11.041 1.00 31.72 300 LEU A CA 1
ATOM 2429 C C . LEU A 1 300 ? 2.767 14.164 -11.644 1.00 31.72 300 LEU A C 1
ATOM 2431 O O . LEU A 1 300 ? 1.961 13.246 -11.559 1.00 31.72 300 LEU A O 1
ATOM 2435 N N . ILE A 1 301 ? 3.963 14.000 -12.203 1.00 46.16 301 ILE A N 1
ATOM 2436 C CA . ILE A 1 301 ? 4.558 12.731 -12.655 1.00 46.16 301 ILE A CA 1
ATOM 2437 C C . ILE A 1 301 ? 5.334 12.023 -11.529 1.00 46.16 301 ILE A C 1
ATOM 2439 O O . ILE A 1 301 ? 6.085 12.660 -10.786 1.00 46.16 301 ILE A O 1
ATOM 2443 N N . SER A 1 302 ? 5.164 10.701 -11.390 1.00 52.94 302 SER A N 1
ATOM 2444 C CA . SER A 1 302 ? 5.876 9.896 -10.384 1.00 52.94 302 SER A CA 1
ATOM 2445 C C . SER A 1 302 ? 7.371 9.768 -10.715 1.00 52.94 302 SER A C 1
ATOM 2447 O O . SER A 1 302 ? 7.763 9.707 -11.880 1.00 52.94 302 SER A O 1
ATOM 2449 N N . PHE A 1 303 ? 8.227 9.705 -9.689 1.00 62.88 303 PHE A N 1
ATOM 2450 C CA . PHE A 1 303 ? 9.685 9.588 -9.851 1.00 62.88 303 PHE A CA 1
ATOM 2451 C C . PHE A 1 303 ? 10.095 8.371 -10.700 1.00 62.88 303 PHE A C 1
ATOM 2453 O O . PHE A 1 303 ? 10.967 8.485 -11.559 1.00 62.88 303 PHE A O 1
ATOM 2460 N N . ASN A 1 304 ? 9.408 7.237 -10.525 1.00 63.75 304 ASN A N 1
ATOM 2461 C CA . ASN A 1 304 ? 9.645 6.025 -11.312 1.00 63.75 304 ASN A CA 1
ATOM 2462 C C . ASN A 1 304 ? 9.358 6.244 -12.801 1.00 63.75 304 ASN A C 1
ATOM 2464 O O . ASN A 1 304 ? 10.117 5.779 -13.644 1.00 63.75 304 ASN A O 1
ATOM 2468 N N . TYR A 1 305 ? 8.310 7.001 -13.139 1.00 64.50 305 TYR A N 1
ATOM 2469 C CA . TYR A 1 305 ? 8.006 7.322 -14.532 1.00 64.50 305 TYR A CA 1
ATOM 2470 C C . TYR A 1 305 ? 9.104 8.192 -15.158 1.00 64.50 305 TYR A C 1
ATOM 2472 O O . TYR A 1 305 ? 9.595 7.872 -16.236 1.00 64.50 305 TYR A O 1
ATOM 2480 N N . PHE A 1 306 ? 9.567 9.229 -14.449 1.00 70.38 306 PHE A N 1
ATOM 2481 C CA . PHE A 1 306 ? 10.696 10.054 -14.898 1.00 70.38 306 PHE A CA 1
ATOM 2482 C C . PHE A 1 306 ? 11.975 9.223 -15.099 1.00 70.38 306 PHE A C 1
ATOM 2484 O O . PHE A 1 306 ? 12.693 9.399 -16.087 1.00 70.38 306 PHE A O 1
ATOM 2491 N N . LEU A 1 307 ? 12.245 8.275 -14.195 1.00 77.19 307 LEU A N 1
ATOM 2492 C CA . LEU A 1 307 ? 13.371 7.356 -14.324 1.00 77.19 307 LEU A CA 1
ATOM 2493 C C . LEU A 1 307 ? 13.228 6.448 -15.558 1.00 77.19 307 LEU A C 1
ATOM 2495 O O . LEU A 1 307 ? 14.188 6.305 -16.316 1.00 77.19 307 LEU A O 1
ATOM 2499 N N . HIS A 1 308 ? 12.042 5.890 -15.815 1.00 78.94 308 HIS A N 1
ATOM 2500 C CA . HIS A 1 308 ? 11.774 5.115 -17.032 1.00 78.94 308 HIS A CA 1
ATOM 2501 C C . HIS A 1 308 ? 11.965 5.941 -18.310 1.00 78.94 308 HIS A C 1
ATOM 2503 O O . HIS A 1 308 ? 12.548 5.444 -19.277 1.00 78.94 308 HIS A O 1
ATOM 2509 N N . GLU A 1 309 ? 11.551 7.211 -18.324 1.00 79.88 309 GLU A N 1
ATOM 2510 C CA . GLU A 1 309 ? 11.809 8.113 -19.453 1.00 79.88 309 GLU A CA 1
ATOM 2511 C C . GLU A 1 309 ? 13.318 8.321 -19.676 1.00 79.88 309 GLU A C 1
ATOM 2513 O O . GLU A 1 309 ? 13.790 8.230 -20.809 1.00 79.88 309 GLU A O 1
ATOM 2518 N N . CYS A 1 310 ? 14.104 8.509 -18.608 1.00 81.94 310 CYS A N 1
ATOM 2519 C CA . CYS A 1 310 ? 15.565 8.621 -18.707 1.00 81.94 310 CYS A CA 1
ATOM 2520 C C . CYS A 1 310 ? 16.205 7.339 -19.266 1.00 81.94 310 CYS A C 1
ATOM 2522 O O . CYS A 1 310 ? 17.023 7.404 -20.185 1.00 81.94 310 CYS A O 1
ATOM 2524 N N . ARG A 1 311 ? 15.794 6.165 -18.765 1.00 89.31 311 ARG A N 1
ATOM 2525 C CA . ARG A 1 311 ? 16.277 4.853 -19.242 1.00 89.31 311 ARG A CA 1
ATOM 2526 C C . ARG A 1 311 ? 15.929 4.615 -20.714 1.00 89.31 311 ARG A C 1
ATOM 2528 O O . ARG A 1 311 ? 16.723 4.024 -21.440 1.00 89.31 311 ARG A O 1
ATOM 2535 N N . SER A 1 312 ? 14.796 5.139 -21.184 1.00 90.50 312 SER A N 1
ATOM 2536 C CA . SER A 1 312 ? 14.377 5.043 -22.591 1.00 90.50 312 SER A CA 1
ATOM 2537 C C . SER A 1 312 ? 15.359 5.732 -23.550 1.00 90.50 312 SER A C 1
ATOM 2539 O O . SER A 1 312 ? 15.545 5.262 -24.670 1.00 90.50 312 SER A O 1
ATOM 2541 N N . ILE A 1 313 ? 16.040 6.803 -23.117 1.00 87.12 313 ILE A N 1
ATOM 2542 C CA . ILE A 1 313 ? 17.112 7.435 -23.908 1.00 87.12 313 ILE A CA 1
ATOM 2543 C C . ILE A 1 313 ? 18.351 6.533 -23.966 1.00 87.12 313 ILE A C 1
ATOM 2545 O O . ILE A 1 313 ? 18.980 6.410 -25.016 1.00 87.12 313 ILE A O 1
ATOM 2549 N N . CYS A 1 314 ? 18.713 5.888 -22.854 1.00 90.81 314 CYS A N 1
ATOM 2550 C CA . CYS A 1 314 ? 19.855 4.974 -22.811 1.00 90.81 314 CYS A CA 1
ATOM 2551 C C . CYS A 1 314 ? 19.617 3.700 -23.635 1.00 90.81 314 CYS A C 1
ATOM 2553 O O . CYS A 1 314 ? 20.551 3.222 -24.274 1.00 90.81 314 CYS A O 1
ATOM 2555 N N . LEU A 1 315 ? 18.375 3.204 -23.708 1.00 94.31 315 LEU A N 1
ATOM 2556 C CA . LEU A 1 315 ? 18.011 2.078 -24.578 1.00 94.31 315 LEU A CA 1
ATOM 2557 C C . LEU A 1 315 ? 18.327 2.345 -26.060 1.00 94.31 315 LEU A C 1
ATOM 2559 O O . LEU A 1 315 ? 18.805 1.450 -26.755 1.00 94.31 315 LEU A O 1
ATOM 2563 N N . GLN A 1 316 ? 18.148 3.585 -26.529 1.00 92.88 316 GLN A N 1
ATOM 2564 C CA . GLN A 1 316 ? 18.470 3.984 -27.908 1.00 92.88 316 GLN A CA 1
ATOM 2565 C C . GLN A 1 316 ? 19.975 3.963 -28.215 1.00 92.88 316 GLN A C 1
ATOM 2567 O O . GLN A 1 316 ? 20.371 4.004 -29.378 1.00 92.88 316 GLN A O 1
ATOM 2572 N N . LYS A 1 317 ? 20.822 3.929 -27.181 1.00 92.25 317 LYS A N 1
ATOM 2573 C CA . LYS A 1 317 ? 22.287 3.931 -27.295 1.00 92.25 317 LYS A CA 1
ATOM 2574 C C . LYS A 1 317 ? 22.891 2.528 -27.198 1.00 92.25 317 LYS A C 1
ATOM 2576 O O . LYS A 1 317 ? 24.104 2.388 -27.318 1.00 92.25 317 LYS A O 1
ATOM 2581 N N . LEU A 1 318 ? 22.074 1.500 -26.960 1.00 95.69 318 LEU A N 1
ATOM 2582 C CA . LEU A 1 318 ? 22.560 0.128 -26.841 1.00 95.69 318 LEU A CA 1
ATOM 2583 C C . LEU A 1 318 ? 23.107 -0.398 -28.173 1.00 95.69 318 LEU A C 1
ATOM 2585 O O . LEU A 1 318 ? 22.641 0.025 -29.227 1.00 95.69 318 LEU A O 1
ATOM 2589 N N . PRO A 1 319 ? 24.075 -1.326 -28.156 1.00 96.12 319 PRO A N 1
ATOM 2590 C CA . PRO A 1 319 ? 24.598 -1.945 -29.369 1.00 96.12 319 PRO A CA 1
ATOM 2591 C C . PRO A 1 319 ? 23.582 -2.912 -29.987 1.00 96.12 319 PRO A C 1
ATOM 2593 O O . PRO A 1 319 ? 22.694 -3.420 -29.300 1.00 96.12 319 PRO A O 1
ATOM 2596 N N . ALA A 1 320 ? 23.728 -3.187 -31.285 1.00 97.00 320 ALA A N 1
ATOM 2597 C CA . ALA A 1 320 ? 22.879 -4.128 -32.013 1.00 97.00 320 ALA A CA 1
ATOM 2598 C C . ALA A 1 320 ? 23.058 -5.573 -31.512 1.00 97.00 320 ALA A C 1
ATOM 2600 O O . ALA A 1 320 ? 24.179 -6.053 -31.351 1.00 97.00 320 ALA A O 1
ATOM 2601 N N . ALA A 1 321 ? 21.941 -6.264 -31.306 1.00 97.56 321 ALA A N 1
ATOM 2602 C CA . ALA A 1 321 ? 21.844 -7.598 -30.738 1.00 97.56 321 ALA A CA 1
ATOM 2603 C C . ALA A 1 321 ? 20.567 -8.262 -31.260 1.00 97.56 321 ALA A C 1
ATOM 2605 O O . ALA A 1 321 ? 19.515 -7.627 -31.328 1.00 97.56 321 ALA A O 1
ATOM 2606 N N . LYS A 1 322 ? 20.663 -9.539 -31.633 1.00 96.44 322 LYS A N 1
ATOM 2607 C CA . LYS A 1 322 ? 19.538 -10.308 -32.178 1.00 96.44 322 LYS A CA 1
ATOM 2608 C C . LYS A 1 322 ? 18.922 -11.215 -31.125 1.00 96.44 322 LYS A C 1
ATOM 2610 O O . LYS A 1 322 ? 17.704 -11.366 -31.101 1.00 96.44 322 LYS A O 1
ATOM 2615 N N . LYS A 1 323 ? 19.761 -11.791 -30.261 1.00 98.25 323 LYS A N 1
ATOM 2616 C CA . LYS A 1 323 ? 19.369 -12.640 -29.138 1.00 98.25 323 LYS A CA 1
ATOM 2617 C C . LYS A 1 323 ? 19.687 -11.941 -27.820 1.00 98.25 323 LYS A C 1
ATOM 2619 O O . LYS A 1 323 ? 20.858 -11.787 -27.463 1.00 98.25 323 LYS A O 1
ATOM 2624 N N . ILE A 1 324 ? 18.639 -11.502 -27.129 1.00 98.56 324 ILE A N 1
ATOM 2625 C CA . ILE A 1 324 ? 18.718 -10.677 -25.919 1.00 98.56 324 ILE A CA 1
ATOM 2626 C C . ILE A 1 324 ? 18.217 -11.470 -24.713 1.00 98.56 324 ILE A C 1
ATOM 2628 O O . ILE A 1 324 ? 17.213 -12.172 -24.813 1.00 98.56 324 ILE A O 1
ATOM 2632 N N . LEU A 1 325 ? 18.896 -11.333 -23.576 1.00 98.31 325 LEU A N 1
ATOM 2633 C CA . LEU A 1 325 ? 18.395 -11.753 -22.270 1.00 98.31 325 LEU A CA 1
ATOM 2634 C C . LEU A 1 325 ? 18.109 -10.523 -21.413 1.00 98.31 325 LEU A C 1
ATOM 2636 O O . LEU A 1 325 ? 19.005 -9.713 -21.194 1.00 98.31 325 LEU A O 1
ATOM 2640 N N . SER A 1 326 ? 16.909 -10.434 -20.864 1.00 97.56 326 SER A N 1
ATOM 2641 C CA . SER A 1 326 ? 16.528 -9.423 -19.886 1.00 97.56 326 SER A CA 1
ATOM 2642 C C . SER A 1 326 ? 16.196 -10.062 -18.547 1.00 97.56 326 SER A C 1
ATOM 2644 O O . SER A 1 326 ? 15.446 -11.033 -18.483 1.00 97.56 326 SER A O 1
ATOM 2646 N N . ILE A 1 327 ? 16.754 -9.514 -17.471 1.00 94.50 327 ILE A N 1
ATOM 2647 C CA . ILE A 1 327 ? 16.641 -10.069 -16.118 1.00 94.50 327 ILE A CA 1
ATOM 2648 C C . ILE A 1 327 ? 15.919 -9.055 -15.224 1.00 94.50 327 ILE A C 1
ATOM 2650 O O . ILE A 1 327 ? 16.249 -7.868 -15.259 1.00 94.50 327 ILE A O 1
ATOM 2654 N N . GLY A 1 328 ? 14.913 -9.515 -14.474 1.00 86.50 328 GLY A N 1
ATOM 2655 C CA . GLY A 1 328 ? 13.967 -8.651 -13.758 1.00 86.50 328 GLY A CA 1
ATOM 2656 C C . GLY A 1 328 ? 12.901 -8.053 -14.683 1.00 86.50 328 GLY A C 1
ATOM 2657 O O . GLY A 1 328 ? 12.544 -6.880 -14.568 1.00 86.50 328 GLY A O 1
ATOM 2658 N N . CYS A 1 329 ? 12.441 -8.821 -15.674 1.00 82.44 329 CYS A N 1
ATOM 2659 C CA . CYS A 1 329 ? 11.447 -8.358 -16.639 1.00 82.44 329 CYS A CA 1
ATOM 2660 C C . CYS A 1 329 ? 10.026 -8.466 -16.057 1.00 82.44 329 CYS A C 1
ATOM 2662 O O . CYS A 1 329 ? 9.395 -9.513 -16.128 1.00 82.44 329 CYS A O 1
ATOM 2664 N N . SER A 1 330 ? 9.478 -7.378 -15.511 1.00 79.94 330 SER A N 1
ATOM 2665 C CA . SER A 1 330 ? 8.192 -7.381 -14.788 1.00 79.94 330 SER A CA 1
ATOM 2666 C C . SER A 1 330 ? 6.928 -7.520 -15.666 1.00 79.94 330 SER A C 1
ATOM 2668 O O . SER A 1 330 ? 6.009 -6.709 -15.582 1.00 79.94 330 SER A O 1
ATOM 2670 N N . GLY A 1 331 ? 6.832 -8.549 -16.506 1.00 80.19 331 GLY A N 1
ATOM 2671 C CA . GLY A 1 331 ? 5.656 -8.847 -17.331 1.00 80.19 331 GLY A CA 1
ATOM 2672 C C . GLY A 1 331 ? 5.672 -8.186 -18.715 1.00 80.19 331 GLY A C 1
ATOM 2673 O O . GLY A 1 331 ? 6.711 -7.755 -19.207 1.00 80.19 331 GLY A O 1
ATOM 2674 N N . VAL A 1 332 ? 4.509 -8.134 -19.378 1.00 84.81 332 VAL A N 1
ATOM 2675 C CA . VAL A 1 332 ? 4.398 -7.784 -20.814 1.00 84.81 332 VAL A CA 1
ATOM 2676 C C . VAL A 1 332 ? 4.900 -6.368 -21.130 1.00 84.81 332 VAL A C 1
ATOM 2678 O O . VAL A 1 332 ? 5.622 -6.180 -22.109 1.00 84.81 332 VAL A O 1
ATOM 2681 N N . TRP A 1 333 ? 4.584 -5.387 -20.277 1.00 85.12 333 TRP A N 1
ATOM 2682 C CA . TRP A 1 333 ? 4.927 -3.975 -20.501 1.00 85.12 333 TRP A CA 1
ATOM 2683 C C . TRP A 1 333 ? 6.437 -3.739 -20.646 1.00 85.12 333 TRP A C 1
ATOM 2685 O O . TRP A 1 333 ? 6.852 -2.827 -21.358 1.00 85.12 333 TRP A O 1
ATOM 2695 N N . TYR A 1 334 ? 7.263 -4.561 -19.988 1.00 89.50 334 TYR A N 1
ATOM 2696 C CA . TYR A 1 334 ? 8.718 -4.454 -20.050 1.00 89.50 334 TYR A CA 1
ATOM 2697 C C . TYR A 1 334 ? 9.219 -4.661 -21.480 1.00 89.50 334 TYR A C 1
ATOM 2699 O O . TYR A 1 334 ? 10.053 -3.903 -21.973 1.00 89.50 334 TYR A O 1
ATOM 2707 N N . PHE A 1 335 ? 8.689 -5.677 -22.159 1.00 91.44 335 PHE A N 1
ATOM 2708 C CA . PHE A 1 335 ? 9.101 -6.019 -23.514 1.00 91.44 335 PHE A CA 1
ATOM 2709 C C . PHE A 1 335 ? 8.579 -5.010 -24.532 1.00 91.44 335 PHE A C 1
ATOM 2711 O O . PHE A 1 335 ? 9.325 -4.619 -25.425 1.00 91.44 335 PHE A O 1
ATOM 2718 N N . GLU A 1 336 ? 7.347 -4.523 -24.353 1.00 89.12 336 GLU A N 1
ATOM 2719 C CA . GLU A 1 336 ? 6.801 -3.421 -25.155 1.00 89.12 336 GLU A CA 1
ATOM 2720 C C . GLU A 1 336 ? 7.665 -2.162 -25.027 1.00 89.12 336 GLU A C 1
ATOM 2722 O O . GLU A 1 336 ? 7.996 -1.522 -26.024 1.00 89.12 336 GLU A O 1
ATOM 2727 N N . TRP A 1 337 ? 8.076 -1.825 -23.802 1.00 90.88 337 TRP A N 1
ATOM 2728 C CA . TRP A 1 337 ? 8.972 -0.708 -23.528 1.00 90.88 337 TRP A CA 1
ATOM 2729 C C . TRP A 1 337 ? 10.347 -0.908 -24.170 1.00 90.88 337 TRP A C 1
ATOM 2731 O O . TRP A 1 337 ? 10.812 -0.035 -24.906 1.00 90.88 337 TRP A O 1
ATOM 2741 N N . PHE A 1 338 ? 10.981 -2.059 -23.942 1.00 93.38 338 PHE A N 1
ATOM 2742 C CA . PHE A 1 338 ? 12.308 -2.347 -24.475 1.00 93.38 338 PHE A CA 1
ATOM 2743 C C . PHE A 1 338 ? 12.306 -2.301 -26.007 1.00 93.38 338 PHE A C 1
ATOM 2745 O O . PHE A 1 338 ? 13.090 -1.561 -26.596 1.00 93.38 338 PHE A O 1
ATOM 2752 N N . HIS A 1 339 ? 11.393 -3.024 -26.666 1.00 93.12 339 HIS A N 1
ATOM 2753 C CA . HIS A 1 339 ? 11.304 -3.074 -28.133 1.00 93.12 339 HIS A CA 1
ATOM 2754 C C . HIS A 1 339 ? 10.898 -1.738 -28.762 1.00 93.12 339 HIS A C 1
ATOM 2756 O O . HIS A 1 339 ? 11.268 -1.474 -29.901 1.00 93.12 339 HIS A O 1
ATOM 2762 N N . LYS A 1 340 ? 10.181 -0.872 -28.038 1.00 92.88 340 LYS A N 1
ATOM 2763 C CA . LYS A 1 340 ? 9.842 0.477 -28.515 1.00 92.88 340 LYS A CA 1
ATOM 2764 C C . LYS A 1 340 ? 11.059 1.396 -28.619 1.00 92.88 340 LYS A C 1
ATOM 2766 O O . LYS A 1 340 ? 11.096 2.248 -29.505 1.00 92.88 340 LYS A O 1
ATOM 2771 N N . PHE A 1 341 ? 12.010 1.285 -27.693 1.00 92.25 341 PHE A N 1
ATOM 2772 C CA . PHE A 1 341 ? 13.139 2.218 -27.590 1.00 92.25 341 PHE A CA 1
ATOM 2773 C C . PHE A 1 341 ? 14.477 1.629 -28.035 1.00 92.25 341 PHE A C 1
ATOM 2775 O O . PHE A 1 341 ? 15.407 2.382 -28.319 1.00 92.25 341 PHE A O 1
ATOM 2782 N N . TYR A 1 342 ? 14.581 0.308 -28.125 1.00 96.00 342 TYR A N 1
ATOM 2783 C CA . TYR A 1 342 ? 15.735 -0.366 -28.692 1.00 96.00 342 TYR A CA 1
ATOM 2784 C C . TYR A 1 342 ? 15.697 -0.277 -30.231 1.00 96.00 342 TYR A C 1
ATOM 2786 O O . TYR A 1 342 ? 14.724 -0.719 -30.839 1.00 96.00 342 TYR A O 1
ATOM 2794 N N . PRO A 1 343 ? 16.720 0.294 -30.894 1.00 93.88 343 PRO A N 1
ATOM 2795 C CA . PRO A 1 343 ? 16.597 0.717 -32.291 1.00 93.88 343 PRO A CA 1
ATOM 2796 C C . PRO A 1 343 ? 16.879 -0.397 -33.312 1.00 93.88 343 PRO A C 1
ATOM 2798 O O . PRO A 1 343 ? 16.859 -0.140 -34.516 1.00 93.88 343 PRO A O 1
ATOM 2801 N N . TYR A 1 344 ? 17.157 -1.623 -32.860 1.00 96.75 344 TYR A N 1
ATOM 2802 C CA . TYR A 1 344 ? 17.538 -2.747 -33.715 1.00 96.75 344 TYR A CA 1
ATOM 2803 C C . TYR A 1 344 ? 16.514 -3.889 -33.636 1.00 96.75 344 TYR A C 1
ATOM 2805 O O . TYR A 1 344 ? 15.867 -4.070 -32.603 1.00 96.75 344 TYR A O 1
ATOM 2813 N N . PRO A 1 345 ? 16.359 -4.684 -34.709 1.00 94.00 345 PRO A N 1
ATOM 2814 C CA . PRO A 1 345 ? 15.460 -5.833 -34.703 1.00 94.00 345 PRO A CA 1
ATOM 2815 C C . PRO A 1 345 ? 15.941 -6.925 -33.738 1.00 94.00 345 PRO A C 1
ATOM 2817 O O . PRO A 1 345 ? 17.124 -7.261 -33.717 1.00 94.00 345 PRO A O 1
ATOM 2820 N N . VAL A 1 346 ? 14.999 -7.515 -32.996 1.00 96.19 346 VAL A N 1
ATOM 2821 C CA . VAL A 1 346 ? 15.251 -8.589 -32.022 1.00 96.19 346 VAL A CA 1
ATOM 2822 C C . VAL A 1 346 ? 14.615 -9.891 -32.511 1.00 96.19 346 VAL A C 1
ATOM 2824 O O . VAL A 1 346 ? 13.394 -9.976 -32.648 1.00 96.19 346 VAL A O 1
ATOM 2827 N N . GLU A 1 347 ? 15.444 -10.901 -32.774 1.00 96.69 347 GLU A N 1
ATOM 2828 C CA . GLU A 1 347 ? 15.015 -12.225 -33.248 1.00 96.69 347 GLU A CA 1
ATOM 2829 C C . GLU A 1 347 ? 14.491 -13.091 -32.096 1.00 96.69 347 GLU A C 1
ATOM 2831 O O . GLU A 1 347 ? 13.471 -13.759 -32.244 1.00 96.69 347 GLU A O 1
ATOM 2836 N N . GLU A 1 348 ? 15.150 -13.037 -30.938 1.00 97.81 348 GLU A N 1
ATOM 2837 C CA . GLU A 1 348 ? 14.753 -13.752 -29.725 1.00 97.81 348 GLU A CA 1
ATOM 2838 C C . GLU A 1 348 ? 15.021 -12.869 -28.504 1.00 97.81 348 GLU A C 1
ATOM 2840 O O . GLU A 1 348 ? 16.114 -12.317 -28.349 1.00 97.81 348 GLU A O 1
ATOM 2845 N N . HIS A 1 349 ? 14.029 -12.734 -27.628 1.00 97.94 349 HIS A N 1
ATOM 2846 C CA . HIS A 1 349 ? 14.156 -11.985 -26.386 1.00 97.94 349 HIS A CA 1
ATOM 2847 C C . HIS A 1 349 ? 13.716 -12.857 -25.208 1.00 97.94 349 HIS A C 1
ATOM 2849 O O . HIS A 1 349 ? 12.530 -13.088 -24.980 1.00 97.94 349 HIS A O 1
ATOM 2855 N N . THR A 1 350 ? 14.689 -13.354 -24.458 1.00 97.81 350 THR A N 1
ATOM 2856 C CA . THR A 1 350 ? 14.457 -14.164 -23.265 1.00 97.81 350 THR A CA 1
ATOM 2857 C C . THR A 1 350 ? 14.316 -13.260 -22.050 1.00 97.81 350 THR A C 1
ATOM 2859 O O . THR A 1 350 ? 15.143 -12.383 -21.831 1.00 97.81 350 THR A O 1
ATOM 2862 N N . GLY A 1 351 ? 13.277 -13.474 -21.252 1.00 96.38 351 GLY A N 1
ATOM 2863 C CA . GLY A 1 351 ? 13.043 -12.791 -19.989 1.00 96.38 351 GLY A CA 1
ATOM 2864 C C . GLY A 1 351 ? 13.125 -13.732 -18.796 1.00 96.38 351 GLY A C 1
ATOM 2865 O O . GLY A 1 351 ? 12.561 -14.827 -18.845 1.00 96.38 351 GLY A O 1
ATOM 2866 N N . ILE A 1 352 ? 13.793 -13.289 -17.730 1.00 93.75 352 ILE A N 1
ATOM 2867 C CA . ILE A 1 352 ? 13.819 -13.952 -16.423 1.00 93.75 352 ILE A CA 1
ATOM 2868 C C . ILE A 1 352 ? 13.155 -13.065 -15.371 1.00 93.75 352 ILE A C 1
ATOM 2870 O O . ILE A 1 352 ? 13.561 -11.914 -15.192 1.00 93.75 352 ILE A O 1
ATOM 2874 N N . ASP A 1 353 ? 12.174 -13.610 -14.652 1.00 89.31 353 ASP A N 1
ATOM 2875 C CA . ASP A 1 353 ? 11.513 -12.933 -13.531 1.00 89.31 353 ASP A CA 1
ATOM 2876 C C . ASP A 1 353 ? 10.857 -13.948 -12.569 1.00 89.31 353 ASP A C 1
ATOM 2878 O O . ASP A 1 353 ? 10.539 -15.078 -12.951 1.00 89.31 353 ASP A O 1
ATOM 2882 N N . LEU A 1 354 ? 10.633 -13.544 -11.315 1.00 80.25 354 LEU A N 1
ATOM 2883 C CA . LEU A 1 354 ? 9.959 -14.349 -10.287 1.00 80.25 354 LEU A CA 1
ATOM 2884 C C . LEU A 1 354 ? 8.476 -14.591 -10.603 1.00 80.25 354 LEU A C 1
ATOM 2886 O O . LEU A 1 354 ? 7.892 -15.588 -10.161 1.00 80.25 354 LEU A O 1
ATOM 2890 N N . ASN A 1 355 ? 7.862 -13.672 -11.348 1.00 77.75 355 ASN A N 1
ATOM 2891 C CA . ASN A 1 355 ? 6.450 -13.714 -11.686 1.00 77.75 355 ASN A CA 1
ATOM 2892 C C . ASN A 1 355 ? 6.099 -14.910 -12.587 1.00 77.75 355 ASN A C 1
ATOM 2894 O O . ASN A 1 355 ? 6.906 -15.427 -13.366 1.00 77.75 355 ASN A O 1
ATOM 2898 N N . HIS A 1 356 ? 4.841 -15.343 -12.507 1.00 81.56 356 HIS A N 1
ATOM 2899 C CA . HIS A 1 356 ? 4.316 -16.339 -13.435 1.00 81.56 356 HIS A CA 1
ATOM 2900 C C . HIS A 1 356 ? 4.321 -15.813 -14.873 1.00 81.56 356 HIS A C 1
ATOM 2902 O O . HIS A 1 356 ? 4.135 -14.618 -15.113 1.00 81.56 356 HIS A O 1
ATOM 2908 N N . LYS A 1 357 ? 4.498 -16.730 -15.832 1.00 87.75 357 LYS A N 1
ATOM 2909 C CA . LYS A 1 357 ? 4.491 -16.414 -17.263 1.00 87.75 357 LYS A CA 1
ATOM 2910 C C . LYS A 1 357 ? 3.204 -15.658 -17.648 1.00 87.75 357 LYS A C 1
ATOM 2912 O O . LYS A 1 357 ? 2.121 -16.212 -17.457 1.00 87.75 357 LYS A O 1
ATOM 2917 N N . PRO A 1 358 ? 3.302 -14.453 -18.238 1.00 85.69 358 PRO A N 1
ATOM 2918 C CA . PRO A 1 358 ? 2.138 -13.732 -18.744 1.00 85.69 358 PRO A CA 1
ATOM 2919 C C . PRO A 1 358 ? 1.431 -14.466 -19.895 1.00 85.69 358 PRO A C 1
ATOM 2921 O O . PRO A 1 358 ? 2.080 -15.111 -20.720 1.00 85.69 358 PRO A O 1
ATOM 2924 N N . GLU A 1 359 ? 0.105 -14.317 -19.989 1.00 82.31 359 GLU A N 1
ATOM 2925 C CA . GLU A 1 359 ? -0.719 -15.002 -21.003 1.00 82.31 359 GLU A CA 1
ATOM 2926 C C . GLU A 1 359 ? -0.475 -14.492 -22.437 1.00 82.31 359 GLU A C 1
ATOM 2928 O O . GLU A 1 359 ? -0.519 -15.275 -23.383 1.00 82.31 359 GLU A O 1
ATOM 2933 N N . ASN A 1 360 ? -0.159 -13.202 -22.605 1.00 85.75 360 ASN A N 1
ATOM 2934 C CA . ASN A 1 360 ? -0.083 -12.527 -23.909 1.00 85.75 360 ASN A CA 1
ATOM 2935 C C . ASN A 1 360 ? 1.348 -12.100 -24.280 1.00 85.75 360 ASN A C 1
ATOM 2937 O O . ASN A 1 360 ? 1.611 -10.920 -24.510 1.00 85.75 360 ASN A O 1
ATOM 2941 N N . LEU A 1 361 ? 2.293 -13.042 -24.315 1.00 85.19 361 LEU A N 1
ATOM 2942 C CA . LEU A 1 361 ? 3.661 -12.751 -24.756 1.00 85.19 361 LEU A CA 1
ATOM 2943 C C . LEU A 1 361 ? 3.807 -12.842 -26.288 1.00 85.19 361 LEU A C 1
ATOM 2945 O O . LEU A 1 361 ? 3.297 -13.791 -26.889 1.00 85.19 361 LEU A O 1
ATOM 2949 N N . PRO A 1 362 ? 4.535 -11.906 -26.931 1.00 86.81 362 PRO A N 1
ATOM 2950 C CA . PRO A 1 362 ? 4.922 -12.025 -28.336 1.00 86.81 362 PRO A CA 1
ATOM 2951 C C . PRO A 1 362 ? 5.665 -13.336 -28.645 1.00 86.81 362 PRO A C 1
ATOM 2953 O O . PRO A 1 362 ? 6.376 -13.879 -27.806 1.00 86.81 362 PRO A O 1
ATOM 2956 N N . HIS A 1 363 ? 5.549 -13.828 -29.881 1.00 88.69 363 HIS A N 1
ATOM 2957 C CA . HIS A 1 363 ? 6.102 -15.131 -30.287 1.00 88.69 363 HIS A CA 1
ATOM 2958 C C . HIS A 1 363 ? 7.634 -15.224 -30.210 1.00 88.69 363 HIS A C 1
ATOM 2960 O O . HIS A 1 363 ? 8.168 -16.316 -30.052 1.00 88.69 363 HIS A O 1
ATOM 2966 N N . ASN A 1 364 ? 8.341 -14.098 -30.326 1.00 93.19 364 ASN A N 1
ATOM 2967 C CA . ASN A 1 364 ? 9.798 -14.028 -30.201 1.00 93.19 364 ASN A CA 1
ATOM 2968 C C . ASN A 1 364 ? 10.274 -13.914 -28.741 1.00 93.19 364 ASN A C 1
ATOM 2970 O O . ASN A 1 364 ? 11.464 -13.699 -28.510 1.00 93.19 364 ASN A O 1
ATOM 2974 N N . ILE A 1 365 ? 9.365 -14.022 -27.764 1.00 95.88 365 ILE A N 1
ATOM 2975 C CA . ILE A 1 365 ? 9.669 -13.876 -26.340 1.00 95.88 365 ILE A CA 1
ATOM 2976 C C . ILE A 1 365 ? 9.659 -15.237 -25.655 1.00 95.88 365 ILE A C 1
ATOM 2978 O O . ILE A 1 365 ? 8.667 -15.969 -25.685 1.00 95.88 365 ILE A O 1
ATOM 2982 N N . VAL A 1 366 ? 10.755 -15.544 -24.969 1.00 95.19 366 VAL A N 1
ATOM 2983 C CA . VAL A 1 366 ? 10.882 -16.731 -24.120 1.00 95.19 366 VAL A CA 1
ATOM 2984 C C . VAL A 1 366 ? 10.813 -16.285 -22.667 1.00 95.19 366 VAL A C 1
ATOM 2986 O O . VAL A 1 366 ? 11.539 -15.387 -22.264 1.00 95.19 366 VAL A O 1
ATOM 2989 N N . TRP A 1 367 ? 9.947 -16.903 -21.865 1.00 94.75 367 TRP A N 1
ATOM 2990 C CA . TRP A 1 367 ? 9.826 -16.589 -20.440 1.00 94.75 367 TRP A CA 1
ATOM 2991 C C . TRP A 1 367 ? 10.386 -17.715 -19.584 1.00 94.75 367 TRP A C 1
ATOM 2993 O O . TRP A 1 367 ? 9.984 -18.870 -19.744 1.00 94.75 367 TRP A O 1
ATOM 3003 N N . ILE A 1 368 ? 11.253 -17.360 -18.644 1.00 93.06 368 ILE A N 1
ATOM 3004 C CA . ILE A 1 368 ? 11.831 -18.262 -17.655 1.00 93.06 368 ILE A CA 1
ATOM 3005 C C . ILE A 1 368 ? 11.452 -17.731 -16.272 1.00 93.06 368 ILE A C 1
ATOM 3007 O O . ILE A 1 368 ? 11.879 -16.653 -15.870 1.00 93.06 368 ILE A O 1
ATOM 3011 N N . GLN A 1 369 ? 10.649 -18.497 -15.533 1.00 89.56 369 GLN A N 1
ATOM 3012 C CA . GLN A 1 369 ? 10.299 -18.144 -14.159 1.00 89.56 369 GLN A CA 1
ATOM 3013 C C . GLN A 1 369 ? 11.447 -18.544 -13.219 1.00 89.56 369 GLN A C 1
ATOM 3015 O O . GLN A 1 369 ? 11.653 -19.733 -12.971 1.00 89.56 369 GLN A O 1
ATOM 3020 N N . ASN A 1 370 ? 12.222 -17.569 -12.742 1.00 85.56 370 ASN A N 1
ATOM 3021 C CA . ASN A 1 370 ? 13.394 -17.759 -11.881 1.00 85.56 370 ASN A CA 1
ATOM 3022 C C . ASN A 1 370 ? 13.741 -16.434 -11.165 1.00 85.56 370 ASN A C 1
ATOM 3024 O O . ASN A 1 370 ? 13.385 -15.363 -11.648 1.00 85.56 370 ASN A O 1
ATOM 3028 N N . ASP A 1 371 ? 14.438 -16.491 -10.029 1.00 79.81 371 ASP A N 1
ATOM 3029 C CA . ASP A 1 371 ? 14.885 -15.296 -9.297 1.00 79.81 371 ASP A CA 1
ATOM 3030 C C . ASP A 1 371 ? 16.025 -14.522 -9.984 1.00 79.81 371 ASP A C 1
ATOM 3032 O O . ASP A 1 371 ? 16.319 -13.396 -9.593 1.00 79.81 371 ASP A O 1
ATOM 3036 N N . GLY A 1 372 ? 16.647 -15.104 -11.014 1.00 84.00 372 GLY A N 1
ATOM 3037 C CA . GLY A 1 372 ? 17.685 -14.485 -11.839 1.00 84.00 372 GLY A CA 1
ATOM 3038 C C . GLY A 1 372 ? 19.044 -14.330 -11.154 1.00 84.00 372 GLY A C 1
ATOM 3039 O O . GLY A 1 372 ? 19.958 -13.768 -11.758 1.00 84.00 372 GLY A O 1
ATOM 3040 N N . SER A 1 373 ? 19.204 -14.836 -9.927 1.00 77.25 373 SER A N 1
ATOM 3041 C CA . SER A 1 373 ? 20.482 -14.863 -9.204 1.00 77.25 373 SER A CA 1
ATOM 3042 C C . SER A 1 373 ? 21.403 -15.996 -9.670 1.00 77.25 373 SER A C 1
ATOM 3044 O O . SER A 1 373 ? 22.628 -15.859 -9.612 1.00 77.25 373 SER A O 1
ATOM 3046 N N . ASP A 1 374 ? 20.823 -17.079 -10.197 1.00 80.50 374 ASP A N 1
ATOM 3047 C CA . ASP A 1 374 ? 21.527 -18.218 -10.783 1.00 80.50 374 ASP A CA 1
ATOM 3048 C C . ASP A 1 374 ? 21.099 -18.436 -12.243 1.00 80.50 374 ASP A C 1
ATOM 3050 O O . ASP A 1 374 ? 19.945 -18.744 -12.546 1.00 80.50 374 ASP A O 1
ATOM 3054 N N . LEU A 1 375 ? 22.058 -18.300 -13.162 1.00 91.12 375 LEU A N 1
ATOM 3055 C CA . LEU A 1 375 ? 21.846 -18.455 -14.603 1.00 91.12 375 LEU A CA 1
ATOM 3056 C C . LEU A 1 375 ? 22.451 -19.756 -15.158 1.00 91.12 375 LEU A C 1
ATOM 3058 O O . LEU A 1 375 ? 22.573 -19.907 -16.374 1.00 91.12 375 LEU A O 1
ATOM 3062 N N . THR A 1 376 ? 22.834 -20.711 -14.306 1.00 88.25 376 THR A N 1
ATOM 3063 C CA . THR A 1 376 ? 23.461 -21.986 -14.716 1.00 88.25 376 THR A CA 1
ATOM 3064 C C . THR A 1 376 ? 22.594 -22.831 -15.648 1.00 88.25 376 THR A C 1
ATOM 3066 O O . THR A 1 376 ? 23.124 -23.602 -16.445 1.00 88.25 376 THR A O 1
ATOM 3069 N N . SER A 1 377 ? 21.270 -22.658 -15.594 1.00 89.56 377 SER A N 1
ATOM 3070 C CA . SER A 1 377 ? 20.320 -23.311 -16.503 1.00 89.56 377 SER A CA 1
ATOM 3071 C C . SER A 1 377 ? 20.391 -22.803 -17.949 1.00 89.56 377 SER A C 1
ATOM 3073 O O . SER A 1 377 ? 19.909 -23.482 -18.854 1.00 89.56 377 SER A O 1
ATOM 3075 N N . LEU A 1 378 ? 20.995 -21.633 -18.185 1.00 94.00 378 LEU A N 1
ATOM 3076 C CA . LEU A 1 378 ? 21.172 -21.069 -19.521 1.00 94.00 378 LEU A CA 1
ATOM 3077 C C . LEU A 1 378 ? 22.417 -21.640 -20.200 1.00 94.00 378 LEU A C 1
ATOM 3079 O O . LEU A 1 378 ? 23.468 -21.808 -19.576 1.00 94.00 378 LEU A O 1
ATOM 3083 N N . GLU A 1 379 ? 22.333 -21.857 -21.510 1.00 94.69 379 GLU A N 1
ATOM 3084 C CA . GLU A 1 379 ? 23.474 -22.282 -22.321 1.00 94.69 379 GLU A CA 1
ATOM 3085 C C . GLU A 1 379 ? 24.585 -21.221 -22.342 1.00 94.69 379 GLU A C 1
ATOM 3087 O O . GLU A 1 379 ? 24.328 -20.014 -22.351 1.00 94.69 379 GLU A O 1
ATOM 3092 N N . SER A 1 380 ? 25.841 -21.674 -22.349 1.00 95.31 380 SER A N 1
ATOM 3093 C CA . SER A 1 380 ? 27.002 -20.789 -22.493 1.00 95.31 380 SER A CA 1
ATOM 3094 C C . SER A 1 380 ? 27.005 -20.133 -23.871 1.00 95.31 380 SER A C 1
ATOM 3096 O O . SER A 1 380 ? 26.609 -20.760 -24.847 1.00 95.31 380 SER A O 1
ATOM 3098 N N . GLU A 1 381 ? 27.505 -18.901 -23.955 1.00 96.19 381 GLU A N 1
ATOM 3099 C CA . GLU A 1 381 ? 27.694 -18.188 -25.227 1.00 96.19 381 GLU A CA 1
ATOM 3100 C C . GLU A 1 381 ? 26.434 -18.137 -26.113 1.00 96.19 381 GLU A C 1
ATOM 3102 O O . GLU A 1 381 ? 26.488 -18.285 -27.333 1.00 96.19 381 GLU A O 1
ATOM 3107 N N . SER A 1 382 ? 25.275 -17.920 -25.496 1.00 96.56 382 SER A N 1
ATOM 3108 C CA . SER A 1 382 ? 23.969 -17.984 -26.154 1.00 96.56 382 SER A CA 1
ATOM 3109 C C . SER A 1 382 ? 23.386 -16.608 -26.490 1.00 96.56 382 SER A C 1
ATOM 3111 O O . SER A 1 382 ? 22.638 -16.492 -27.465 1.00 96.56 382 SER A O 1
ATOM 3113 N N . PHE A 1 383 ? 23.770 -15.552 -25.767 1.00 98.31 383 PHE A N 1
ATOM 3114 C CA . PHE A 1 383 ? 23.200 -14.206 -25.924 1.00 98.31 383 PHE A CA 1
ATOM 3115 C C . PHE A 1 383 ? 24.186 -13.204 -26.531 1.00 98.31 383 PHE A C 1
ATOM 3117 O O . PHE A 1 383 ? 25.377 -13.209 -26.214 1.00 98.31 383 PHE A O 1
ATOM 3124 N N . ASP A 1 384 ? 23.677 -12.322 -27.394 1.00 98.38 384 ASP A N 1
ATOM 3125 C CA . ASP A 1 384 ? 24.434 -11.186 -27.937 1.00 98.38 384 ASP A CA 1
ATOM 3126 C C . ASP A 1 384 ? 24.466 -10.023 -26.933 1.00 98.38 384 ASP A C 1
ATOM 3128 O O . ASP A 1 384 ? 25.459 -9.299 -26.839 1.00 98.38 384 ASP A O 1
ATOM 3132 N N . LEU A 1 385 ? 23.374 -9.854 -26.178 1.00 98.62 385 LEU A N 1
ATOM 3133 C CA . LEU A 1 385 ? 23.215 -8.818 -25.164 1.00 98.62 385 LEU A CA 1
ATOM 3134 C C . LEU A 1 385 ? 22.462 -9.364 -23.948 1.00 98.62 385 LEU A C 1
ATOM 3136 O O . LEU A 1 385 ? 21.431 -10.016 -24.096 1.00 98.62 385 LEU A O 1
ATOM 3140 N N . ILE A 1 386 ? 22.965 -9.071 -22.751 1.00 98.56 386 ILE A N 1
ATOM 3141 C CA . ILE A 1 386 ? 22.266 -9.297 -21.483 1.00 98.56 386 ILE A CA 1
ATOM 3142 C C . ILE A 1 386 ? 21.982 -7.932 -20.855 1.00 98.56 386 ILE A C 1
ATOM 3144 O O . ILE A 1 386 ? 22.901 -7.127 -20.713 1.00 98.56 386 ILE A O 1
ATOM 3148 N N . PHE A 1 387 ? 20.732 -7.667 -20.478 1.00 98.12 387 PHE A N 1
ATOM 3149 C CA . PHE A 1 387 ? 20.302 -6.447 -19.803 1.00 98.12 387 PHE A CA 1
ATOM 3150 C C . PHE A 1 387 ? 19.739 -6.759 -18.410 1.00 98.12 387 PHE A C 1
ATOM 3152 O O . PHE A 1 387 ? 18.755 -7.484 -18.272 1.00 98.12 387 PHE A O 1
ATOM 3159 N N . ALA A 1 388 ? 20.357 -6.197 -17.373 1.00 95.94 388 ALA A N 1
ATOM 3160 C CA . ALA A 1 388 ? 19.946 -6.353 -15.978 1.00 95.94 388 ALA A CA 1
ATOM 3161 C C . ALA A 1 388 ? 19.881 -4.978 -15.305 1.00 95.94 388 ALA A C 1
ATOM 3163 O O . ALA A 1 388 ? 20.863 -4.494 -14.742 1.00 95.94 388 ALA A O 1
ATOM 3164 N N . GLY A 1 389 ? 18.737 -4.313 -15.431 1.00 92.38 389 GLY A N 1
ATOM 3165 C CA . GLY A 1 389 ? 18.575 -2.936 -14.983 1.00 92.38 389 GLY A CA 1
ATOM 3166 C C . GLY A 1 389 ? 17.599 -2.801 -13.821 1.00 92.38 389 GLY A C 1
ATOM 3167 O O . GLY A 1 389 ? 16.456 -3.226 -13.967 1.00 92.38 389 GLY A O 1
ATOM 3168 N N . GLN A 1 390 ? 18.025 -2.138 -12.744 1.00 89.25 390 GLN A N 1
ATOM 3169 C CA . GLN A 1 390 ? 17.380 -2.115 -11.424 1.00 89.25 390 GLN A CA 1
ATOM 3170 C C . GLN A 1 390 ? 17.181 -3.540 -10.880 1.00 89.25 390 GLN A C 1
ATOM 3172 O O . GLN A 1 390 ? 16.059 -4.018 -10.731 1.00 89.25 390 GLN A O 1
ATOM 3177 N N . PHE A 1 391 ? 18.282 -4.279 -10.733 1.00 90.75 391 PHE A N 1
ATOM 3178 C CA . PHE A 1 391 ? 18.243 -5.708 -10.422 1.00 90.75 391 PHE A CA 1
ATOM 3179 C C . PHE A 1 391 ? 19.364 -6.151 -9.476 1.00 90.75 391 PHE A C 1
ATOM 3181 O O . PHE A 1 391 ? 19.112 -6.821 -8.474 1.00 90.75 391 PHE A O 1
ATOM 3188 N N . ILE A 1 392 ? 20.615 -5.780 -9.773 1.00 93.38 392 ILE A N 1
ATOM 3189 C CA . ILE A 1 392 ? 21.793 -6.260 -9.035 1.00 93.38 392 ILE A CA 1
ATOM 3190 C C . ILE A 1 392 ? 21.775 -5.850 -7.553 1.00 93.38 392 ILE A C 1
ATOM 3192 O O . ILE A 1 392 ? 22.298 -6.573 -6.706 1.00 93.38 392 ILE A O 1
ATOM 3196 N N . GLU A 1 393 ? 21.139 -4.728 -7.220 1.00 91.50 393 GLU A N 1
ATOM 3197 C CA . GLU A 1 393 ? 20.980 -4.195 -5.868 1.00 91.50 393 GLU A CA 1
ATOM 3198 C C . GLU A 1 393 ? 20.124 -5.078 -4.949 1.00 91.50 393 GLU A C 1
ATOM 3200 O O . GLU A 1 393 ? 20.266 -5.008 -3.727 1.00 91.50 393 GLU A O 1
ATOM 3205 N N . HIS A 1 394 ? 19.286 -5.950 -5.516 1.00 84.12 394 HIS A N 1
ATOM 3206 C CA . HIS A 1 394 ? 18.432 -6.886 -4.779 1.00 84.12 394 HIS A CA 1
ATOM 3207 C C . HIS A 1 394 ? 19.143 -8.192 -4.404 1.00 84.12 394 HIS A C 1
ATOM 3209 O O . HIS A 1 394 ? 18.539 -9.082 -3.812 1.00 84.12 394 HIS A O 1
ATOM 3215 N N . MET A 1 395 ? 20.426 -8.333 -4.740 1.00 85.44 395 MET A N 1
ATOM 3216 C CA . MET A 1 395 ? 21.197 -9.547 -4.488 1.00 85.44 395 MET A CA 1
ATOM 3217 C C . MET A 1 395 ? 22.139 -9.408 -3.297 1.00 85.44 395 MET A C 1
ATOM 3219 O O . MET A 1 395 ? 22.701 -8.344 -3.037 1.00 85.44 395 MET A O 1
ATOM 3223 N N . SER A 1 396 ? 22.399 -10.528 -2.615 1.00 84.25 396 SER A N 1
ATOM 3224 C CA . SER A 1 396 ? 23.527 -10.608 -1.682 1.00 84.25 396 SER A CA 1
ATOM 3225 C C . SER A 1 396 ? 24.856 -10.468 -2.431 1.00 84.25 396 SER A C 1
ATOM 3227 O O . SER A 1 396 ? 24.951 -10.786 -3.618 1.00 84.25 396 SER A O 1
ATOM 3229 N N . TRP A 1 397 ? 25.917 -10.050 -1.740 1.00 88.44 397 TRP A N 1
ATOM 3230 C CA . TRP A 1 397 ? 27.243 -9.916 -2.350 1.00 88.44 397 TRP A CA 1
ATOM 3231 C C . TRP A 1 397 ? 27.787 -11.259 -2.888 1.00 88.44 397 TRP A C 1
ATOM 3233 O O . TRP A 1 397 ? 28.509 -11.276 -3.884 1.00 88.44 397 TRP A O 1
ATOM 3243 N N . GLU A 1 398 ? 27.420 -12.400 -2.289 1.00 87.56 398 GLU A N 1
ATOM 3244 C CA . GLU A 1 398 ? 27.747 -13.737 -2.811 1.00 87.56 398 GLU A CA 1
ATOM 3245 C C . GLU A 1 398 ? 27.017 -14.036 -4.122 1.00 87.56 398 GLU A C 1
ATOM 3247 O O . GLU A 1 398 ? 27.597 -14.614 -5.048 1.00 87.56 398 GLU A O 1
ATOM 3252 N N . SER A 1 399 ? 25.745 -13.645 -4.186 1.00 87.44 399 SER A N 1
ATOM 3253 C CA . SER A 1 399 ? 24.891 -13.857 -5.352 1.00 87.44 399 SER A CA 1
ATOM 3254 C C . SER A 1 399 ? 25.341 -12.964 -6.505 1.00 87.44 399 SER A C 1
ATOM 3256 O O . SER A 1 399 ? 25.507 -13.462 -7.610 1.00 87.44 399 SER A O 1
ATOM 3258 N N . GLN A 1 400 ? 25.703 -11.702 -6.237 1.00 94.56 400 GLN A N 1
ATOM 3259 C CA . GLN A 1 400 ? 26.306 -10.798 -7.226 1.00 94.56 400 GLN A CA 1
ATOM 3260 C C . GLN A 1 400 ? 27.582 -11.385 -7.852 1.00 94.56 400 GLN A C 1
ATOM 3262 O O . GLN A 1 400 ? 27.777 -11.283 -9.061 1.00 94.56 400 GLN A O 1
ATOM 3267 N N . ALA A 1 401 ? 28.440 -12.040 -7.059 1.00 92.94 401 ALA A N 1
ATOM 3268 C CA . ALA A 1 401 ? 29.661 -12.666 -7.573 1.00 92.94 401 ALA A CA 1
ATOM 3269 C C . ALA A 1 401 ? 29.352 -13.817 -8.543 1.00 92.94 401 ALA A C 1
ATOM 3271 O O . ALA A 1 401 ? 29.991 -13.957 -9.586 1.00 92.94 401 ALA A O 1
ATOM 3272 N N . THR A 1 402 ? 28.369 -14.645 -8.189 1.00 91.12 402 THR A N 1
ATOM 3273 C CA . THR A 1 402 ? 27.926 -15.770 -9.023 1.00 91.12 402 THR A CA 1
ATOM 3274 C C . THR A 1 402 ? 27.264 -15.253 -10.295 1.00 91.12 402 THR A C 1
ATOM 3276 O O . THR A 1 402 ? 27.657 -15.643 -11.392 1.00 91.12 402 THR A O 1
ATOM 3279 N N . PHE A 1 403 ? 26.345 -14.304 -10.144 1.00 95.00 403 PHE A N 1
ATOM 3280 C CA . PHE A 1 403 ? 25.620 -13.646 -11.218 1.00 95.00 403 PHE A CA 1
ATOM 3281 C C . PHE A 1 403 ? 26.556 -13.044 -12.271 1.00 95.00 403 PHE A C 1
ATOM 3283 O O . PHE A 1 403 ? 26.456 -13.397 -13.442 1.00 95.00 403 PHE A O 1
ATOM 3290 N N . LEU A 1 404 ? 27.524 -12.209 -11.875 1.00 95.69 404 LEU A N 1
ATOM 3291 C CA . LEU A 1 404 ? 28.464 -11.582 -12.815 1.00 95.69 404 LEU A CA 1
ATOM 3292 C C . LEU A 1 404 ? 29.292 -12.614 -13.601 1.00 95.69 404 LEU A C 1
ATOM 3294 O O . LEU A 1 404 ? 29.543 -12.436 -14.795 1.00 95.69 404 LEU A O 1
ATOM 3298 N N . ALA A 1 405 ? 29.689 -13.712 -12.954 1.00 93.69 405 ALA A N 1
ATOM 3299 C CA . ALA A 1 405 ? 30.422 -14.781 -13.620 1.00 93.69 405 ALA A CA 1
ATOM 3300 C C . ALA A 1 405 ? 29.542 -15.573 -14.604 1.00 93.69 405 ALA A C 1
ATOM 3302 O O . ALA A 1 405 ? 30.005 -15.944 -15.684 1.00 93.69 405 ALA A O 1
ATOM 3303 N N . GLU A 1 406 ? 28.275 -15.812 -14.265 1.00 94.88 406 GLU A N 1
ATOM 3304 C CA . GLU A 1 406 ? 27.337 -16.509 -15.148 1.00 94.88 406 GLU A CA 1
ATOM 3305 C C . GLU A 1 406 ? 26.858 -15.629 -16.313 1.00 94.88 406 GLU A C 1
ATOM 3307 O O . GLU A 1 406 ? 26.730 -16.128 -17.428 1.00 94.88 406 GLU A O 1
ATOM 3312 N N . VAL A 1 407 ? 26.695 -14.317 -16.111 1.00 96.31 407 VAL A N 1
ATOM 3313 C CA . VAL A 1 407 ? 26.464 -13.346 -17.195 1.00 96.31 407 VAL A CA 1
ATOM 3314 C C . VAL A 1 407 ? 27.625 -13.377 -18.189 1.00 96.31 407 VAL A C 1
ATOM 3316 O O . VAL A 1 407 ? 27.399 -13.450 -19.398 1.00 96.31 407 VAL A O 1
ATOM 3319 N N . ASN A 1 408 ? 28.875 -13.392 -17.702 1.00 95.69 408 ASN A N 1
ATOM 3320 C CA . ASN A 1 408 ? 30.033 -13.560 -18.578 1.00 95.69 408 ASN A CA 1
ATOM 3321 C C . ASN A 1 408 ? 29.950 -14.889 -19.347 1.00 95.69 408 ASN A C 1
ATOM 3323 O O . ASN A 1 408 ? 30.091 -14.893 -20.567 1.00 95.69 408 ASN A O 1
ATOM 3327 N N . ARG A 1 409 ? 29.659 -16.011 -18.679 1.00 95.19 409 ARG A N 1
ATOM 3328 C CA . ARG A 1 409 ? 29.531 -17.324 -19.335 1.00 95.19 409 ARG A CA 1
ATOM 3329 C C . ARG A 1 409 ? 28.439 -17.348 -20.415 1.00 95.19 409 ARG A C 1
ATOM 3331 O O . ARG A 1 409 ? 28.678 -17.876 -21.499 1.00 95.19 409 ARG A O 1
ATOM 3338 N N . ALA A 1 410 ? 27.261 -16.801 -20.127 1.00 96.62 410 ALA A N 1
ATOM 3339 C CA . ALA A 1 410 ? 26.094 -16.838 -21.007 1.00 96.62 410 ALA A CA 1
ATOM 3340 C C . ALA A 1 410 ? 26.226 -15.914 -22.233 1.00 96.62 410 ALA A C 1
ATOM 3342 O O . ALA A 1 410 ? 25.631 -16.184 -23.276 1.00 96.62 410 ALA A O 1
ATOM 3343 N N . LEU A 1 411 ? 27.029 -14.848 -22.149 1.00 97.50 411 LEU A N 1
ATOM 3344 C CA . LEU A 1 411 ? 27.309 -13.970 -23.286 1.00 97.50 411 LEU A CA 1
ATOM 3345 C C . LEU A 1 411 ? 28.220 -14.628 -24.322 1.00 97.50 411 LEU A C 1
ATOM 3347 O O . LEU A 1 411 ? 29.233 -15.246 -23.986 1.00 97.50 411 LEU A O 1
ATOM 3351 N N . LYS A 1 412 ? 27.915 -14.425 -25.604 1.00 96.19 412 LYS A N 1
ATOM 3352 C CA . LYS A 1 412 ? 28.821 -14.757 -26.711 1.00 96.19 412 LYS A CA 1
ATOM 3353 C C . LYS A 1 412 ? 30.135 -13.977 -26.614 1.00 96.19 412 LYS A C 1
ATOM 3355 O O . LYS A 1 412 ? 30.165 -12.896 -26.016 1.00 96.19 412 LYS A O 1
ATOM 3360 N N . PRO A 1 413 ? 31.225 -14.456 -27.240 1.00 92.94 413 PRO A N 1
ATOM 3361 C CA . PRO A 1 413 ? 32.417 -13.638 -27.438 1.00 92.94 413 PRO A CA 1
ATOM 3362 C C . PRO A 1 413 ? 32.047 -12.288 -28.070 1.00 92.94 413 PRO A C 1
ATOM 3364 O O . PRO A 1 413 ? 31.311 -12.251 -29.054 1.00 92.94 413 PRO A O 1
ATOM 3367 N N . ASN A 1 414 ? 32.556 -11.184 -27.513 1.00 91.31 414 ASN A N 1
ATOM 3368 C CA . ASN A 1 414 ? 32.203 -9.802 -27.884 1.00 91.31 414 ASN A CA 1
ATOM 3369 C C . ASN A 1 414 ? 30.753 -9.363 -27.599 1.00 91.31 414 ASN A C 1
ATOM 3371 O O . ASN A 1 414 ? 30.384 -8.266 -28.018 1.00 91.31 414 ASN A O 1
ATOM 3375 N N . GLY A 1 415 ? 29.953 -10.173 -26.902 1.00 97.25 415 GLY A N 1
ATOM 3376 C CA . GLY A 1 415 ? 28.614 -9.794 -26.460 1.00 97.25 415 GLY A CA 1
ATOM 3377 C C . GLY A 1 415 ? 28.638 -8.689 -25.401 1.00 97.25 415 GLY A C 1
ATOM 3378 O O . GLY A 1 415 ? 29.673 -8.418 -24.785 1.00 97.25 415 GLY A O 1
ATOM 3379 N N . PHE A 1 416 ? 27.493 -8.049 -25.186 1.00 98.56 416 PHE A N 1
ATOM 3380 C CA . PHE A 1 416 ? 27.378 -6.885 -24.310 1.00 98.56 416 PHE A CA 1
ATOM 3381 C C . PHE A 1 416 ? 26.576 -7.184 -23.049 1.00 98.56 416 PHE A C 1
ATOM 3383 O O . PHE A 1 416 ? 25.470 -7.712 -23.107 1.00 98.56 416 PHE A O 1
ATOM 3390 N N . PHE A 1 417 ? 27.114 -6.787 -21.905 1.00 98.44 417 PHE A N 1
ATOM 3391 C CA . PHE A 1 417 ? 26.385 -6.712 -20.655 1.00 98.44 417 PHE A CA 1
ATOM 3392 C C . PHE A 1 417 ? 25.994 -5.262 -20.377 1.00 98.44 417 PHE A C 1
ATOM 3394 O O . PHE A 1 417 ? 26.842 -4.370 -20.339 1.00 98.44 417 PHE A O 1
ATOM 3401 N N . VAL A 1 418 ? 24.703 -5.027 -20.192 1.00 98.31 418 VAL A N 1
ATOM 3402 C CA . VAL A 1 418 ? 24.133 -3.720 -19.889 1.00 98.31 418 VAL A CA 1
ATOM 3403 C C . VAL A 1 418 ? 23.467 -3.798 -18.526 1.00 98.31 418 VAL A C 1
ATOM 3405 O O . VAL A 1 418 ? 22.689 -4.713 -18.259 1.00 98.31 418 VAL A O 1
ATOM 3408 N N . LEU A 1 419 ? 23.752 -2.830 -17.666 1.00 97.12 419 LEU A N 1
ATOM 3409 C CA . LEU A 1 419 ? 23.197 -2.787 -16.323 1.00 97.12 419 LEU A CA 1
ATOM 3410 C C . LEU A 1 419 ? 23.062 -1.359 -15.816 1.00 97.12 419 LEU A C 1
ATOM 3412 O O . LEU A 1 419 ? 23.858 -0.480 -16.150 1.00 97.12 419 LEU A O 1
ATOM 3416 N N . ASP A 1 420 ? 22.057 -1.156 -14.978 1.00 96.62 420 ASP A N 1
ATOM 3417 C CA . ASP A 1 420 ? 21.839 0.083 -14.249 1.00 96.62 420 ASP A CA 1
ATOM 3418 C C . ASP A 1 420 ? 21.353 -0.226 -12.834 1.00 96.62 420 ASP A C 1
ATOM 3420 O O . ASP A 1 420 ? 20.671 -1.225 -12.625 1.00 96.62 420 ASP A O 1
ATOM 3424 N N . SER A 1 421 ? 21.737 0.594 -11.861 1.00 94.62 421 SER A N 1
ATOM 3425 C CA . SER A 1 421 ? 21.305 0.455 -10.465 1.00 94.62 421 SER A CA 1
ATOM 3426 C C . SER A 1 421 ? 21.521 1.776 -9.723 1.00 94.62 421 SER A C 1
ATOM 3428 O O . SER A 1 421 ? 22.291 2.632 -10.187 1.00 94.62 421 SER A O 1
ATOM 3430 N N . PRO A 1 422 ? 20.854 1.980 -8.575 1.00 91.88 422 PRO A N 1
ATOM 3431 C CA . PRO A 1 422 ? 21.146 3.095 -7.692 1.00 91.88 422 PRO A CA 1
ATOM 3432 C C . PRO A 1 422 ? 22.633 3.207 -7.363 1.00 91.88 422 PRO A C 1
ATOM 3434 O O . PRO A 1 422 ? 23.331 2.218 -7.122 1.00 91.88 422 PRO A O 1
ATOM 3437 N N . ASN A 1 423 ? 23.116 4.443 -7.363 1.00 93.31 423 ASN A N 1
ATOM 3438 C CA . ASN A 1 423 ? 24.467 4.792 -6.978 1.00 93.31 423 ASN A CA 1
ATOM 3439 C C . ASN A 1 423 ? 24.543 4.913 -5.463 1.00 93.31 423 ASN A C 1
ATOM 3441 O O . ASN A 1 423 ? 24.041 5.899 -4.917 1.00 93.31 423 ASN A O 1
ATOM 3445 N N . TYR A 1 424 ? 25.226 3.964 -4.815 1.00 90.00 424 TYR A N 1
ATOM 3446 C CA . TYR A 1 424 ? 25.341 3.930 -3.357 1.00 90.00 424 TYR A CA 1
ATOM 3447 C C . TYR A 1 424 ? 25.801 5.269 -2.763 1.00 90.00 424 TYR A C 1
ATOM 3449 O O . TYR A 1 424 ? 25.236 5.716 -1.775 1.00 90.00 424 TYR A O 1
ATOM 3457 N N . ASP A 1 425 ? 26.746 5.983 -3.389 1.00 87.38 425 ASP A N 1
ATOM 3458 C CA . ASP A 1 425 ? 27.223 7.281 -2.879 1.00 87.38 425 ASP A CA 1
ATOM 3459 C C . ASP A 1 425 ? 26.114 8.347 -2.802 1.00 87.38 425 ASP A C 1
ATOM 3461 O O . ASP A 1 425 ? 26.168 9.263 -1.976 1.00 87.38 425 ASP A O 1
ATOM 3465 N N . ILE A 1 426 ? 25.096 8.238 -3.660 1.00 84.62 426 ILE A N 1
ATOM 3466 C CA . ILE A 1 426 ? 23.969 9.167 -3.734 1.00 84.62 426 ILE A CA 1
ATOM 3467 C C . ILE A 1 426 ? 22.783 8.639 -2.921 1.00 84.62 426 ILE A C 1
ATOM 3469 O O . ILE A 1 426 ? 22.279 9.363 -2.061 1.00 84.62 426 ILE A O 1
ATOM 3473 N N . SER A 1 427 ? 22.348 7.397 -3.139 1.00 77.50 427 SER A N 1
ATOM 3474 C CA . SER A 1 427 ? 21.216 6.796 -2.414 1.00 77.50 427 SER A CA 1
ATOM 3475 C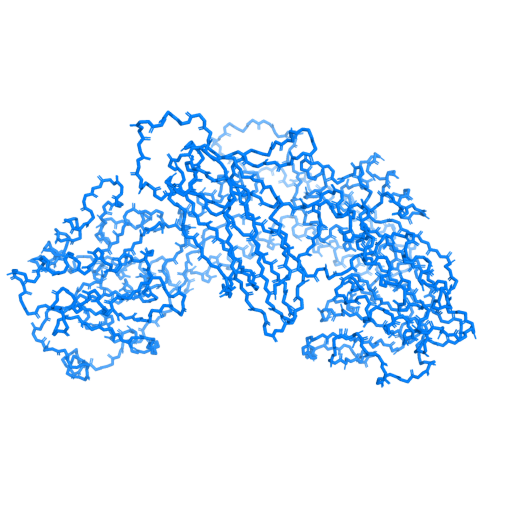 C . SER A 1 427 ? 21.449 6.798 -0.901 1.00 77.50 427 SER A C 1
ATOM 3477 O O . SER A 1 427 ? 20.581 7.249 -0.148 1.00 77.50 427 SER A O 1
ATOM 3479 N N . ASN A 1 428 ? 22.651 6.412 -0.463 1.00 76.88 428 ASN A N 1
ATOM 3480 C CA . ASN A 1 428 ? 23.069 6.425 0.935 1.00 76.88 428 ASN A CA 1
ATOM 3481 C C . ASN A 1 428 ? 23.054 7.849 1.508 1.00 76.88 428 ASN A C 1
ATOM 3483 O O . ASN A 1 428 ? 22.453 8.102 2.546 1.00 76.88 428 ASN A O 1
ATOM 3487 N N . ARG A 1 429 ? 23.657 8.814 0.800 1.00 70.94 429 ARG A N 1
ATOM 3488 C CA . ARG A 1 429 ? 23.753 10.208 1.261 1.00 70.94 429 ARG A CA 1
ATOM 3489 C C . ARG A 1 429 ? 22.392 10.875 1.455 1.00 70.94 429 ARG A C 1
ATOM 3491 O O . ARG A 1 429 ? 22.254 11.705 2.352 1.00 70.94 429 ARG A O 1
ATOM 3498 N N . TYR A 1 430 ? 21.427 10.582 0.587 1.00 63.75 430 TYR A N 1
ATOM 3499 C CA . TYR A 1 430 ? 20.156 11.306 0.545 1.00 63.75 430 TYR A CA 1
ATOM 3500 C C . TYR A 1 430 ? 18.991 10.599 1.230 1.00 63.75 430 TYR A C 1
ATOM 3502 O O . TYR A 1 430 ? 17.938 11.220 1.359 1.00 63.75 430 TYR A O 1
ATOM 3510 N N . GLY A 1 431 ? 19.131 9.352 1.685 1.00 57.50 431 GLY A N 1
ATOM 3511 C CA . GLY A 1 431 ? 17.994 8.656 2.291 1.00 57.50 431 GLY A CA 1
ATOM 3512 C C . GLY A 1 431 ? 17.198 7.752 1.357 1.00 57.50 431 GLY A C 1
ATOM 3513 O O . GLY A 1 431 ? 16.114 7.316 1.724 1.00 57.50 431 GLY A O 1
ATOM 3514 N N . TRP A 1 432 ? 17.670 7.530 0.132 1.00 63.75 432 TRP A N 1
ATOM 3515 C CA . TRP A 1 432 ? 16.854 7.028 -0.979 1.00 63.75 432 TRP A CA 1
ATOM 3516 C C . TRP A 1 432 ? 17.199 5.585 -1.325 1.00 63.75 432 TRP A C 1
ATOM 3518 O O . TRP A 1 432 ? 17.494 5.258 -2.473 1.00 63.75 432 TRP A O 1
ATOM 3528 N N . ARG A 1 433 ? 17.184 4.728 -0.307 1.00 61.47 433 ARG A N 1
ATOM 3529 C CA . ARG A 1 433 ? 17.388 3.291 -0.455 1.00 61.47 433 ARG A CA 1
ATOM 3530 C C . ARG A 1 433 ? 16.066 2.580 -0.215 1.00 61.47 433 ARG A C 1
ATOM 3532 O O . ARG A 1 433 ? 15.399 2.861 0.781 1.00 61.47 433 ARG A O 1
ATOM 3539 N N . GLN A 1 434 ? 15.678 1.701 -1.131 1.00 58.59 434 GLN A N 1
ATOM 3540 C CA . GLN A 1 434 ? 14.470 0.902 -0.950 1.00 58.59 434 GLN A CA 1
ATOM 3541 C C . GLN A 1 434 ? 14.768 -0.254 0.025 1.00 58.59 434 GLN A C 1
ATOM 3543 O O . GLN A 1 434 ? 15.888 -0.778 -0.000 1.00 58.59 434 GLN A O 1
ATOM 3548 N N . PRO A 1 435 ? 13.824 -0.647 0.903 1.00 49.81 435 PRO A N 1
ATOM 3549 C CA . PRO A 1 435 ? 14.018 -1.753 1.850 1.00 49.81 435 PRO A CA 1
ATOM 3550 C C . PRO A 1 435 ? 14.441 -3.076 1.194 1.00 49.81 435 PRO A C 1
ATOM 3552 O O . PRO A 1 435 ? 15.119 -3.894 1.811 1.00 49.81 435 PRO A O 1
ATOM 3555 N N . GLU A 1 436 ? 14.070 -3.273 -0.068 1.00 59.16 436 GLU A N 1
ATOM 3556 C CA . GLU A 1 436 ? 14.345 -4.462 -0.868 1.00 59.16 436 GLU A CA 1
ATOM 3557 C C . GLU A 1 436 ? 15.777 -4.485 -1.444 1.00 59.16 436 GLU A C 1
ATOM 3559 O O . GLU A 1 436 ? 16.187 -5.488 -2.030 1.00 59.16 436 GLU A O 1
ATOM 3564 N N . HIS A 1 437 ? 16.556 -3.402 -1.308 1.00 75.25 437 HIS A N 1
ATOM 3565 C CA . HIS A 1 437 ? 17.924 -3.303 -1.835 1.00 75.25 437 HIS A CA 1
ATOM 3566 C C . HIS A 1 437 ? 18.945 -3.908 -0.862 1.00 75.25 437 HIS A C 1
ATOM 3568 O O . HIS A 1 437 ? 19.519 -3.216 -0.011 1.00 75.25 437 HIS A O 1
ATOM 3574 N N . ILE A 1 438 ? 19.231 -5.199 -1.028 1.00 77.69 438 ILE A N 1
ATOM 3575 C CA . ILE A 1 438 ? 20.185 -5.959 -0.208 1.00 77.69 438 ILE A CA 1
ATOM 3576 C C . ILE A 1 438 ? 21.603 -5.365 -0.275 1.00 77.69 438 ILE A C 1
ATOM 3578 O O . ILE A 1 438 ? 22.225 -5.123 0.765 1.00 77.69 438 ILE A O 1
ATOM 3582 N N . HIS A 1 439 ? 22.122 -5.073 -1.472 1.00 86.19 439 HIS A N 1
ATOM 3583 C CA . HIS A 1 439 ? 23.480 -4.549 -1.650 1.00 86.19 439 HIS A CA 1
ATOM 3584 C C . HIS A 1 439 ? 23.610 -3.621 -2.865 1.00 86.19 439 HIS A C 1
ATOM 3586 O O . HIS A 1 439 ? 23.871 -4.058 -3.982 1.00 86.19 439 HIS A O 1
ATOM 3592 N N . GLU A 1 440 ? 23.503 -2.314 -2.625 1.00 90.88 440 GLU A N 1
ATOM 3593 C CA . GLU A 1 440 ? 23.826 -1.289 -3.623 1.00 90.88 440 GLU A CA 1
ATOM 3594 C C . GLU A 1 440 ? 25.341 -1.083 -3.749 1.00 90.88 440 GLU A C 1
ATOM 3596 O O . GLU A 1 440 ? 26.085 -1.170 -2.766 1.00 90.88 440 GLU A O 1
ATOM 3601 N N . LEU A 1 441 ? 25.786 -0.754 -4.961 1.00 94.69 441 LEU A N 1
ATOM 3602 C CA . LEU A 1 441 ? 27.186 -0.508 -5.292 1.00 94.69 441 LEU A CA 1
ATOM 3603 C C . LEU A 1 441 ? 27.396 0.952 -5.700 1.00 94.69 441 LEU A C 1
ATOM 3605 O O . LEU A 1 441 ? 26.547 1.570 -6.352 1.00 94.69 441 LEU A O 1
ATOM 3609 N N . THR A 1 442 ? 28.556 1.511 -5.356 1.00 95.19 442 THR A N 1
ATOM 3610 C CA . THR A 1 442 ? 28.996 2.774 -5.963 1.00 95.19 442 THR A CA 1
ATOM 3611 C C . THR A 1 442 ? 29.374 2.531 -7.421 1.00 95.19 442 THR A C 1
ATOM 3613 O O . THR A 1 442 ? 29.772 1.423 -7.794 1.00 95.19 442 THR A O 1
ATOM 3616 N N . PHE A 1 443 ? 29.334 3.579 -8.248 1.00 96.25 443 PHE A N 1
ATOM 3617 C CA . PHE A 1 443 ? 29.790 3.481 -9.639 1.00 96.25 443 PHE A CA 1
ATOM 3618 C C . PHE A 1 443 ? 31.225 2.925 -9.742 1.00 96.25 443 PHE A C 1
ATOM 3620 O O . PHE A 1 443 ? 31.511 2.045 -10.550 1.00 96.25 443 PHE A O 1
ATOM 3627 N N . LYS A 1 444 ? 32.132 3.372 -8.864 1.00 95.56 444 LYS A N 1
ATOM 3628 C CA . LYS A 1 444 ? 33.520 2.889 -8.837 1.00 95.56 444 LYS A CA 1
ATOM 3629 C C . LYS A 1 444 ? 33.616 1.398 -8.501 1.00 95.56 444 LYS A C 1
ATOM 3631 O O . LYS A 1 444 ? 34.434 0.694 -9.092 1.00 95.56 444 LYS A O 1
ATOM 3636 N N . GLN A 1 445 ? 32.811 0.927 -7.548 1.00 96.56 445 GLN A N 1
ATOM 3637 C CA . GLN A 1 445 ? 32.789 -0.480 -7.149 1.00 96.56 445 GLN A CA 1
ATOM 3638 C C . GLN A 1 445 ? 32.327 -1.370 -8.303 1.00 96.56 445 GLN A C 1
ATOM 3640 O O . GLN A 1 445 ? 33.035 -2.317 -8.643 1.00 96.56 445 GLN A O 1
ATOM 3645 N N . ILE A 1 446 ? 31.197 -1.044 -8.943 1.00 97.19 446 ILE A N 1
ATOM 3646 C CA . ILE A 1 446 ? 30.689 -1.862 -10.050 1.00 97.19 446 ILE A CA 1
ATOM 3647 C C . ILE A 1 446 ? 31.654 -1.875 -11.244 1.00 97.19 446 ILE A C 1
ATOM 3649 O O . ILE A 1 446 ? 31.877 -2.942 -11.808 1.00 97.19 446 ILE A O 1
ATOM 3653 N N . CYS A 1 447 ? 32.316 -0.758 -11.572 1.00 96.88 447 CYS A N 1
ATOM 3654 C CA . CYS A 1 447 ? 33.330 -0.732 -12.632 1.00 96.88 447 CYS A CA 1
ATOM 3655 C C . CYS A 1 447 ? 34.468 -1.732 -12.369 1.00 96.88 447 CYS A C 1
ATOM 3657 O O . CYS A 1 447 ? 34.796 -2.542 -13.232 1.00 96.88 447 CYS A O 1
ATOM 3659 N N . ASN A 1 448 ? 35.008 -1.741 -11.147 1.00 96.62 448 ASN A N 1
ATOM 3660 C CA . ASN A 1 448 ? 36.047 -2.692 -10.747 1.00 96.62 448 ASN A CA 1
ATOM 3661 C C . ASN A 1 448 ? 35.554 -4.151 -10.797 1.00 96.62 448 ASN A C 1
ATOM 3663 O O . ASN A 1 448 ? 36.295 -5.049 -11.191 1.00 96.62 448 ASN A O 1
ATOM 3667 N N . PHE A 1 449 ? 34.302 -4.415 -10.414 1.00 97.31 449 PHE A N 1
ATOM 3668 C CA . PHE A 1 449 ? 33.749 -5.772 -10.467 1.00 97.31 449 PHE A CA 1
ATOM 3669 C C . PHE A 1 449 ? 33.472 -6.258 -11.885 1.00 97.31 449 PHE A C 1
ATOM 3671 O O . PHE A 1 449 ? 33.643 -7.448 -12.144 1.00 97.31 449 PHE A O 1
ATOM 3678 N N . LEU A 1 450 ? 33.104 -5.368 -12.807 1.00 97.06 450 LEU A N 1
ATOM 3679 C CA . LEU A 1 450 ? 32.983 -5.695 -14.226 1.00 97.06 450 LEU A CA 1
ATOM 3680 C C . LEU A 1 450 ? 34.347 -6.067 -14.822 1.00 97.06 450 LEU A C 1
ATOM 3682 O O . LEU A 1 450 ? 34.451 -7.098 -15.481 1.00 97.06 450 LEU A O 1
ATOM 3686 N N . GLU A 1 451 ? 35.406 -5.316 -14.510 1.00 95.06 451 GLU A N 1
ATOM 3687 C CA . GLU A 1 451 ? 36.775 -5.646 -14.936 1.00 95.06 451 GLU A CA 1
ATOM 3688 C C . GLU A 1 451 ? 37.233 -7.010 -14.390 1.00 95.06 451 GLU A C 1
ATOM 3690 O O . GLU A 1 451 ? 37.677 -7.871 -15.153 1.00 95.06 451 GLU A O 1
ATOM 3695 N N . LEU A 1 452 ? 37.039 -7.265 -13.088 1.00 94.81 452 LEU A N 1
ATOM 3696 C CA . LEU A 1 452 ? 37.324 -8.569 -12.464 1.00 94.81 452 LEU A CA 1
ATOM 3697 C C . LEU A 1 452 ? 36.473 -9.711 -13.043 1.00 94.81 452 LEU A C 1
ATOM 3699 O O . LEU A 1 452 ? 36.884 -10.872 -13.021 1.00 94.81 452 LEU A O 1
ATOM 3703 N N . SER A 1 453 ? 35.302 -9.382 -13.586 1.00 95.38 453 SER A N 1
ATOM 3704 C CA . SER A 1 453 ? 34.403 -10.315 -14.273 1.00 95.38 453 SER A CA 1
ATOM 3705 C C . SER A 1 453 ? 34.677 -10.394 -15.777 1.00 95.38 453 SER A C 1
ATOM 3707 O O . SER A 1 453 ? 33.838 -10.880 -16.533 1.00 95.38 453 SER A O 1
ATOM 3709 N N . SER A 1 454 ? 35.866 -9.962 -16.214 1.00 95.25 454 SER A N 1
ATOM 3710 C CA . SER A 1 454 ? 36.322 -10.019 -17.605 1.00 95.25 454 SER A CA 1
ATOM 3711 C C . SER A 1 454 ? 35.424 -9.240 -18.568 1.00 95.25 454 SER A C 1
ATOM 3713 O O . SER A 1 454 ? 35.090 -9.727 -19.648 1.00 95.25 454 SER A O 1
ATOM 3715 N N . PHE A 1 455 ? 35.052 -8.017 -18.195 1.00 97.12 455 PHE A N 1
ATOM 3716 C CA . PHE A 1 455 ? 34.388 -7.055 -19.070 1.00 97.12 455 PHE A CA 1
ATOM 3717 C C . PHE A 1 455 ? 35.231 -5.796 -19.265 1.00 97.12 455 PHE A C 1
ATOM 3719 O O . PHE A 1 455 ? 35.880 -5.320 -18.337 1.00 97.12 455 PHE A O 1
ATOM 3726 N N . ASN A 1 456 ? 35.160 -5.223 -20.464 1.00 96.25 456 ASN A N 1
ATOM 3727 C CA . ASN A 1 456 ? 35.669 -3.888 -20.755 1.00 96.25 456 ASN A CA 1
ATOM 3728 C C . ASN A 1 456 ? 34.490 -2.913 -20.770 1.00 96.25 456 ASN A C 1
ATOM 3730 O O . ASN A 1 456 ? 33.481 -3.178 -21.421 1.00 96.25 456 ASN A O 1
ATOM 3734 N N . ILE A 1 457 ? 34.594 -1.794 -20.063 1.00 96.56 457 ILE A N 1
ATOM 3735 C CA . ILE A 1 457 ? 33.543 -0.770 -20.055 1.00 96.56 457 ILE A CA 1
ATOM 3736 C C . ILE A 1 457 ? 33.642 0.041 -21.349 1.00 96.56 457 ILE A C 1
ATOM 3738 O O . ILE A 1 457 ? 34.664 0.675 -21.600 1.00 96.56 457 ILE A O 1
ATOM 3742 N N . GLU A 1 458 ? 32.585 0.024 -22.158 1.00 95.62 458 GLU A N 1
ATOM 3743 C CA . GLU A 1 458 ? 32.531 0.737 -23.442 1.00 95.62 458 GLU A CA 1
ATOM 3744 C C . GLU A 1 458 ? 31.939 2.134 -23.261 1.00 95.62 458 GLU A C 1
ATOM 3746 O O . GLU A 1 458 ? 32.504 3.130 -23.711 1.00 95.62 458 GLU A O 1
ATOM 3751 N N . ASP A 1 459 ? 30.820 2.218 -22.541 1.00 95.69 459 ASP A N 1
ATOM 3752 C CA . ASP A 1 459 ? 30.124 3.472 -22.286 1.00 95.69 459 ASP A CA 1
ATOM 3753 C C . ASP A 1 459 ? 29.458 3.477 -20.913 1.00 95.69 459 ASP A C 1
ATOM 3755 O O . ASP A 1 459 ? 29.057 2.444 -20.371 1.00 95.69 459 ASP A O 1
ATOM 3759 N N . THR A 1 460 ? 29.325 4.676 -20.352 1.00 96.31 460 THR A N 1
ATOM 3760 C CA . THR A 1 460 ? 28.643 4.906 -19.080 1.00 96.31 460 THR A CA 1
ATOM 3761 C C . THR A 1 460 ? 27.792 6.158 -19.166 1.00 96.31 460 THR A C 1
ATOM 3763 O O . THR A 1 460 ? 28.168 7.131 -19.820 1.00 96.31 460 THR A O 1
ATOM 3766 N N . TYR A 1 461 ? 26.642 6.136 -18.502 1.00 95.25 461 TYR A N 1
ATOM 3767 C CA . TYR A 1 461 ? 25.706 7.251 -18.451 1.00 95.25 461 TYR A CA 1
ATOM 3768 C C . TYR A 1 461 ? 25.198 7.424 -17.021 1.00 95.25 461 TYR A C 1
ATOM 3770 O O . TYR A 1 461 ? 25.059 6.458 -16.272 1.00 95.25 461 TYR A O 1
ATOM 3778 N N . GLY A 1 462 ? 24.925 8.662 -16.630 1.00 92.88 462 GLY A N 1
ATOM 3779 C CA . GLY A 1 462 ? 24.215 8.970 -15.396 1.00 92.88 462 GLY A CA 1
ATOM 3780 C C . GLY A 1 462 ? 22.746 9.247 -15.671 1.00 92.88 462 GLY A C 1
ATOM 3781 O O . GLY A 1 462 ? 22.409 9.885 -16.670 1.00 92.88 462 GLY A O 1
ATOM 3782 N N . LEU A 1 463 ? 21.868 8.810 -14.768 1.00 90.19 463 LEU A N 1
ATOM 3783 C CA . LEU A 1 463 ? 20.457 9.193 -14.787 1.00 90.19 463 LEU A CA 1
ATOM 3784 C C . LEU A 1 463 ? 20.088 9.886 -13.481 1.00 90.19 463 LEU A C 1
ATOM 3786 O O . LEU A 1 463 ? 20.467 9.452 -12.394 1.00 90.19 463 LEU A O 1
ATOM 3790 N N . VAL A 1 464 ? 19.293 10.948 -13.609 1.00 84.88 464 VAL A N 1
ATOM 3791 C CA . VAL A 1 464 ? 18.841 11.793 -12.498 1.00 84.88 464 VAL A CA 1
ATOM 3792 C C . VAL A 1 464 ? 20.028 12.428 -11.739 1.00 84.88 464 VAL A C 1
ATOM 3794 O O . VAL A 1 464 ? 20.471 11.912 -10.711 1.00 84.88 464 VAL A O 1
ATOM 3797 N N . PRO A 1 465 ? 20.554 13.575 -12.210 1.00 85.50 465 PRO A N 1
ATOM 3798 C CA . PRO A 1 465 ? 21.635 14.280 -11.524 1.00 85.50 465 PRO A CA 1
ATOM 3799 C C . PRO A 1 465 ? 21.262 14.644 -10.081 1.00 85.50 465 PRO A C 1
ATOM 3801 O O . PRO A 1 465 ? 20.176 15.172 -9.830 1.00 85.50 465 PRO A O 1
ATOM 3804 N N . LYS A 1 466 ? 22.187 14.466 -9.129 1.00 78.62 466 LYS A N 1
ATOM 3805 C CA . LYS A 1 466 ? 21.963 14.728 -7.693 1.00 78.62 466 LYS A CA 1
ATOM 3806 C C . LYS A 1 466 ? 21.496 16.152 -7.400 1.00 78.62 466 LYS A C 1
ATOM 3808 O O . LYS A 1 466 ? 20.728 16.382 -6.472 1.00 78.62 466 LYS A O 1
ATOM 3813 N N . LYS A 1 467 ? 21.917 17.125 -8.218 1.00 76.12 467 LYS A N 1
ATOM 3814 C CA . LYS A 1 467 ? 21.492 18.530 -8.093 1.00 76.12 467 LYS A CA 1
ATOM 3815 C C . LYS A 1 467 ? 19.984 18.699 -8.278 1.00 76.12 467 LYS A C 1
ATOM 3817 O O . LYS A 1 467 ? 19.415 19.662 -7.775 1.00 76.12 467 LYS A O 1
ATOM 3822 N N . LEU A 1 468 ? 19.347 17.765 -8.980 1.00 73.75 468 LEU A N 1
ATOM 3823 C CA . LEU A 1 468 ? 17.913 17.768 -9.239 1.00 73.75 468 LEU A CA 1
ATOM 3824 C C . LEU A 1 468 ? 17.120 17.002 -8.163 1.00 73.75 468 LEU A C 1
ATOM 3826 O O . LEU A 1 468 ? 15.896 17.126 -8.104 1.00 73.75 468 LEU A O 1
ATOM 3830 N N . LEU A 1 469 ? 17.807 16.257 -7.285 1.00 64.81 469 LEU A N 1
ATOM 3831 C CA . LEU A 1 469 ? 17.194 15.443 -6.233 1.00 64.81 469 LEU A CA 1
ATOM 3832 C C . LEU A 1 469 ? 16.738 16.241 -5.009 1.00 64.81 469 LEU A C 1
ATOM 3834 O O . LEU A 1 469 ? 15.885 15.727 -4.313 1.00 64.81 469 LEU A O 1
ATOM 3838 N N . GLY A 1 470 ? 17.223 17.470 -4.767 1.00 51.75 470 GLY A N 1
ATOM 3839 C CA . GLY A 1 470 ? 16.734 18.393 -3.718 1.00 51.75 470 GLY A CA 1
ATOM 3840 C C . GLY A 1 470 ? 16.467 17.805 -2.312 1.00 51.75 470 GLY A C 1
ATOM 3841 O O . GLY A 1 470 ? 16.806 16.670 -1.996 1.00 51.75 470 GLY A O 1
ATOM 3842 N N . THR A 1 471 ? 15.852 18.593 -1.425 1.00 43.84 471 THR A N 1
ATOM 3843 C CA . THR A 1 471 ? 15.181 18.087 -0.209 1.00 43.84 471 THR A CA 1
ATOM 3844 C C . THR A 1 471 ? 14.079 19.087 0.189 1.00 43.84 471 THR A C 1
ATOM 3846 O O . THR A 1 471 ? 14.408 20.133 0.751 1.00 43.84 471 THR A O 1
ATOM 3849 N N . PRO A 1 472 ? 12.787 18.850 -0.135 1.00 44.12 472 PRO A N 1
ATOM 3850 C CA . PRO A 1 472 ? 12.233 17.718 -0.889 1.00 44.12 472 PRO A CA 1
ATOM 3851 C C . PRO A 1 472 ? 12.634 17.752 -2.379 1.00 44.12 472 PRO A C 1
ATOM 3853 O O . PRO A 1 472 ? 13.208 18.747 -2.842 1.00 44.12 472 PRO A O 1
ATOM 3856 N N . PRO A 1 473 ? 12.372 16.680 -3.148 1.00 48.84 473 PRO A N 1
ATOM 3857 C CA . PRO A 1 473 ? 12.965 16.547 -4.465 1.00 48.84 473 PRO A CA 1
ATOM 3858 C C . PRO A 1 473 ? 12.370 17.519 -5.475 1.00 48.84 473 PRO A C 1
ATOM 3860 O O . PRO A 1 473 ? 11.156 17.605 -5.642 1.00 48.84 473 PRO A O 1
ATOM 3863 N N . GLN A 1 474 ? 13.234 18.261 -6.173 1.00 52.38 474 GLN A N 1
ATOM 3864 C CA . GLN A 1 474 ? 12.798 19.345 -7.063 1.00 52.38 474 GLN A CA 1
ATOM 3865 C C . GLN A 1 474 ? 12.108 18.835 -8.335 1.00 52.38 474 GLN A C 1
ATOM 3867 O O . GLN A 1 474 ? 11.441 19.617 -9.022 1.00 52.38 474 GLN A O 1
ATOM 3872 N N . LEU A 1 475 ? 12.292 17.550 -8.655 1.00 52.66 475 LEU A N 1
ATOM 3873 C CA . LEU A 1 475 ? 11.724 16.873 -9.820 1.00 52.66 475 LEU A CA 1
ATOM 3874 C C . LEU A 1 475 ? 10.526 15.966 -9.519 1.00 52.66 475 LEU A C 1
ATOM 3876 O O . LEU A 1 475 ? 9.945 15.447 -10.471 1.00 52.66 475 LEU A O 1
ATOM 3880 N N . VAL A 1 476 ? 10.106 15.794 -8.256 1.00 45.56 476 VAL A N 1
ATOM 3881 C CA . VAL A 1 476 ? 8.846 15.074 -7.994 1.00 45.56 476 VAL A CA 1
ATOM 3882 C C . VAL A 1 476 ? 7.727 15.824 -8.699 1.00 45.56 476 VAL A C 1
ATOM 3884 O O . VAL A 1 476 ? 7.532 17.017 -8.468 1.00 45.56 476 VAL A O 1
ATOM 3887 N N . GLY A 1 477 ? 7.013 15.138 -9.586 1.00 47.19 477 GLY A N 1
ATOM 3888 C CA . GLY A 1 477 ? 5.917 15.730 -10.328 1.00 47.19 477 GLY A CA 1
ATOM 3889 C C . GLY A 1 477 ? 6.222 16.175 -11.753 1.00 47.19 477 GLY A C 1
ATOM 3890 O O . GLY A 1 477 ? 5.306 16.640 -12.416 1.00 47.19 477 GLY A O 1
ATOM 3891 N N . LYS A 1 478 ? 7.456 16.086 -12.252 1.00 56.56 478 LYS A N 1
ATOM 3892 C CA . LYS A 1 478 ? 7.836 16.674 -13.551 1.00 56.56 478 LYS A CA 1
ATOM 3893 C C . LYS A 1 478 ? 8.191 15.592 -14.582 1.00 56.56 478 LYS A C 1
ATOM 3895 O O . LYS A 1 478 ? 8.915 14.662 -14.250 1.00 56.56 478 LYS A O 1
ATOM 3900 N N . SER A 1 479 ? 7.710 15.723 -15.827 1.00 63.53 479 SER A N 1
ATOM 3901 C CA . SER A 1 479 ? 8.114 14.860 -16.958 1.00 63.53 479 SER A CA 1
ATOM 3902 C C . SER A 1 479 ? 9.536 15.167 -17.393 1.00 63.53 479 SER A C 1
ATOM 3904 O O . SER A 1 479 ? 10.053 16.271 -17.185 1.00 63.53 479 SER A O 1
ATOM 3906 N N . LEU A 1 480 ? 10.125 14.229 -18.125 1.00 61.22 480 LEU A N 1
ATOM 3907 C CA . LEU A 1 480 ? 11.302 14.486 -18.931 1.00 61.22 480 LEU A CA 1
ATOM 3908 C C . LEU A 1 480 ? 11.055 15.640 -19.921 1.00 61.22 480 LEU A C 1
ATOM 3910 O O . LEU A 1 480 ? 11.883 16.540 -20.021 1.00 61.22 480 LEU A O 1
ATOM 3914 N N . GLU A 1 481 ? 9.878 15.706 -20.553 1.00 63.19 481 GLU A N 1
ATOM 3915 C CA . GLU A 1 481 ? 9.474 16.838 -21.404 1.00 63.19 481 GLU A CA 1
ATOM 3916 C C . GLU A 1 481 ? 9.535 18.185 -20.660 1.00 63.19 481 GLU A C 1
ATOM 3918 O O . GLU A 1 481 ? 10.134 19.141 -21.154 1.00 63.19 481 GLU A O 1
ATOM 3923 N N . TYR A 1 482 ? 8.992 18.259 -19.438 1.00 65.88 482 TYR A N 1
ATOM 3924 C CA . TYR A 1 482 ? 9.106 19.448 -18.591 1.00 65.88 482 TYR A CA 1
ATOM 3925 C C . TYR A 1 482 ? 10.574 19.807 -18.332 1.00 65.88 482 TYR A C 1
ATOM 3927 O O . TYR A 1 482 ? 10.952 20.980 -18.394 1.00 65.88 482 TYR A O 1
ATOM 3935 N N . ALA A 1 483 ? 11.401 18.810 -18.014 1.00 59.50 483 ALA A N 1
ATOM 3936 C CA . ALA A 1 483 ? 12.807 19.031 -17.719 1.00 59.50 483 ALA A CA 1
ATOM 3937 C C . ALA A 1 483 ? 13.560 19.560 -18.952 1.00 59.50 483 ALA A C 1
ATOM 3939 O O . ALA A 1 483 ? 14.360 20.482 -18.826 1.00 59.50 483 ALA A O 1
ATOM 3940 N N . PHE A 1 484 ? 13.230 19.078 -20.154 1.00 64.06 484 PHE A N 1
ATOM 3941 C CA . PHE A 1 484 ? 13.802 19.564 -21.412 1.00 64.06 484 PHE A CA 1
ATOM 3942 C C . PHE A 1 484 ? 13.298 20.953 -21.848 1.00 64.06 484 PHE A C 1
ATOM 3944 O O . PHE A 1 484 ? 13.959 21.603 -22.659 1.00 64.06 484 PHE A O 1
ATOM 3951 N N . GLN A 1 485 ? 12.181 21.446 -21.304 1.00 73.31 485 GLN A N 1
ATOM 3952 C CA . GLN A 1 485 ? 11.718 22.829 -21.508 1.00 73.31 485 GLN A CA 1
ATOM 3953 C C . GLN A 1 485 ? 12.471 23.847 -20.636 1.00 73.31 485 GLN A C 1
ATOM 3955 O O . GLN A 1 485 ? 12.472 25.040 -20.933 1.00 73.31 485 GLN A O 1
ATOM 3960 N N . ASN A 1 486 ? 13.106 23.403 -19.549 1.00 76.56 486 ASN A N 1
ATOM 3961 C CA . ASN A 1 486 ? 13.900 24.256 -18.674 1.00 76.56 486 ASN A CA 1
ATOM 3962 C C . ASN A 1 486 ? 15.388 24.125 -19.026 1.00 76.56 486 ASN A C 1
ATOM 3964 O O . ASN A 1 486 ? 15.955 23.045 -18.902 1.00 76.56 486 ASN A O 1
ATOM 3968 N N . ASN A 1 487 ? 16.038 25.225 -19.417 1.00 78.12 487 ASN A N 1
ATOM 3969 C CA . ASN A 1 487 ? 17.434 25.192 -19.874 1.00 78.12 487 ASN A CA 1
ATOM 3970 C C . ASN A 1 487 ? 18.401 24.589 -18.840 1.00 78.12 487 ASN A C 1
ATOM 3972 O O . ASN A 1 487 ? 19.265 23.804 -19.214 1.00 78.12 487 ASN A O 1
ATOM 3976 N N . PHE A 1 488 ? 18.217 24.878 -17.548 1.00 76.88 488 PHE A N 1
ATOM 3977 C CA . PHE A 1 488 ? 19.064 24.326 -16.490 1.00 76.88 488 PHE A CA 1
ATOM 3978 C C . PHE A 1 488 ? 18.869 22.810 -16.333 1.00 76.88 488 PHE A C 1
ATOM 3980 O O . PHE A 1 488 ? 19.841 22.058 -16.347 1.00 76.88 488 PHE A O 1
ATOM 3987 N N . TYR A 1 489 ? 17.623 22.331 -16.237 1.00 75.19 489 TYR A N 1
ATOM 3988 C CA . TYR A 1 489 ? 17.351 20.892 -16.117 1.00 75.19 489 TYR A CA 1
ATOM 3989 C C . TYR A 1 489 ? 17.771 20.117 -17.368 1.00 75.19 489 TYR A C 1
ATOM 3991 O O . TYR A 1 489 ? 18.390 19.062 -17.251 1.00 75.19 489 TYR A O 1
ATOM 3999 N N . LYS A 1 490 ? 17.503 20.666 -18.557 1.00 79.00 490 LYS A N 1
ATOM 4000 C CA . LYS A 1 490 ? 17.958 20.126 -19.840 1.00 79.00 490 LYS A CA 1
ATOM 4001 C C . LYS A 1 490 ? 19.473 19.964 -19.886 1.00 79.00 490 LYS A C 1
ATOM 4003 O O . LYS A 1 490 ? 19.954 18.919 -20.311 1.00 79.00 490 LYS A O 1
ATOM 4008 N N . GLU A 1 491 ? 20.225 20.989 -19.490 1.00 82.00 491 GLU A N 1
ATOM 4009 C CA . GLU A 1 491 ? 21.687 20.930 -19.483 1.00 82.00 491 GLU A CA 1
ATOM 4010 C C . GLU A 1 491 ? 22.207 19.864 -18.522 1.00 82.00 491 GLU A C 1
ATOM 4012 O O . GLU A 1 491 ? 23.045 19.059 -18.920 1.00 82.00 491 GLU A O 1
ATOM 4017 N N . GLU A 1 492 ? 21.698 19.811 -17.290 1.00 82.75 492 GLU A N 1
ATOM 4018 C CA . GLU A 1 492 ? 22.163 18.830 -16.304 1.00 82.75 492 GLU A CA 1
ATOM 4019 C C . GLU A 1 492 ? 21.794 17.391 -16.702 1.00 82.75 492 GLU A C 1
ATOM 4021 O O . GLU A 1 492 ? 22.624 16.493 -16.575 1.00 82.75 492 GLU A O 1
ATOM 4026 N N . ILE A 1 493 ? 20.595 17.161 -17.252 1.00 82.69 493 ILE A N 1
ATOM 4027 C CA . ILE A 1 493 ? 20.186 15.842 -17.765 1.00 82.69 493 ILE A CA 1
ATOM 4028 C C . ILE A 1 493 ? 21.032 15.440 -18.977 1.00 82.69 493 ILE A C 1
ATOM 4030 O O . ILE A 1 493 ? 21.492 14.303 -19.046 1.00 82.69 493 ILE A O 1
ATOM 4034 N N . ASN A 1 494 ? 21.291 16.359 -19.913 1.00 83.44 494 ASN A N 1
ATOM 4035 C CA . ASN A 1 494 ? 22.146 16.073 -21.065 1.00 83.44 494 ASN A CA 1
ATOM 4036 C C . ASN A 1 494 ? 23.587 15.764 -20.651 1.00 83.44 494 ASN A C 1
ATOM 4038 O O . ASN A 1 494 ? 24.193 14.868 -21.228 1.00 83.44 494 ASN A O 1
ATOM 4042 N N . LYS A 1 495 ? 24.151 16.471 -19.665 1.00 84.00 495 LYS A N 1
ATOM 4043 C CA . LYS A 1 495 ? 25.493 16.162 -19.137 1.00 84.00 495 LYS A CA 1
ATOM 4044 C C . LYS A 1 495 ? 25.541 14.746 -18.559 1.00 84.00 495 LYS A C 1
ATOM 4046 O O . LYS A 1 495 ? 26.382 13.947 -18.971 1.00 84.00 495 LYS A O 1
ATOM 4051 N N . ALA A 1 496 ? 24.569 14.411 -17.709 1.00 84.94 496 ALA A N 1
ATOM 4052 C CA . ALA A 1 496 ? 24.437 13.088 -17.105 1.00 84.94 496 ALA A CA 1
ATOM 4053 C C . ALA A 1 496 ? 24.324 11.966 -18.148 1.00 84.94 496 ALA A C 1
ATOM 4055 O O . ALA A 1 496 ? 25.162 11.061 -18.170 1.00 84.94 496 ALA A O 1
ATOM 4056 N N . ILE A 1 497 ? 23.365 12.073 -19.074 1.00 84.50 497 ILE A N 1
ATOM 4057 C CA . ILE A 1 497 ? 23.096 11.055 -20.104 1.00 84.50 497 ILE A CA 1
ATOM 4058 C C . ILE A 1 497 ? 24.224 10.958 -21.145 1.00 84.50 497 ILE A C 1
ATOM 4060 O O . ILE A 1 497 ? 24.296 9.976 -21.880 1.00 84.50 497 ILE A O 1
ATOM 4064 N N . ASN A 1 498 ? 25.124 11.942 -21.225 1.00 79.38 498 ASN A N 1
ATOM 4065 C CA . ASN A 1 498 ? 26.228 11.895 -22.177 1.00 79.38 498 ASN A CA 1
ATOM 4066 C C . ASN A 1 498 ? 27.477 11.179 -21.665 1.00 79.38 498 ASN A C 1
ATOM 4068 O O . ASN A 1 498 ? 28.114 10.576 -22.523 1.00 79.38 498 ASN A O 1
ATOM 4072 N N . LYS A 1 499 ? 27.836 11.254 -20.364 1.00 79.81 499 LYS A N 1
ATOM 4073 C CA . LYS A 1 499 ? 28.929 10.458 -19.732 1.00 79.81 499 LYS A CA 1
ATOM 4074 C C . LYS A 1 499 ? 29.195 10.754 -18.237 1.00 79.81 499 LYS A C 1
ATOM 4076 O O . LYS A 1 499 ? 30.322 10.585 -17.778 1.00 79.81 499 LYS A O 1
ATOM 4081 N N . GLU A 1 500 ? 28.213 11.208 -17.448 1.00 85.56 500 GLU A N 1
ATOM 4082 C CA . GLU A 1 500 ? 28.466 11.632 -16.051 1.00 85.56 500 GLU A CA 1
ATOM 4083 C C . GLU A 1 500 ? 27.688 10.806 -15.002 1.00 85.56 500 GLU A C 1
ATOM 4085 O O . GLU A 1 500 ? 26.659 11.254 -14.496 1.00 85.56 500 GLU A O 1
ATOM 4090 N N . PRO A 1 501 ? 28.167 9.598 -14.636 1.00 88.38 501 PRO A N 1
ATOM 4091 C CA . PRO A 1 501 ? 27.467 8.705 -13.702 1.00 88.38 501 PRO A CA 1
ATOM 4092 C C . PRO A 1 501 ? 27.735 8.982 -12.212 1.00 88.38 501 PRO A C 1
ATOM 4094 O O . PRO A 1 501 ? 26.882 8.691 -11.377 1.00 88.38 501 PRO A O 1
ATOM 4097 N N . ASN A 1 502 ? 28.891 9.557 -11.856 1.00 85.69 502 ASN A N 1
ATOM 4098 C CA . ASN A 1 502 ? 29.327 9.694 -10.454 1.00 85.69 502 ASN A CA 1
ATOM 4099 C C . ASN A 1 502 ? 28.381 10.538 -9.590 1.00 85.69 502 ASN A C 1
ATOM 4101 O O . ASN A 1 502 ? 28.186 10.245 -8.414 1.00 85.69 502 ASN A O 1
ATOM 4105 N N . ASP A 1 503 ? 27.792 11.574 -10.182 1.00 86.25 503 ASP A N 1
ATOM 4106 C CA . ASP A 1 503 ? 26.937 12.542 -9.496 1.00 86.25 503 ASP A CA 1
ATOM 4107 C C . ASP A 1 503 ? 25.448 12.336 -9.804 1.00 86.25 503 ASP A C 1
ATOM 4109 O O . ASP A 1 503 ? 24.639 13.255 -9.659 1.00 86.25 503 ASP A O 1
ATOM 4113 N N . CYS A 1 504 ? 25.077 11.125 -10.212 1.00 89.44 504 CYS A N 1
ATOM 4114 C CA . CYS A 1 504 ? 23.719 10.749 -10.581 1.00 89.44 504 CYS A CA 1
ATOM 4115 C C . CYS A 1 504 ? 23.148 9.689 -9.639 1.00 89.44 504 CYS A C 1
ATOM 4117 O O . CYS A 1 504 ? 23.885 8.854 -9.115 1.00 89.44 504 CYS A O 1
ATOM 4119 N N . PHE A 1 505 ? 21.829 9.733 -9.431 1.00 87.62 505 PHE A N 1
ATOM 4120 C CA . PHE A 1 505 ? 21.117 8.772 -8.588 1.00 87.62 505 PHE A CA 1
ATOM 4121 C C . PHE A 1 505 ? 21.257 7.348 -9.113 1.00 87.62 505 PHE A C 1
ATOM 4123 O O . PHE A 1 505 ? 21.412 6.430 -8.321 1.00 87.62 505 PHE A O 1
ATOM 4130 N N . ILE A 1 506 ? 21.229 7.181 -10.435 1.00 92.56 506 ILE A N 1
ATOM 4131 C CA . ILE A 1 506 ? 21.448 5.904 -11.108 1.00 92.56 506 ILE A CA 1
ATOM 4132 C C . ILE A 1 506 ? 22.704 6.019 -11.966 1.00 92.56 506 ILE A C 1
ATOM 4134 O O . ILE A 1 506 ? 22.871 6.987 -12.717 1.00 92.56 506 ILE A O 1
ATOM 4138 N N . TRP A 1 507 ? 23.559 5.005 -11.888 1.00 96.44 507 TRP A N 1
ATOM 4139 C CA . TRP A 1 507 ? 24.583 4.760 -12.897 1.00 96.44 507 TRP A CA 1
ATOM 4140 C C . TRP A 1 507 ? 24.057 3.749 -13.922 1.00 96.44 507 TRP A C 1
ATOM 4142 O O . TRP A 1 507 ? 23.336 2.822 -13.572 1.00 96.44 507 TRP A O 1
ATOM 4152 N N . TRP A 1 508 ? 24.425 3.929 -15.189 1.00 97.38 508 TRP A N 1
ATOM 4153 C CA . TRP A 1 508 ? 24.135 3.022 -16.300 1.00 97.38 508 TRP A CA 1
ATOM 4154 C C . TRP A 1 508 ? 25.444 2.672 -17.002 1.00 97.38 508 TRP A C 1
ATOM 4156 O O . TRP A 1 508 ? 26.234 3.566 -17.315 1.00 97.38 508 TRP A O 1
ATOM 4166 N N . ILE A 1 509 ? 25.678 1.390 -17.274 1.00 97.88 509 ILE A N 1
ATOM 4167 C CA . ILE A 1 509 ? 26.920 0.892 -17.870 1.00 97.88 509 ILE A CA 1
ATOM 4168 C C . ILE A 1 509 ? 26.606 -0.023 -19.054 1.00 97.88 509 ILE A C 1
ATOM 4170 O O . ILE A 1 509 ? 25.743 -0.895 -18.971 1.00 97.88 509 ILE A O 1
ATOM 4174 N N . ILE A 1 510 ? 27.348 0.168 -20.145 1.00 97.81 510 ILE A N 1
ATOM 4175 C CA . ILE A 1 510 ? 27.457 -0.765 -21.265 1.00 97.81 510 ILE A CA 1
ATOM 4176 C C . ILE A 1 510 ? 28.870 -1.342 -21.220 1.00 97.81 510 ILE A C 1
ATOM 4178 O O . ILE A 1 510 ? 29.855 -0.623 -21.398 1.00 97.81 510 ILE A O 1
ATOM 4182 N N . ALA A 1 511 ? 28.972 -2.642 -20.974 1.00 97.94 511 ALA A N 1
ATOM 4183 C CA . ALA A 1 511 ? 30.233 -3.355 -20.883 1.00 97.94 511 ALA A CA 1
ATOM 4184 C C . ALA A 1 511 ? 30.289 -4.466 -21.932 1.00 97.94 511 ALA A C 1
ATOM 4186 O O . ALA A 1 511 ? 29.307 -5.157 -22.186 1.00 97.94 511 ALA A O 1
ATOM 4187 N N . LYS A 1 512 ? 31.444 -4.658 -22.555 1.00 97.75 512 LYS A N 1
ATOM 4188 C CA . LYS A 1 512 ? 31.672 -5.692 -23.558 1.00 97.75 512 LYS A CA 1
ATOM 4189 C C . LYS A 1 512 ? 32.442 -6.849 -22.947 1.00 97.75 512 LYS A C 1
ATOM 4191 O O . LYS A 1 512 ? 33.457 -6.642 -22.280 1.00 97.75 512 LYS A O 1
ATOM 4196 N N . LYS A 1 513 ? 31.970 -8.073 -23.177 1.00 96.38 513 LYS A N 1
ATOM 4197 C CA . LYS A 1 513 ? 32.640 -9.288 -22.713 1.00 96.38 513 LYS A CA 1
ATOM 4198 C C . LYS A 1 513 ? 34.043 -9.378 -23.314 1.00 96.38 513 LYS A C 1
ATOM 4200 O O . LYS A 1 513 ? 34.213 -9.323 -24.534 1.00 96.38 513 LYS A O 1
ATOM 4205 N N . ASN A 1 514 ? 35.025 -9.577 -22.443 1.00 88.94 514 ASN A N 1
ATOM 4206 C CA . ASN A 1 514 ? 36.383 -9.977 -22.784 1.00 88.94 514 ASN A CA 1
ATOM 4207 C C . ASN A 1 514 ? 36.531 -11.512 -22.653 1.00 88.94 514 ASN A C 1
ATOM 4209 O O . ASN A 1 514 ? 35.646 -12.198 -22.148 1.00 88.94 514 ASN A O 1
ATOM 4213 N N . THR A 1 515 ? 37.639 -12.074 -23.134 1.00 74.44 515 THR A N 1
ATOM 4214 C CA . THR A 1 515 ? 37.850 -13.532 -23.281 1.00 74.44 515 THR A CA 1
ATOM 4215 C C . THR A 1 515 ? 38.581 -14.196 -22.106 1.00 74.44 515 THR A C 1
ATOM 4217 O O . THR A 1 515 ? 38.975 -15.357 -22.198 1.00 74.44 515 THR A O 1
ATOM 4220 N N . CYS A 1 516 ? 38.768 -13.485 -20.994 1.00 74.31 516 CYS A N 1
ATOM 4221 C CA . CYS A 1 516 ? 39.464 -14.009 -19.820 1.00 74.31 516 CYS A CA 1
ATOM 4222 C C . CYS A 1 516 ? 38.551 -14.880 -18.938 1.00 74.31 516 CYS A C 1
ATOM 4224 O O . CYS A 1 516 ? 37.332 -14.718 -18.908 1.00 74.31 516 CYS A O 1
ATOM 4226 N N . VAL A 1 517 ? 39.159 -15.815 -18.200 1.00 80.88 517 VAL A N 1
ATOM 4227 C CA . VAL A 1 517 ? 38.461 -16.637 -17.202 1.00 80.88 517 VAL A CA 1
ATOM 4228 C C . VAL A 1 517 ? 38.162 -15.786 -15.968 1.00 80.88 517 VAL A C 1
ATOM 4230 O O . VAL A 1 517 ? 39.054 -15.136 -15.430 1.00 80.88 517 VAL A O 1
ATOM 4233 N N . VAL A 1 518 ? 36.918 -15.827 -15.488 1.00 87.56 518 VAL A N 1
ATOM 4234 C CA . VAL A 1 518 ? 36.513 -15.112 -14.272 1.00 87.56 518 VAL A CA 1
ATOM 4235 C C . VAL A 1 518 ? 37.002 -15.854 -13.025 1.00 87.56 518 VAL A C 1
ATOM 4237 O O . VAL A 1 518 ? 36.568 -16.972 -12.734 1.00 87.56 518 VAL A O 1
ATOM 4240 N N . GLU A 1 519 ? 37.862 -15.211 -12.236 1.00 90.81 519 GLU A N 1
ATOM 4241 C CA . GLU A 1 519 ? 38.306 -15.719 -10.935 1.00 90.81 519 GLU A CA 1
ATOM 4242 C C . GLU A 1 519 ? 37.205 -15.554 -9.870 1.00 90.81 519 GLU A C 1
ATOM 4244 O O . GLU A 1 519 ? 37.219 -14.623 -9.060 1.00 90.81 519 GLU A O 1
ATOM 4249 N N . LYS A 1 520 ? 36.238 -16.486 -9.844 1.00 88.94 520 LYS A N 1
ATOM 4250 C CA . LYS A 1 520 ? 35.050 -16.430 -8.962 1.00 88.94 520 LYS A CA 1
ATOM 4251 C C . LYS A 1 520 ? 35.394 -16.163 -7.484 1.00 88.94 520 LYS A C 1
ATOM 4253 O O . LYS A 1 520 ? 34.698 -15.398 -6.821 1.00 88.94 520 LYS A O 1
ATOM 4258 N N . GLN A 1 521 ? 36.477 -16.751 -6.962 1.00 90.56 521 GLN A N 1
ATOM 4259 C CA . GLN A 1 521 ? 36.873 -16.563 -5.560 1.00 90.56 521 GLN A CA 1
ATOM 4260 C C . GLN A 1 521 ? 37.428 -15.160 -5.277 1.00 90.56 521 GLN A C 1
ATOM 4262 O O . GLN A 1 521 ? 37.120 -14.582 -4.233 1.00 90.56 521 GLN A O 1
ATOM 4267 N N . LEU A 1 522 ? 38.223 -14.599 -6.193 1.00 92.38 522 LEU A N 1
ATOM 4268 C CA . LEU A 1 522 ? 38.731 -13.234 -6.064 1.00 92.38 522 LEU A CA 1
ATOM 4269 C C . LEU A 1 522 ? 37.572 -12.234 -6.105 1.00 92.38 522 LEU A C 1
ATOM 4271 O O . LEU A 1 522 ? 37.481 -11.372 -5.231 1.00 92.38 522 LEU A O 1
ATOM 4275 N N . LEU A 1 523 ? 36.656 -12.403 -7.063 1.00 93.31 523 LEU A N 1
ATOM 4276 C CA . LEU A 1 523 ? 35.457 -11.578 -7.198 1.00 93.31 523 LEU A CA 1
ATOM 4277 C C . LEU A 1 523 ? 34.608 -11.610 -5.919 1.00 93.31 523 LEU A C 1
ATOM 4279 O O . LEU A 1 523 ? 34.263 -10.560 -5.377 1.00 93.31 523 LEU A O 1
ATOM 4283 N N . LYS A 1 524 ? 34.360 -12.809 -5.378 1.00 92.56 524 LYS A N 1
ATOM 4284 C CA . LYS A 1 524 ? 33.630 -13.011 -4.121 1.00 92.56 524 LYS A CA 1
ATOM 4285 C C . LYS A 1 524 ? 34.292 -12.286 -2.940 1.00 92.56 524 LYS A C 1
ATOM 4287 O O . LYS A 1 524 ? 33.609 -11.594 -2.189 1.00 92.56 524 LYS A O 1
ATOM 4292 N N . ASN A 1 525 ? 35.617 -12.381 -2.804 1.00 92.31 525 ASN A N 1
ATOM 4293 C CA . ASN A 1 525 ? 36.360 -11.699 -1.738 1.00 92.31 525 ASN A CA 1
ATOM 4294 C C . ASN A 1 525 ? 36.284 -10.163 -1.860 1.00 92.31 525 ASN A C 1
ATOM 4296 O O . ASN A 1 525 ? 36.154 -9.467 -0.852 1.00 92.31 525 ASN A O 1
ATOM 4300 N N . GLN A 1 526 ? 36.364 -9.618 -3.079 1.00 95.44 526 GLN A N 1
ATOM 4301 C CA . GLN A 1 526 ? 36.304 -8.168 -3.299 1.00 95.44 526 GLN A CA 1
ATOM 4302 C C . GLN A 1 526 ? 34.889 -7.609 -3.089 1.00 95.44 526 GLN A C 1
ATOM 4304 O O . GLN A 1 526 ? 34.741 -6.554 -2.474 1.00 95.44 526 GLN A O 1
ATOM 4309 N N . LEU A 1 527 ? 33.850 -8.336 -3.514 1.00 94.06 527 LEU A N 1
ATOM 4310 C CA . LEU A 1 527 ? 32.452 -7.979 -3.250 1.00 94.06 527 LEU A CA 1
ATOM 4311 C C . LEU A 1 527 ? 32.130 -7.993 -1.754 1.00 94.06 527 LEU A C 1
ATOM 4313 O O . LEU A 1 527 ? 31.508 -7.056 -1.259 1.00 94.06 527 LEU A O 1
ATOM 4317 N N . GLN A 1 528 ? 32.626 -8.985 -1.008 1.00 92.69 528 GLN A N 1
ATOM 4318 C CA . GLN A 1 528 ? 32.498 -9.006 0.452 1.00 92.69 528 GLN A CA 1
ATOM 4319 C C . GLN A 1 528 ? 33.145 -7.776 1.095 1.00 92.69 528 GLN A C 1
ATOM 4321 O O . GLN A 1 528 ? 32.581 -7.164 2.002 1.00 92.69 528 GLN A O 1
ATOM 4326 N N . LYS A 1 529 ? 34.342 -7.400 0.631 1.00 91.62 529 LYS A N 1
ATOM 4327 C CA . LYS A 1 529 ? 35.052 -6.227 1.143 1.00 91.62 529 LYS A CA 1
ATOM 4328 C C . LYS A 1 529 ? 34.267 -4.940 0.883 1.00 91.62 529 LYS A C 1
ATOM 4330 O O . LYS A 1 529 ? 34.140 -4.141 1.807 1.00 91.62 529 LYS A O 1
ATOM 4335 N N . ALA A 1 530 ? 33.727 -4.765 -0.323 1.00 91.31 530 ALA A N 1
ATOM 4336 C CA . ALA A 1 530 ? 32.885 -3.618 -0.657 1.00 91.31 530 ALA A CA 1
ATOM 4337 C C . ALA A 1 530 ? 31.590 -3.594 0.160 1.00 91.31 530 ALA A C 1
ATOM 4339 O O . ALA A 1 530 ? 31.240 -2.543 0.683 1.00 91.31 530 ALA A O 1
ATOM 4340 N N . TYR A 1 531 ? 30.940 -4.743 0.364 1.00 87.19 531 TYR A N 1
ATOM 4341 C CA . TYR A 1 531 ? 29.772 -4.848 1.240 1.00 87.19 531 TYR A CA 1
ATOM 4342 C C . TYR A 1 531 ? 30.093 -4.360 2.657 1.00 87.19 531 TYR A C 1
ATOM 4344 O O . TYR A 1 531 ? 29.407 -3.494 3.192 1.00 87.19 531 TYR A O 1
ATOM 4352 N N . LEU A 1 532 ? 31.184 -4.854 3.251 1.00 82.25 532 LEU A N 1
ATOM 4353 C CA . LEU A 1 532 ? 31.617 -4.441 4.588 1.00 82.25 532 LEU A CA 1
ATOM 4354 C C . LEU A 1 532 ? 32.028 -2.961 4.654 1.00 82.25 532 LEU A C 1
ATOM 4356 O O . LEU A 1 532 ? 31.862 -2.328 5.694 1.00 82.25 532 LEU A O 1
ATOM 4360 N N . GLU A 1 533 ? 32.592 -2.408 3.581 1.00 86.31 533 GLU A N 1
ATOM 4361 C CA . GLU A 1 533 ? 32.915 -0.982 3.473 1.00 86.31 533 GLU A CA 1
ATOM 4362 C C . GLU A 1 533 ? 31.650 -0.124 3.384 1.00 86.31 533 GLU A C 1
ATOM 4364 O O . GLU A 1 533 ? 31.520 0.847 4.128 1.00 86.31 533 GLU A O 1
ATOM 4369 N N . ASN A 1 534 ? 30.690 -0.518 2.547 1.00 84.62 534 ASN A N 1
ATOM 4370 C CA . ASN A 1 534 ? 29.413 0.169 2.400 1.00 84.62 534 ASN A CA 1
ATOM 4371 C C . ASN A 1 534 ? 28.665 0.173 3.734 1.00 84.62 534 ASN A C 1
ATOM 4373 O O . ASN A 1 534 ? 28.289 1.245 4.191 1.00 84.62 534 ASN A O 1
ATOM 4377 N N . GLN A 1 535 ? 28.578 -0.969 4.422 1.00 74.19 535 GLN A N 1
ATOM 4378 C CA . GLN A 1 535 ? 27.979 -1.076 5.760 1.00 74.19 535 GLN A CA 1
ATOM 4379 C C . GLN A 1 535 ? 28.634 -0.136 6.789 1.00 74.19 535 GLN A C 1
ATOM 4381 O O . GLN A 1 535 ? 27.947 0.475 7.600 1.00 74.19 535 GLN A O 1
ATOM 4386 N N . LYS A 1 536 ? 29.962 0.045 6.745 1.00 72.25 536 LYS A N 1
ATOM 4387 C CA . LYS A 1 536 ? 30.661 1.001 7.629 1.00 72.25 536 LYS A CA 1
ATOM 4388 C C . LYS A 1 536 ? 30.354 2.461 7.300 1.00 72.25 536 LYS A C 1
ATOM 4390 O O . LYS A 1 536 ? 30.358 3.295 8.200 1.00 72.25 536 LYS A O 1
ATOM 4395 N N . ASN A 1 537 ? 30.142 2.757 6.022 1.00 67.00 537 ASN A N 1
ATOM 4396 C CA . ASN A 1 537 ? 29.898 4.101 5.504 1.00 67.00 537 ASN A CA 1
ATOM 4397 C C . ASN A 1 537 ? 28.403 4.402 5.333 1.00 67.00 537 ASN A C 1
ATOM 4399 O O . ASN A 1 537 ? 28.050 5.409 4.717 1.00 67.00 537 ASN A O 1
ATOM 4403 N N . GLN A 1 538 ? 27.523 3.529 5.825 1.00 63.69 538 GLN A N 1
ATOM 4404 C CA . GLN A 1 538 ? 26.087 3.704 5.710 1.00 63.69 538 GLN A CA 1
ATOM 4405 C C . GLN A 1 538 ? 25.674 4.930 6.531 1.00 63.69 538 GLN A C 1
ATOM 4407 O O . GLN A 1 538 ? 25.903 5.008 7.738 1.00 63.69 538 GLN A O 1
ATOM 4412 N N . TYR A 1 539 ? 25.091 5.924 5.864 1.00 54.34 539 TYR A N 1
ATOM 4413 C CA . TYR A 1 539 ? 24.308 6.928 6.557 1.00 54.34 539 TYR A CA 1
ATOM 4414 C C . TYR A 1 539 ? 23.112 6.171 7.119 1.00 54.34 539 TYR A C 1
ATOM 4416 O O . TYR A 1 539 ? 22.379 5.521 6.375 1.00 54.34 539 TYR A O 1
ATOM 4424 N N . ASN A 1 540 ? 22.929 6.202 8.435 1.00 50.50 540 ASN A N 1
ATOM 4425 C CA . ASN A 1 540 ? 21.773 5.560 9.046 1.00 50.50 540 ASN A CA 1
ATOM 4426 C C . ASN A 1 540 ? 20.546 6.396 8.692 1.00 50.50 540 ASN A C 1
ATOM 4428 O O . ASN A 1 540 ? 20.185 7.337 9.397 1.00 50.50 540 ASN A O 1
ATOM 4432 N N . ILE A 1 541 ? 19.961 6.080 7.538 1.00 50.00 541 ILE A N 1
ATOM 4433 C CA . ILE A 1 541 ? 18.703 6.637 7.070 1.00 50.00 541 ILE A CA 1
ATOM 4434 C C . ILE A 1 541 ? 17.658 6.117 8.033 1.00 50.00 541 ILE A C 1
ATOM 4436 O O . ILE A 1 541 ? 17.261 4.954 8.013 1.00 50.00 541 ILE A O 1
ATOM 4440 N N . VAL A 1 542 ? 17.297 6.999 8.939 1.00 54.44 542 VAL A N 1
ATOM 4441 C CA . VAL A 1 542 ? 16.365 6.719 10.001 1.00 54.44 542 VAL A CA 1
ATOM 4442 C C . VAL A 1 542 ? 15.105 7.464 9.656 1.00 54.44 542 VAL A C 1
ATOM 4444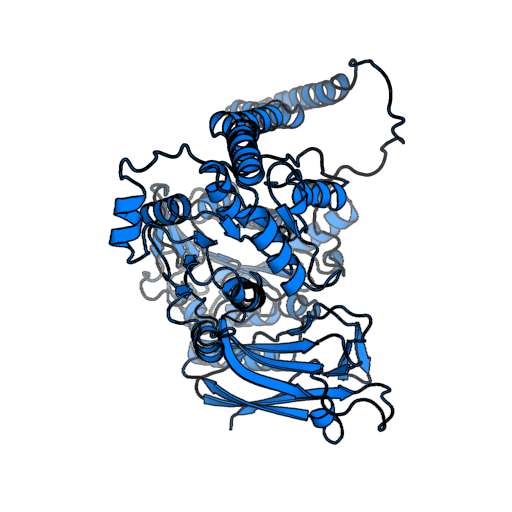 O O . VAL A 1 542 ? 15.101 8.691 9.527 1.00 54.44 542 VAL A O 1
ATOM 4447 N N . PHE A 1 543 ? 14.037 6.703 9.487 1.00 57.53 543 PHE A N 1
ATOM 4448 C CA . PHE A 1 543 ? 12.752 7.271 9.175 1.00 57.53 543 PHE A CA 1
ATOM 4449 C C . PHE A 1 543 ? 12.043 7.642 10.476 1.00 57.53 543 PHE A C 1
ATOM 4451 O O . PHE A 1 543 ? 12.128 6.948 11.494 1.00 57.53 543 PHE A O 1
ATOM 4458 N N . HIS A 1 544 ? 11.356 8.778 10.453 1.00 63.69 544 HIS A N 1
ATOM 4459 C CA . HIS A 1 544 ? 10.541 9.229 11.566 1.00 63.69 544 HIS A CA 1
ATOM 4460 C C . HIS A 1 544 ? 9.288 9.904 11.025 1.00 63.69 544 HIS A C 1
ATOM 4462 O O . HIS A 1 544 ? 9.337 10.694 10.086 1.00 63.69 544 HIS A O 1
ATOM 4468 N N . GLN A 1 545 ? 8.144 9.548 11.596 1.00 68.94 545 GLN A N 1
ATOM 4469 C CA . GLN A 1 545 ? 6.854 10.136 11.246 1.00 68.94 545 GLN A CA 1
ATOM 4470 C C . GLN A 1 545 ? 6.626 11.436 12.021 1.00 68.94 545 GLN A C 1
ATOM 4472 O O . GLN A 1 545 ? 5.945 12.345 11.552 1.00 68.94 545 GLN A O 1
ATOM 4477 N N . ILE A 1 546 ? 7.181 11.500 13.230 1.00 67.06 546 ILE A N 1
ATOM 4478 C CA . ILE A 1 546 ? 6.982 12.575 14.196 1.00 67.06 546 ILE A CA 1
ATOM 4479 C C . ILE A 1 546 ? 8.314 12.984 14.824 1.00 67.06 546 ILE A C 1
ATOM 4481 O O . ILE A 1 546 ? 9.302 12.252 14.744 1.00 67.06 546 ILE A O 1
ATOM 4485 N N . GLY A 1 547 ? 8.335 14.146 15.469 1.00 80.31 547 GLY A N 1
ATOM 4486 C CA . GLY A 1 547 ? 9.530 14.686 16.106 1.00 80.31 547 GLY A CA 1
ATOM 4487 C C . GLY A 1 547 ? 10.466 15.415 15.147 1.00 80.31 547 GLY A C 1
ATOM 4488 O O . GLY A 1 547 ? 10.259 15.471 13.936 1.00 80.31 547 GLY A O 1
ATOM 4489 N N . LYS A 1 548 ? 11.507 16.014 15.721 1.00 81.94 548 LYS A N 1
ATOM 4490 C CA . LYS A 1 548 ? 12.503 16.817 15.015 1.00 81.94 548 LYS A CA 1
ATOM 4491 C C . LYS A 1 548 ? 13.872 16.157 15.099 1.00 81.94 548 LYS A C 1
ATOM 4493 O O . LYS A 1 548 ? 14.368 15.893 16.195 1.00 81.94 548 LYS A O 1
ATOM 4498 N N . PHE A 1 549 ? 14.490 15.958 13.942 1.00 78.62 549 PHE A N 1
ATOM 4499 C CA . PHE A 1 549 ? 15.866 15.495 13.841 1.00 78.62 549 PHE A CA 1
ATOM 4500 C C . PHE A 1 549 ? 16.850 16.554 14.358 1.00 78.62 549 PHE A C 1
ATOM 4502 O O . PHE A 1 549 ? 16.728 17.742 14.038 1.00 78.62 549 PHE A O 1
ATOM 4509 N N . ILE A 1 550 ? 17.831 16.117 15.144 1.00 80.81 550 ILE A N 1
ATOM 4510 C CA . ILE A 1 550 ? 18.939 16.935 15.634 1.00 80.81 550 ILE A CA 1
ATOM 4511 C C . ILE A 1 550 ? 20.264 16.174 15.520 1.00 80.81 550 ILE A C 1
ATOM 4513 O O . ILE A 1 550 ? 20.336 14.969 15.764 1.00 80.81 550 ILE A O 1
ATOM 4517 N N . ASP A 1 551 ? 21.326 16.905 15.202 1.00 77.12 551 ASP A N 1
ATOM 4518 C CA . ASP A 1 551 ? 22.705 16.434 15.306 1.00 77.12 551 ASP A CA 1
ATOM 4519 C C . ASP A 1 551 ? 23.366 17.155 16.485 1.00 77.12 551 ASP A C 1
ATOM 4521 O O . ASP A 1 551 ? 23.322 18.383 16.578 1.00 77.12 551 ASP A O 1
ATOM 4525 N N . ASP A 1 552 ? 23.924 16.384 17.414 1.00 75.00 552 ASP A N 1
ATOM 4526 C CA . ASP A 1 552 ? 24.673 16.875 18.564 1.00 75.00 552 ASP A CA 1
ATOM 4527 C C . ASP A 1 552 ? 26.047 16.197 18.579 1.00 75.00 552 ASP A C 1
ATOM 4529 O O . ASP A 1 552 ? 26.190 15.045 19.001 1.00 75.00 552 ASP A O 1
ATOM 4533 N N . ASN A 1 553 ? 27.062 16.923 18.099 1.00 74.88 553 ASN A N 1
ATOM 4534 C CA . ASN A 1 553 ? 28.461 16.489 18.053 1.00 74.88 553 ASN A CA 1
ATOM 4535 C C . ASN A 1 553 ? 28.676 15.152 17.313 1.00 74.88 553 ASN A C 1
ATOM 4537 O O . ASN A 1 553 ? 29.427 14.290 17.776 1.00 74.88 553 ASN A O 1
ATOM 4541 N N . GLY A 1 554 ? 28.004 14.964 16.172 1.00 66.62 554 GLY A N 1
ATOM 4542 C CA . GLY A 1 554 ? 28.114 13.758 15.346 1.00 66.62 554 GLY A CA 1
ATOM 4543 C C . GLY A 1 554 ? 27.272 12.586 15.850 1.00 66.62 554 GLY A C 1
ATOM 4544 O O . GLY A 1 554 ? 27.325 11.499 15.277 1.00 66.62 554 GLY A O 1
ATOM 4545 N N . LYS A 1 555 ? 26.484 12.783 16.917 1.00 75.69 555 LYS A N 1
ATOM 4546 C CA . LYS A 1 555 ? 25.449 11.844 17.349 1.00 75.69 555 LYS A CA 1
ATOM 4547 C C . LYS A 1 555 ? 24.084 12.386 16.972 1.00 75.69 555 LYS A C 1
ATOM 4549 O O . LYS A 1 555 ? 23.700 13.491 17.349 1.00 75.69 555 LYS A O 1
ATOM 4554 N N . GLN A 1 556 ? 23.332 11.558 16.271 1.00 80.44 556 GLN A N 1
ATOM 4555 C CA . GLN A 1 556 ? 22.039 11.922 15.722 1.00 80.44 556 GLN A CA 1
ATOM 4556 C C . GLN A 1 556 ? 20.909 11.455 16.645 1.00 80.44 556 GLN A C 1
ATOM 4558 O O . GLN A 1 556 ? 20.916 10.327 17.155 1.00 80.44 556 GLN A O 1
ATOM 4563 N N . PHE A 1 557 ? 19.935 12.335 16.869 1.00 87.00 557 PHE A N 1
ATOM 4564 C CA . PHE A 1 557 ? 18.768 12.064 17.703 1.00 87.00 557 PHE A CA 1
ATOM 4565 C C . PHE A 1 557 ? 17.490 12.602 17.065 1.00 87.00 557 PHE A C 1
ATOM 4567 O O . PHE A 1 557 ? 17.512 13.546 16.279 1.00 87.00 557 PHE A O 1
ATOM 4574 N N . ILE A 1 558 ? 16.361 12.047 17.486 1.00 87.75 558 ILE A N 1
ATOM 4575 C CA . ILE A 1 558 ? 15.026 12.573 17.226 1.00 87.75 558 ILE A CA 1
ATOM 4576 C C . ILE A 1 558 ? 14.445 13.035 18.557 1.00 87.75 558 ILE A C 1
ATOM 4578 O O . ILE A 1 558 ? 14.437 12.297 19.546 1.00 87.75 558 ILE A O 1
ATOM 4582 N N . ILE A 1 559 ? 14.000 14.289 18.590 1.00 91.12 559 ILE A N 1
ATOM 4583 C CA . ILE A 1 559 ? 13.300 14.869 19.733 1.00 91.12 559 ILE A CA 1
ATOM 4584 C C . ILE A 1 559 ? 11.806 14.844 19.448 1.00 91.12 559 ILE A C 1
ATOM 4586 O O . ILE A 1 559 ? 11.358 15.445 18.474 1.00 91.12 559 ILE A O 1
ATOM 4590 N N . VAL A 1 560 ? 11.043 14.218 20.337 1.00 88.62 560 VAL A N 1
ATOM 4591 C CA . VAL A 1 560 ? 9.576 14.262 20.343 1.00 88.62 560 VAL A CA 1
ATOM 4592 C C . VAL A 1 560 ? 9.084 14.976 21.594 1.00 88.62 560 VAL A C 1
ATOM 4594 O O . VAL A 1 560 ? 9.666 14.835 22.668 1.00 88.62 560 VAL A O 1
ATOM 4597 N N . ASN A 1 561 ? 8.012 15.750 21.459 1.00 89.94 561 ASN A N 1
ATOM 4598 C CA . ASN A 1 561 ? 7.380 16.523 22.523 1.00 89.94 561 ASN A CA 1
ATOM 4599 C C . ASN A 1 561 ? 5.897 16.145 22.661 1.00 89.94 561 ASN A C 1
ATOM 4601 O O . ASN A 1 561 ? 5.316 15.592 21.733 1.00 89.94 561 ASN A O 1
ATOM 4605 N N . PRO A 1 562 ? 5.230 16.467 23.784 1.00 84.81 562 PRO A N 1
ATOM 4606 C CA . PRO A 1 562 ? 3.795 16.207 23.943 1.00 84.81 562 PRO A CA 1
ATOM 4607 C C . PRO A 1 562 ? 2.880 16.919 22.932 1.00 84.81 562 PRO A C 1
ATOM 4609 O O . PRO A 1 562 ? 1.719 16.555 22.788 1.00 84.81 562 PRO A O 1
ATOM 4612 N N . SER A 1 563 ? 3.384 17.946 22.238 1.00 80.94 563 SER A N 1
ATOM 4613 C CA . SER A 1 563 ? 2.682 18.593 21.124 1.00 80.94 563 SER A CA 1
ATOM 4614 C C . SER A 1 563 ? 2.661 17.751 19.846 1.00 80.94 563 SER A C 1
ATOM 4616 O O . SER A 1 563 ? 1.829 18.000 18.977 1.00 80.94 563 SER A O 1
ATOM 4618 N N . ASP A 1 564 ? 3.582 16.794 19.706 1.00 74.94 564 ASP A N 1
ATOM 4619 C CA . ASP A 1 564 ? 3.607 15.868 18.579 1.00 74.94 564 ASP A CA 1
ATOM 4620 C C . ASP A 1 564 ? 2.518 14.801 18.772 1.00 74.94 564 ASP A C 1
ATOM 4622 O O . ASP A 1 564 ? 2.316 14.288 19.877 1.00 74.94 564 ASP A O 1
ATOM 4626 N N . ALA A 1 565 ? 1.805 14.451 17.698 1.00 73.25 565 ALA A N 1
ATOM 4627 C CA . ALA A 1 565 ? 0.831 13.362 17.742 1.00 73.25 565 ALA A CA 1
ATOM 4628 C C . ALA A 1 565 ? 1.527 12.022 18.071 1.00 73.25 565 ALA A C 1
ATOM 4630 O O . ALA A 1 565 ? 2.694 11.849 17.717 1.00 73.25 565 ALA A O 1
ATOM 4631 N N . PRO A 1 566 ? 0.838 11.050 18.702 1.00 82.56 566 PRO A N 1
ATOM 4632 C CA . PRO A 1 566 ? 1.382 9.705 18.867 1.00 82.56 566 PRO A CA 1
ATOM 4633 C C . PRO A 1 566 ? 1.750 9.091 17.512 1.00 82.56 566 PRO A C 1
ATOM 4635 O O . PRO A 1 566 ? 0.996 9.226 16.547 1.00 82.56 566 PRO A O 1
ATOM 4638 N N . GLY A 1 567 ? 2.886 8.404 17.438 1.00 74.12 567 GLY A N 1
ATOM 4639 C CA . GLY A 1 567 ? 3.412 7.915 16.166 1.00 74.12 567 GLY A CA 1
ATOM 4640 C C . GLY A 1 567 ? 4.828 7.367 16.265 1.00 74.12 567 GLY A C 1
ATOM 4641 O O . GLY A 1 567 ? 5.429 7.324 17.342 1.00 74.12 567 GLY A O 1
ATOM 4642 N N . TYR A 1 568 ? 5.374 6.944 15.127 1.00 80.12 568 TYR A N 1
ATOM 4643 C CA . TYR A 1 568 ? 6.731 6.412 15.065 1.00 80.12 568 TYR A CA 1
ATOM 4644 C C . TYR A 1 568 ? 7.761 7.539 15.096 1.00 80.12 568 TYR A C 1
ATOM 4646 O O . TYR A 1 568 ? 7.957 8.270 14.124 1.00 80.12 568 TYR A O 1
ATOM 4654 N N . ALA A 1 569 ? 8.423 7.663 16.240 1.00 81.69 569 ALA A N 1
ATOM 4655 C CA . ALA A 1 569 ? 9.550 8.560 16.431 1.00 81.69 569 ALA A CA 1
ATOM 4656 C C . ALA A 1 569 ? 10.853 7.966 15.878 1.00 81.69 569 ALA A C 1
ATOM 4658 O O . ALA A 1 569 ? 11.811 8.695 15.683 1.00 81.69 569 ALA A O 1
ATOM 4659 N N . LEU A 1 570 ? 10.891 6.653 15.645 1.00 83.75 570 LEU A N 1
ATOM 4660 C CA . LEU A 1 570 ? 11.981 5.940 14.988 1.00 83.75 570 LEU A CA 1
ATOM 4661 C C . LEU A 1 570 ? 11.399 4.731 14.259 1.00 83.75 570 LEU A C 1
ATOM 4663 O O . LEU A 1 570 ? 10.608 4.000 14.862 1.00 83.75 570 LEU A O 1
ATOM 4667 N N . PHE A 1 571 ? 11.807 4.497 13.017 1.00 75.69 571 PHE A N 1
ATOM 4668 C CA . PHE A 1 571 ? 11.665 3.208 12.348 1.00 75.69 571 PHE A CA 1
ATOM 4669 C C . PHE A 1 571 ? 12.790 2.986 11.323 1.00 75.69 571 PHE A C 1
ATOM 4671 O O . PHE A 1 571 ? 13.258 3.930 10.677 1.00 75.69 571 PHE A O 1
ATOM 4678 N N . GLY A 1 572 ? 13.248 1.737 11.218 1.00 65.69 572 GLY A N 1
ATOM 4679 C CA . GLY A 1 572 ? 14.469 1.347 10.503 1.00 65.69 572 GLY A CA 1
ATOM 4680 C C . GLY A 1 572 ? 15.718 1.313 11.408 1.00 65.69 572 GLY A C 1
ATOM 4681 O O . GLY A 1 572 ? 15.627 1.496 12.617 1.00 65.69 572 GL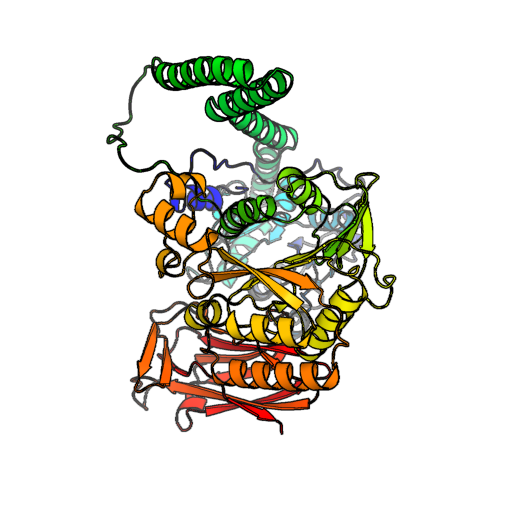Y A O 1
ATOM 4682 N N . SER A 1 573 ? 16.924 1.078 10.890 1.00 59.91 573 SER A N 1
ATOM 4683 C CA . SER A 1 573 ? 17.268 0.685 9.516 1.00 59.91 573 SER A CA 1
ATOM 4684 C C . SER A 1 573 ? 16.696 -0.692 9.146 1.00 59.91 573 SER A C 1
ATOM 4686 O O . SER A 1 573 ? 16.345 -1.458 10.036 1.00 59.91 573 SER A O 1
ATOM 4688 N N . TYR A 1 574 ? 16.571 -0.970 7.841 1.00 65.38 574 TYR A N 1
ATOM 4689 C CA . TYR A 1 574 ? 16.122 -2.253 7.271 1.00 65.38 574 TYR A CA 1
ATOM 4690 C C . TYR A 1 574 ? 17.329 -3.148 6.954 1.00 65.38 574 TYR A C 1
ATOM 4692 O O . TYR A 1 574 ? 17.698 -3.346 5.798 1.00 65.38 574 TYR A O 1
ATOM 4700 N N . GLU A 1 575 ? 18.028 -3.595 7.992 1.00 69.25 575 GLU A N 1
ATOM 4701 C CA . GLU A 1 575 ? 19.278 -4.350 7.858 1.00 69.25 575 GLU A CA 1
ATOM 4702 C C . GLU A 1 575 ? 19.039 -5.862 7.919 1.00 69.25 575 GLU A C 1
ATOM 4704 O O . GLU A 1 575 ? 18.233 -6.345 8.713 1.00 69.25 575 GLU A O 1
ATOM 4709 N N . PHE A 1 576 ? 19.772 -6.635 7.112 1.00 69.12 576 PHE A N 1
ATOM 4710 C CA . PHE A 1 576 ? 19.693 -8.096 7.132 1.00 69.12 576 PHE A CA 1
ATOM 4711 C C . PHE A 1 576 ? 20.602 -8.703 8.203 1.00 69.12 576 PHE A C 1
ATOM 4713 O O . PHE A 1 576 ? 21.810 -8.466 8.227 1.00 69.12 576 PHE A O 1
ATOM 4720 N N . TYR A 1 577 ? 20.027 -9.573 9.031 1.00 80.12 577 TYR A N 1
ATOM 4721 C CA . TYR A 1 577 ? 20.729 -10.320 10.072 1.00 80.12 577 TYR A CA 1
ATOM 4722 C C . TYR A 1 577 ? 20.580 -11.822 9.831 1.00 80.12 577 TYR A C 1
ATOM 4724 O O . TYR A 1 577 ? 19.503 -12.312 9.482 1.00 80.12 577 TYR A O 1
ATOM 4732 N N . SER A 1 578 ? 21.681 -12.562 9.976 1.00 77.94 578 SER A N 1
ATOM 4733 C CA . SER A 1 578 ? 21.714 -14.013 9.793 1.00 77.94 578 SER A CA 1
ATOM 4734 C C . SER A 1 578 ? 21.005 -14.754 10.936 1.00 77.94 578 SER A C 1
ATOM 4736 O O . SER A 1 578 ? 20.628 -14.183 11.954 1.00 77.94 578 SER A O 1
ATOM 4738 N N . LYS A 1 579 ? 20.801 -16.064 10.772 1.00 88.00 579 LYS A N 1
ATOM 4739 C CA . LYS A 1 579 ? 20.295 -16.926 11.848 1.00 88.00 579 LYS A CA 1
ATOM 4740 C C . LYS A 1 579 ? 21.217 -16.827 13.074 1.00 88.00 579 LYS A C 1
ATOM 4742 O O . LYS A 1 579 ? 22.413 -17.090 12.953 1.00 88.00 579 LYS A O 1
ATOM 4747 N N . GLY A 1 580 ? 20.667 -16.519 14.247 1.00 91.38 580 GLY A N 1
ATOM 4748 C CA . GLY A 1 580 ? 21.454 -16.320 15.466 1.00 91.38 580 GLY A CA 1
ATOM 4749 C C . GLY A 1 580 ? 20.665 -15.675 16.603 1.00 91.38 580 GLY A C 1
ATOM 4750 O O . GLY A 1 580 ? 19.478 -15.388 16.456 1.00 91.38 580 GLY A O 1
ATOM 4751 N N . ASN A 1 581 ? 21.332 -15.453 17.736 1.00 93.75 581 ASN A N 1
ATOM 4752 C CA . ASN A 1 581 ? 20.788 -14.716 18.875 1.00 93.75 581 ASN A CA 1
ATOM 4753 C C . ASN A 1 581 ? 21.428 -13.329 18.945 1.00 93.75 581 ASN A C 1
ATOM 4755 O O . ASN A 1 581 ? 22.632 -13.174 18.731 1.00 93.75 581 ASN A O 1
ATOM 4759 N N . TYR A 1 582 ? 20.620 -12.324 19.262 1.00 95.50 582 TYR A N 1
ATOM 4760 C CA . TYR A 1 582 ? 21.018 -10.924 19.222 1.00 95.50 582 TYR A CA 1
ATOM 4761 C C . TYR A 1 582 ? 20.491 -10.155 20.433 1.00 95.50 582 TYR A C 1
ATOM 4763 O O . TYR A 1 582 ? 19.447 -10.470 21.008 1.00 95.50 582 TYR A O 1
ATOM 4771 N N . LEU A 1 583 ? 21.229 -9.111 20.796 1.00 96.00 583 LEU A N 1
ATOM 4772 C CA . LEU A 1 583 ? 20.866 -8.087 21.763 1.00 96.00 583 LEU A CA 1
ATOM 4773 C C . LEU A 1 583 ? 20.860 -6.738 21.044 1.00 96.00 583 LEU A C 1
ATOM 4775 O O . LEU A 1 583 ? 21.870 -6.363 20.452 1.00 96.00 583 LEU A O 1
ATOM 4779 N N . ILE A 1 584 ? 19.752 -6.006 21.130 1.00 94.31 584 ILE A N 1
ATOM 4780 C CA . ILE A 1 584 ? 19.644 -4.622 20.658 1.00 94.31 584 ILE A CA 1
ATOM 4781 C C . ILE A 1 584 ? 19.561 -3.651 21.836 1.00 94.31 584 ILE A C 1
ATOM 4783 O O . ILE A 1 584 ? 18.903 -3.931 22.841 1.00 94.31 584 ILE A O 1
ATOM 4787 N N . GLU A 1 585 ? 20.213 -2.500 21.697 1.00 94.75 585 GLU A N 1
ATOM 4788 C CA . GLU A 1 585 ? 20.261 -1.414 22.671 1.00 94.75 585 GLU A CA 1
ATOM 4789 C C . GLU A 1 585 ? 19.721 -0.110 22.050 1.00 94.75 585 GLU A C 1
ATOM 4791 O O . GLU A 1 585 ? 20.362 0.493 21.190 1.00 94.75 585 GLU A O 1
ATOM 4796 N N . TYR A 1 586 ? 18.555 0.353 22.508 1.00 93.94 586 TYR A N 1
ATOM 4797 C CA . TYR A 1 586 ? 17.956 1.638 22.133 1.00 93.94 586 TYR A CA 1
ATOM 4798 C C . TYR A 1 586 ? 18.393 2.739 23.098 1.00 93.94 586 TYR A C 1
ATOM 4800 O O . TYR A 1 586 ? 18.250 2.585 24.311 1.00 93.94 586 TYR A O 1
ATOM 4808 N N . ASN A 1 587 ? 18.866 3.873 22.578 1.00 92.94 587 ASN A N 1
ATOM 4809 C CA . ASN A 1 587 ? 19.199 5.044 23.390 1.00 92.94 587 ASN A CA 1
ATOM 4810 C C . ASN A 1 587 ? 17.984 5.981 23.489 1.00 92.94 587 ASN A C 1
ATOM 4812 O O . ASN A 1 587 ? 17.629 6.619 22.505 1.00 92.94 587 ASN A O 1
ATOM 4816 N N . ILE A 1 588 ? 17.331 6.059 24.646 1.00 93.81 588 ILE A N 1
ATOM 4817 C CA . ILE A 1 588 ? 16.130 6.867 24.883 1.00 93.81 588 ILE A CA 1
ATOM 4818 C C . ILE A 1 588 ? 16.280 7.587 26.224 1.00 93.81 588 ILE A C 1
ATOM 4820 O O . ILE A 1 588 ? 16.571 6.956 27.234 1.00 93.81 588 ILE A O 1
ATOM 4824 N N . SER A 1 589 ? 16.057 8.900 26.270 1.00 91.25 589 SER A N 1
ATOM 4825 C CA . SER A 1 589 ? 16.096 9.672 27.518 1.00 91.25 589 SER A CA 1
ATOM 4826 C C . SER A 1 589 ? 14.965 10.691 27.627 1.00 91.25 589 SER A C 1
ATOM 4828 O O . SER A 1 589 ? 14.447 11.186 26.627 1.00 91.25 589 SER A O 1
ATOM 4830 N N . LEU A 1 590 ? 14.567 11.001 28.864 1.00 89.06 590 LEU A N 1
ATOM 4831 C CA . LEU A 1 590 ? 13.588 12.047 29.166 1.00 89.06 590 LEU A CA 1
ATOM 4832 C C . LEU A 1 590 ? 14.225 13.436 29.023 1.00 89.06 590 LEU A C 1
ATOM 4834 O O . LEU A 1 590 ? 15.332 13.668 29.512 1.00 89.06 590 LEU A O 1
ATOM 4838 N N . LEU A 1 591 ? 13.505 14.382 28.417 1.00 84.94 591 LEU A N 1
ATOM 4839 C CA . LEU A 1 591 ? 13.934 15.780 28.302 1.00 84.94 591 LEU A CA 1
ATOM 4840 C C . LEU A 1 591 ? 13.176 16.679 29.285 1.00 84.94 591 LEU A C 1
ATOM 4842 O O . LEU A 1 591 ? 11.956 16.680 29.316 1.00 84.94 591 LEU A O 1
ATOM 4846 N N . ASN A 1 592 ? 13.880 17.512 30.054 1.00 67.75 592 ASN A N 1
ATOM 4847 C CA . ASN A 1 592 ? 13.277 18.596 30.850 1.00 67.75 592 ASN A CA 1
ATOM 4848 C C . ASN A 1 592 ? 12.133 18.189 31.816 1.00 67.75 592 ASN A C 1
ATOM 4850 O O . ASN A 1 592 ? 11.281 19.015 32.144 1.00 67.75 592 ASN A O 1
ATOM 4854 N N . VAL A 1 593 ? 12.112 16.949 32.322 1.00 65.12 593 VAL A N 1
ATOM 4855 C CA . VAL A 1 593 ? 11.112 16.492 33.308 1.00 65.12 593 VAL A CA 1
ATOM 4856 C C . VAL A 1 593 ? 11.664 16.646 34.732 1.00 65.12 593 VAL A C 1
ATOM 4858 O O . VAL A 1 593 ? 12.709 16.088 35.070 1.00 65.12 593 VAL A O 1
ATOM 4861 N N . ARG A 1 594 ? 10.976 17.405 35.600 1.00 59.88 594 ARG A N 1
ATOM 4862 C CA . ARG A 1 594 ? 11.321 17.493 37.034 1.00 59.88 594 ARG A CA 1
ATOM 4863 C C . ARG A 1 594 ? 10.991 16.156 37.711 1.00 59.88 594 ARG A C 1
ATOM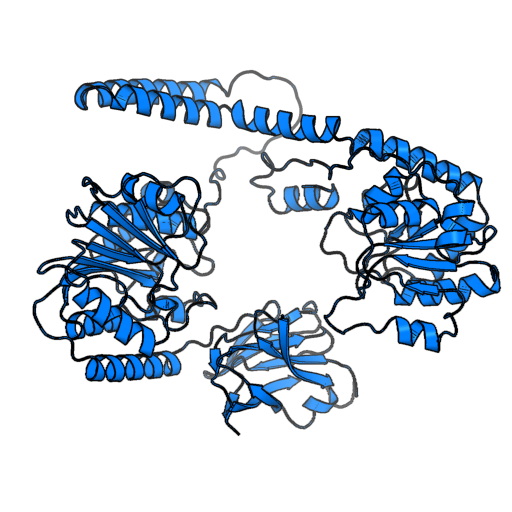 4865 O O . ARG A 1 594 ? 9.855 15.708 37.616 1.00 59.88 594 ARG A O 1
ATOM 4872 N N . LYS A 1 595 ? 11.946 15.576 38.457 1.00 56.84 595 LYS A N 1
ATOM 4873 C CA . LYS A 1 595 ? 11.873 14.244 39.114 1.00 56.84 595 LYS A CA 1
ATOM 4874 C C . LYS A 1 595 ? 10.617 13.959 39.970 1.00 56.84 595 LYS A C 1
ATOM 4876 O O . LYS A 1 595 ? 10.394 12.806 40.312 1.00 56.84 595 LYS A O 1
ATOM 4881 N N . ASN A 1 596 ? 9.802 14.966 40.300 1.00 55.03 596 ASN A N 1
ATOM 4882 C CA . ASN A 1 596 ? 8.666 14.846 41.221 1.00 55.03 596 ASN A CA 1
ATOM 4883 C C . ASN A 1 596 ? 7.280 14.758 40.558 1.00 55.03 596 ASN A C 1
ATOM 4885 O O . ASN A 1 596 ? 6.290 14.695 41.280 1.00 55.03 596 ASN A O 1
ATOM 4889 N N . HIS A 1 597 ? 7.167 14.736 39.226 1.00 53.97 597 HIS A N 1
ATOM 4890 C CA . HIS A 1 597 ? 5.870 14.560 38.568 1.00 53.97 597 HIS A CA 1
ATOM 4891 C C . HIS A 1 597 ? 5.928 13.480 37.484 1.00 53.97 597 HIS A C 1
ATOM 4893 O O . HIS A 1 597 ? 6.661 13.606 36.509 1.00 53.97 597 HIS A O 1
ATOM 4899 N N . ILE A 1 598 ? 5.066 12.472 37.668 1.00 57.69 598 ILE A N 1
ATOM 4900 C CA . ILE A 1 598 ? 4.721 11.360 36.765 1.00 57.69 598 ILE A CA 1
ATOM 4901 C C . ILE A 1 598 ? 5.641 10.126 36.882 1.00 57.69 598 ILE A C 1
ATOM 4903 O O . ILE A 1 598 ? 6.520 9.863 36.061 1.00 57.69 598 ILE A O 1
ATOM 4907 N N . LEU A 1 599 ? 5.363 9.313 37.904 1.00 59.78 599 LEU A N 1
ATOM 4908 C CA . LEU A 1 599 ? 5.804 7.919 38.008 1.00 59.78 599 LEU A CA 1
ATOM 4909 C C . LEU A 1 599 ? 4.739 7.012 37.350 1.00 59.78 599 LEU A C 1
ATOM 4911 O O . LEU A 1 599 ? 3.555 7.178 37.636 1.00 59.78 599 LEU A O 1
ATOM 4915 N N . HIS A 1 600 ? 5.162 6.070 36.496 1.00 65.12 600 HIS A N 1
ATOM 4916 C CA . HIS A 1 600 ? 4.359 4.995 35.863 1.00 65.12 600 HIS A CA 1
ATOM 4917 C C . HIS A 1 600 ? 3.487 5.338 34.640 1.00 65.12 600 HIS A C 1
ATOM 4919 O O . HIS A 1 600 ? 2.586 4.578 34.288 1.00 65.12 600 HIS A O 1
ATOM 4925 N N . SER A 1 601 ? 3.738 6.440 33.929 1.00 75.56 601 SER A N 1
ATOM 4926 C CA . SER A 1 601 ? 3.075 6.644 32.632 1.00 75.56 601 SER A CA 1
ATOM 4927 C C . SER A 1 601 ? 3.793 5.857 31.537 1.00 75.56 601 SER A C 1
ATOM 4929 O O . SER A 1 601 ? 5.008 6.007 31.387 1.00 75.56 601 SER A O 1
ATOM 4931 N N . LYS A 1 602 ? 3.055 5.107 30.713 1.00 88.19 602 LYS A N 1
ATOM 4932 C CA . LYS A 1 602 ? 3.585 4.566 29.453 1.00 88.19 602 LYS A CA 1
ATOM 4933 C C . LYS A 1 602 ? 3.942 5.719 28.511 1.00 88.19 602 LYS A C 1
ATOM 4935 O O . LYS A 1 602 ? 3.114 6.601 28.266 1.00 88.19 602 LYS A O 1
ATOM 4940 N N . ILE A 1 603 ? 5.169 5.713 27.995 1.00 90.38 603 ILE A N 1
ATOM 4941 C CA . ILE A 1 603 ? 5.720 6.801 27.168 1.00 90.38 603 ILE A CA 1
ATOM 4942 C C . ILE A 1 603 ? 6.122 6.361 25.762 1.00 90.38 603 ILE A C 1
ATOM 4944 O O . ILE A 1 603 ? 5.981 7.153 24.830 1.00 90.38 603 ILE A O 1
ATOM 4948 N N . ALA A 1 604 ? 6.558 5.114 25.589 1.00 93.00 604 ALA A N 1
ATOM 4949 C CA . ALA A 1 604 ? 6.914 4.578 24.283 1.00 93.00 604 ALA A CA 1
ATOM 4950 C C . ALA A 1 604 ? 6.781 3.048 24.220 1.00 93.00 604 ALA A C 1
ATOM 4952 O O . ALA A 1 604 ? 6.675 2.377 25.245 1.00 93.00 604 ALA A O 1
ATOM 4953 N N . ILE A 1 605 ? 6.831 2.499 23.010 1.00 95.06 605 ILE A N 1
ATOM 4954 C CA . ILE A 1 605 ? 7.093 1.085 22.728 1.00 95.06 605 ILE A CA 1
ATOM 4955 C C . ILE A 1 605 ? 8.367 1.019 21.902 1.00 95.06 605 ILE A C 1
ATOM 4957 O O . ILE A 1 605 ? 8.512 1.780 20.947 1.00 95.06 605 ILE A O 1
ATOM 4961 N N . VAL A 1 606 ? 9.250 0.085 22.243 1.00 95.56 606 VAL A N 1
ATOM 4962 C CA . VAL A 1 606 ? 10.355 -0.325 21.377 1.00 95.56 606 VAL A CA 1
ATOM 4963 C C . VAL A 1 606 ? 10.133 -1.752 20.895 1.00 95.56 606 VAL A C 1
ATOM 4965 O O . VAL A 1 606 ? 9.737 -2.615 21.684 1.00 95.56 606 VAL A O 1
ATOM 4968 N N . ASP A 1 607 ? 10.368 -2.020 19.615 1.00 94.94 607 ASP A N 1
ATOM 4969 C CA . ASP A 1 607 ? 10.280 -3.374 19.071 1.00 94.94 607 ASP A CA 1
ATOM 4970 C C . ASP A 1 607 ? 11.262 -3.636 17.923 1.00 94.94 607 ASP A C 1
ATOM 4972 O O . ASP A 1 607 ? 11.789 -2.724 17.293 1.00 94.94 607 ASP A O 1
ATOM 4976 N N . VAL A 1 608 ? 11.564 -4.919 17.731 1.00 93.81 608 VAL A N 1
ATOM 4977 C CA . VAL A 1 608 ? 12.349 -5.468 16.623 1.00 93.81 608 VAL A CA 1
ATOM 4978 C C . VAL A 1 608 ? 11.394 -6.283 15.779 1.00 93.81 608 VAL A C 1
ATOM 4980 O O . VAL A 1 608 ? 10.820 -7.259 16.276 1.00 93.81 608 VAL A O 1
ATOM 4983 N N . VAL A 1 609 ? 11.216 -5.893 14.525 1.00 85.38 609 VAL A N 1
ATOM 4984 C CA . VAL A 1 609 ? 10.259 -6.529 13.619 1.00 85.38 609 VAL A CA 1
ATOM 4985 C C . VAL A 1 609 ? 10.901 -6.890 12.287 1.00 85.38 609 VAL A C 1
ATOM 4987 O O . VAL A 1 609 ? 12.031 -6.508 12.019 1.00 85.38 609 VAL A O 1
ATOM 4990 N N . THR A 1 610 ? 10.203 -7.665 11.470 1.00 78.19 610 THR A N 1
ATOM 4991 C CA . THR A 1 610 ? 10.545 -7.955 10.071 1.00 78.19 610 THR A CA 1
ATOM 4992 C C . THR A 1 610 ? 9.274 -7.881 9.225 1.00 78.19 610 THR A C 1
ATOM 4994 O O . THR A 1 610 ? 8.189 -7.682 9.784 1.00 78.19 610 THR A O 1
ATOM 4997 N N . ASP A 1 611 ? 9.408 -8.024 7.905 1.00 68.25 611 ASP A N 1
ATOM 4998 C CA . ASP A 1 611 ? 8.287 -8.057 6.956 1.00 68.25 611 ASP A CA 1
ATOM 4999 C C . ASP A 1 611 ? 7.345 -6.849 7.157 1.00 68.25 611 ASP A C 1
ATOM 5001 O O . ASP A 1 611 ? 6.145 -6.988 7.376 1.00 68.25 611 ASP A O 1
ATOM 5005 N N . SER A 1 612 ? 7.925 -5.641 7.218 1.00 58.50 612 SER A N 1
ATOM 5006 C CA . SER A 1 612 ? 7.208 -4.372 7.456 1.00 58.50 612 SER A CA 1
ATOM 5007 C C . SER A 1 612 ? 6.314 -4.358 8.709 1.00 58.50 612 SER A C 1
ATOM 5009 O O . SER A 1 612 ? 5.291 -3.671 8.765 1.00 58.50 612 SER A O 1
ATOM 5011 N N . GLY A 1 613 ? 6.696 -5.115 9.740 1.00 62.91 613 GLY A N 1
ATOM 5012 C CA . GLY A 1 613 ? 5.987 -5.174 11.014 1.00 62.91 613 GLY A CA 1
ATOM 5013 C C . GLY A 1 613 ? 5.064 -6.376 11.195 1.00 62.91 613 GLY A C 1
ATOM 5014 O O . GLY A 1 613 ? 4.452 -6.469 12.261 1.00 62.91 613 GLY A O 1
ATOM 5015 N N . GLU A 1 614 ? 4.970 -7.289 10.223 1.00 66.25 614 GLU A N 1
ATOM 5016 C CA . GLU A 1 614 ? 4.131 -8.493 10.323 1.00 66.25 614 GLU A CA 1
ATOM 5017 C C . GLU A 1 614 ? 4.620 -9.467 11.403 1.00 66.25 614 GLU A C 1
ATOM 5019 O O . GLU A 1 614 ? 3.812 -10.054 12.128 1.00 66.25 614 GLU A O 1
ATOM 5024 N N . LYS A 1 615 ? 5.941 -9.614 11.562 1.00 81.62 615 LYS A N 1
ATOM 5025 C CA . LYS A 1 615 ? 6.539 -10.500 12.569 1.00 81.62 615 LYS A CA 1
ATOM 5026 C C . LYS A 1 615 ? 7.385 -9.706 13.556 1.00 81.62 615 LYS A C 1
ATOM 5028 O O . LYS A 1 615 ? 8.325 -9.014 13.182 1.00 81.62 615 LYS A O 1
ATOM 5033 N N . VAL A 1 616 ? 7.064 -9.848 14.843 1.00 91.00 616 VAL A N 1
ATOM 5034 C CA . VAL A 1 616 ? 7.757 -9.185 15.957 1.00 91.00 616 VAL A CA 1
ATOM 5035 C C . VAL A 1 616 ? 8.685 -10.181 16.645 1.00 91.00 616 VAL A C 1
ATOM 5037 O O . VAL A 1 616 ? 8.231 -11.175 17.206 1.00 91.00 616 VAL A O 1
ATOM 5040 N N . TYR A 1 617 ? 9.984 -9.901 16.626 1.00 92.94 617 TYR A N 1
ATOM 5041 C CA . TYR A 1 617 ? 11.014 -10.717 17.270 1.00 92.94 617 TYR A CA 1
ATOM 5042 C C . TYR A 1 617 ? 11.258 -10.326 18.731 1.00 92.94 617 TYR A C 1
ATOM 5044 O O . TYR A 1 617 ? 11.586 -11.176 19.555 1.00 92.94 617 TYR A O 1
ATOM 5052 N N . ALA A 1 618 ? 11.090 -9.046 19.059 1.00 95.44 618 ALA A N 1
ATOM 5053 C CA . ALA A 1 618 ? 11.258 -8.519 20.409 1.00 95.44 618 ALA A CA 1
ATOM 5054 C C . ALA A 1 618 ? 10.370 -7.288 20.592 1.00 95.44 618 ALA A C 1
ATOM 5056 O O . ALA A 1 618 ? 10.267 -6.479 19.677 1.00 95.44 618 ALA A O 1
ATOM 5057 N N . LYS A 1 619 ? 9.766 -7.099 21.768 1.00 95.88 619 LYS A N 1
ATOM 5058 C CA . LYS A 1 619 ? 8.986 -5.894 22.083 1.00 95.88 619 LYS A CA 1
ATOM 5059 C C . LYS A 1 619 ? 9.034 -5.580 23.571 1.00 95.88 619 LYS A C 1
ATOM 5061 O O . LYS A 1 619 ? 8.913 -6.483 24.395 1.00 95.88 619 LYS A O 1
ATOM 5066 N N . LYS A 1 620 ? 9.172 -4.298 23.916 1.00 95.06 620 LYS A N 1
ATOM 5067 C CA . LYS A 1 620 ? 9.085 -3.801 25.292 1.00 95.06 620 LYS A CA 1
ATOM 5068 C C . LYS A 1 620 ? 8.326 -2.476 25.330 1.00 95.06 620 LYS A C 1
ATOM 5070 O O . LYS A 1 620 ? 8.628 -1.548 24.583 1.00 95.06 620 LYS A O 1
ATOM 5075 N N . GLU A 1 621 ? 7.344 -2.390 26.221 1.00 94.50 621 GLU A N 1
ATOM 5076 C CA . GLU A 1 621 ? 6.719 -1.117 26.585 1.00 94.50 621 GLU A CA 1
ATOM 5077 C C . GLU A 1 621 ? 7.608 -0.374 27.587 1.00 94.50 621 GLU A C 1
ATOM 5079 O O . GLU A 1 621 ? 8.202 -0.994 28.470 1.00 94.50 621 GLU A O 1
ATOM 5084 N N . ILE A 1 622 ? 7.709 0.943 27.427 1.00 91.69 622 ILE A N 1
ATOM 5085 C CA . ILE A 1 622 ? 8.575 1.814 28.218 1.00 91.69 622 ILE A CA 1
ATOM 5086 C C . ILE A 1 622 ? 7.710 2.719 29.076 1.00 91.69 622 ILE A C 1
ATOM 5088 O O . ILE A 1 622 ? 6.899 3.501 28.565 1.00 91.69 622 ILE A O 1
ATOM 5092 N N . GLU A 1 623 ? 7.903 2.623 30.384 1.00 90.12 623 GLU A N 1
ATOM 5093 C CA . GLU A 1 623 ? 7.326 3.527 31.367 1.00 90.12 623 GLU A CA 1
ATOM 5094 C C . GLU A 1 623 ? 8.304 4.656 31.697 1.00 90.12 623 GLU A C 1
ATOM 5096 O O . GLU A 1 623 ? 9.519 4.528 31.546 1.00 90.12 623 GLU A O 1
ATOM 5101 N N . SER A 1 624 ? 7.787 5.779 32.200 1.00 85.94 624 SER A N 1
ATOM 5102 C CA . SER A 1 624 ? 8.630 6.897 32.640 1.00 85.94 624 SER A CA 1
ATOM 5103 C C . SER A 1 624 ? 9.692 6.468 33.662 1.00 85.94 624 SER A C 1
ATOM 5105 O O . SER A 1 624 ? 10.801 7.000 33.647 1.00 85.94 624 SER A O 1
ATOM 5107 N N . SER A 1 625 ? 9.398 5.464 34.497 1.00 84.44 625 SER A N 1
ATOM 5108 C CA . SER A 1 625 ? 10.330 4.890 35.473 1.00 84.44 625 SER A CA 1
ATOM 5109 C C . SER A 1 625 ? 11.492 4.109 34.857 1.00 84.44 625 SER A C 1
ATOM 5111 O O . SER A 1 625 ? 12.572 4.112 35.449 1.00 84.44 625 SER A O 1
ATOM 5113 N N . ASP A 1 626 ? 11.323 3.493 33.677 1.00 85.69 626 ASP A N 1
ATOM 5114 C CA . ASP A 1 626 ? 12.415 2.789 32.982 1.00 85.69 626 ASP A CA 1
ATOM 5115 C C . ASP A 1 626 ? 13.560 3.749 32.613 1.00 85.69 626 ASP A C 1
ATOM 5117 O O . ASP A 1 626 ? 14.716 3.333 32.549 1.00 85.69 626 ASP A O 1
ATOM 5121 N N . LEU A 1 627 ? 13.245 5.036 32.404 1.00 87.06 627 LEU A N 1
ATOM 5122 C CA . LEU A 1 627 ? 14.186 6.054 31.927 1.00 87.06 627 LEU A CA 1
ATOM 5123 C C . LEU A 1 627 ? 14.793 6.933 33.031 1.00 87.06 627 LEU A C 1
ATOM 5125 O O . LEU A 1 627 ? 15.632 7.786 32.740 1.00 87.06 627 LEU A O 1
ATOM 5129 N N . LEU A 1 628 ? 14.393 6.757 34.297 1.00 77.69 628 LEU A N 1
ATOM 5130 C CA . LEU A 1 628 ? 14.871 7.604 35.402 1.00 77.69 628 LEU A CA 1
ATOM 5131 C C . LEU A 1 628 ? 16.350 7.370 35.744 1.00 77.69 628 LEU A C 1
ATOM 5133 O O . LEU A 1 628 ? 17.036 8.307 36.151 1.00 77.69 628 LEU A O 1
ATOM 5137 N N . ASN A 1 629 ? 16.825 6.131 35.586 1.00 69.00 629 ASN A N 1
ATOM 5138 C CA . ASN A 1 629 ? 18.174 5.709 35.983 1.00 69.00 629 ASN A CA 1
ATOM 5139 C C . ASN A 1 629 ? 19.022 5.184 34.815 1.00 69.00 629 ASN A C 1
ATOM 5141 O O . ASN A 1 629 ? 20.213 4.937 34.993 1.00 69.00 629 ASN A O 1
ATOM 5145 N N . ASN A 1 630 ? 18.427 4.976 33.640 1.00 72.69 630 ASN A N 1
ATOM 5146 C CA . ASN A 1 630 ? 19.103 4.389 32.493 1.00 72.69 630 ASN A CA 1
ATOM 5147 C C . ASN A 1 630 ? 18.511 4.945 31.194 1.00 72.69 630 ASN A C 1
ATOM 5149 O O . ASN A 1 630 ? 17.297 4.964 31.032 1.00 72.69 630 ASN A O 1
ATOM 5153 N N . SER A 1 631 ? 19.364 5.371 30.263 1.00 85.00 631 SER A N 1
ATOM 5154 C CA . SER A 1 631 ? 18.936 5.811 28.933 1.00 85.00 631 SER A CA 1
ATOM 5155 C C . SER A 1 631 ? 19.034 4.711 27.876 1.00 85.00 631 SER A C 1
ATOM 5157 O O . SER A 1 631 ? 18.828 4.974 26.699 1.00 85.00 631 SER A O 1
ATOM 5159 N N . ILE A 1 632 ? 19.416 3.491 28.259 1.00 93.19 632 ILE A N 1
ATOM 5160 C CA . ILE A 1 632 ? 19.631 2.377 27.336 1.00 93.19 632 ILE A CA 1
ATOM 5161 C C . ILE A 1 632 ? 18.617 1.273 27.610 1.00 93.19 632 ILE A C 1
ATOM 5163 O O . ILE A 1 632 ? 18.660 0.608 28.648 1.00 93.19 632 ILE A O 1
ATOM 5167 N N . ILE A 1 633 ? 17.743 1.035 26.640 1.00 94.38 633 ILE A N 1
ATOM 5168 C CA . ILE A 1 633 ? 16.733 -0.018 26.678 1.00 94.38 633 ILE A CA 1
ATOM 5169 C C . ILE A 1 633 ? 17.214 -1.210 25.868 1.00 94.38 633 ILE A C 1
ATOM 5171 O O . ILE A 1 633 ? 17.563 -1.068 24.701 1.00 94.38 633 ILE A O 1
ATOM 5175 N N . LYS A 1 634 ? 17.217 -2.391 26.490 1.00 94.88 634 LYS A N 1
ATOM 5176 C CA . LYS A 1 634 ? 17.756 -3.613 25.893 1.00 94.88 634 LYS A CA 1
ATOM 5177 C C . LYS A 1 634 ? 16.664 -4.630 25.585 1.00 94.88 634 LYS A C 1
ATOM 5179 O O . LYS A 1 634 ? 15.785 -4.845 26.419 1.00 94.88 634 LYS A O 1
ATOM 5184 N N . LEU A 1 635 ? 16.759 -5.279 24.428 1.00 96.19 635 LEU A N 1
ATOM 5185 C CA . LEU A 1 635 ? 15.898 -6.389 24.010 1.00 96.19 635 LEU A CA 1
ATOM 5186 C C . LEU A 1 635 ? 16.757 -7.526 23.452 1.00 96.19 635 LEU A C 1
ATOM 5188 O O . LEU A 1 635 ? 17.679 -7.276 22.680 1.00 96.19 635 LEU A O 1
ATOM 5192 N N . GLN A 1 636 ? 16.439 -8.762 23.827 1.00 97.06 636 GLN A N 1
ATOM 5193 C CA . GLN A 1 636 ? 17.038 -9.964 23.243 1.00 97.06 636 GLN A CA 1
ATOM 5194 C C . GLN A 1 636 ? 16.070 -10.594 22.247 1.00 97.06 636 GLN A C 1
ATOM 5196 O O . GLN A 1 636 ? 14.862 -10.586 22.486 1.00 97.06 636 GLN A O 1
ATOM 5201 N N . PHE A 1 637 ? 16.596 -11.142 21.154 1.00 96.00 637 PHE A N 1
ATOM 5202 C CA . PHE A 1 637 ? 15.805 -11.845 20.149 1.00 96.00 637 PHE A CA 1
ATOM 5203 C C . PHE A 1 637 ? 16.616 -12.898 19.391 1.00 96.00 637 PHE A C 1
ATOM 5205 O O . PHE A 1 637 ? 17.846 -12.867 19.386 1.00 96.00 637 PHE A O 1
ATOM 5212 N N . SER A 1 638 ? 15.913 -13.822 18.734 1.00 95.00 638 SER A N 1
ATOM 5213 C CA . SER A 1 638 ? 16.505 -14.931 17.981 1.00 95.00 638 SER A CA 1
ATOM 5214 C C . SER A 1 638 ? 15.930 -15.000 16.572 1.00 95.00 638 SER A C 1
ATOM 5216 O O . SER A 1 638 ? 14.715 -14.921 16.392 1.00 95.00 638 SER A O 1
ATOM 5218 N N . LEU A 1 639 ? 16.798 -15.199 15.582 1.00 90.12 639 LEU A N 1
ATOM 5219 C CA . LEU A 1 639 ? 16.433 -15.390 14.182 1.00 90.12 639 LEU A CA 1
ATOM 5220 C C . LEU A 1 639 ? 16.637 -16.844 13.771 1.00 90.12 639 LEU A C 1
ATOM 5222 O O . LEU A 1 639 ? 17.675 -17.442 14.049 1.00 90.12 639 LEU A O 1
ATOM 5226 N N . ASP A 1 640 ? 15.648 -17.396 13.076 1.00 88.12 640 ASP A N 1
ATOM 5227 C CA . ASP A 1 640 ? 15.615 -18.756 12.536 1.00 88.12 640 ASP A CA 1
ATOM 5228 C C . ASP A 1 640 ? 16.154 -18.849 11.099 1.00 88.12 640 ASP A C 1
ATOM 5230 O O . ASP A 1 640 ? 16.660 -19.899 10.694 1.00 88.12 640 ASP A O 1
ATOM 5234 N N . LYS A 1 641 ? 16.106 -17.736 10.363 1.00 76.12 641 LYS A N 1
ATOM 5235 C CA . LYS A 1 641 ? 16.595 -17.554 8.991 1.00 76.12 641 LYS A CA 1
ATOM 5236 C C . LYS A 1 641 ? 17.183 -16.149 8.814 1.00 76.12 641 LYS A C 1
ATOM 5238 O O . LYS A 1 641 ? 16.957 -15.277 9.653 1.00 76.12 641 LYS A O 1
ATOM 5243 N N . LEU A 1 642 ? 17.900 -15.924 7.709 1.00 73.00 642 LEU A N 1
ATOM 5244 C CA . LEU A 1 642 ? 18.285 -14.576 7.279 1.00 73.00 642 LEU A CA 1
ATOM 5245 C C . LEU A 1 642 ? 17.020 -13.710 7.161 1.00 73.00 642 LEU A C 1
ATOM 5247 O O . LEU A 1 642 ? 16.088 -14.100 6.460 1.00 73.00 642 LEU A O 1
ATOM 5251 N N . SER A 1 643 ? 16.974 -12.587 7.875 1.00 75.31 643 SER A N 1
ATOM 5252 C CA . SER A 1 643 ? 15.782 -11.732 7.961 1.00 75.31 643 SER A CA 1
ATOM 5253 C C . SER A 1 643 ? 16.184 -10.259 7.903 1.00 75.31 643 SER A C 1
ATOM 5255 O O . SER A 1 643 ? 17.170 -9.883 8.535 1.00 75.31 643 SER A O 1
ATOM 5257 N N . SER A 1 644 ? 15.432 -9.438 7.162 1.00 78.38 644 SER A N 1
ATOM 5258 C CA . SER A 1 644 ? 15.562 -7.973 7.204 1.00 78.38 644 SER A CA 1
ATOM 5259 C C . SER A 1 644 ? 14.831 -7.452 8.432 1.00 78.38 644 SER A C 1
ATOM 5261 O O . SER A 1 644 ? 13.641 -7.722 8.591 1.00 78.38 644 SER A O 1
ATOM 5263 N N . LEU A 1 645 ? 15.528 -6.775 9.334 1.00 80.81 645 LEU A N 1
ATOM 5264 C CA . LEU A 1 645 ? 14.951 -6.282 10.577 1.00 80.81 645 LEU A CA 1
ATOM 5265 C C . LEU A 1 645 ? 14.667 -4.797 10.490 1.00 80.81 645 LEU A C 1
ATOM 5267 O O . LEU A 1 645 ? 15.444 -4.057 9.911 1.00 80.81 645 LEU A O 1
ATOM 5271 N N . GLU A 1 646 ? 13.591 -4.379 11.137 1.00 81.75 646 GLU A N 1
ATOM 5272 C CA . GLU A 1 646 ? 13.205 -2.995 11.350 1.00 81.75 646 GLU A CA 1
ATOM 5273 C C . GLU A 1 646 ? 13.159 -2.737 12.863 1.00 81.75 646 GLU A C 1
ATOM 5275 O O . GLU A 1 646 ? 12.534 -3.479 13.630 1.00 81.75 646 GLU A O 1
ATOM 5280 N N . PHE A 1 647 ? 13.837 -1.679 13.303 1.00 87.94 647 PHE A N 1
ATOM 5281 C CA . PHE A 1 647 ? 13.918 -1.280 14.707 1.00 87.94 647 PHE A CA 1
ATOM 5282 C C . PHE A 1 647 ? 13.051 -0.051 14.936 1.00 87.94 647 PHE A C 1
ATOM 5284 O O . PHE A 1 647 ? 13.245 0.971 14.279 1.00 87.94 647 PHE A O 1
ATOM 5291 N N . ARG A 1 648 ? 12.075 -0.118 15.845 1.00 90.62 648 ARG A N 1
ATOM 5292 C CA . ARG A 1 648 ? 11.082 0.959 15.966 1.00 90.62 648 ARG A CA 1
ATOM 5293 C C . ARG A 1 648 ? 10.980 1.506 17.374 1.00 90.62 648 ARG A C 1
ATOM 5295 O O . ARG A 1 648 ? 11.107 0.780 18.359 1.00 90.62 648 ARG A O 1
ATOM 5302 N N . VAL A 1 649 ? 10.689 2.803 17.451 1.00 93.50 649 VAL A N 1
ATOM 5303 C CA . VAL A 1 649 ? 10.254 3.495 18.665 1.00 93.50 649 VAL A CA 1
ATOM 5304 C C . VAL A 1 649 ? 8.934 4.200 18.373 1.00 93.50 649 VAL A C 1
ATOM 5306 O O . VAL A 1 649 ? 8.894 5.217 17.677 1.00 93.50 649 VAL A O 1
ATOM 5309 N N . PHE A 1 650 ? 7.843 3.672 18.922 1.00 91.50 650 PHE A N 1
ATOM 5310 C CA . PHE A 1 650 ? 6.533 4.317 18.885 1.00 91.50 650 PHE A CA 1
ATOM 5311 C C . PHE A 1 650 ? 6.356 5.183 20.131 1.00 91.50 650 PHE A C 1
ATOM 5313 O O . PHE A 1 650 ? 6.441 4.680 21.248 1.00 91.50 650 PHE A O 1
ATOM 5320 N N . TYR A 1 651 ? 6.093 6.473 19.957 1.00 90.50 651 TYR A N 1
ATOM 5321 C CA . TYR A 1 651 ? 5.920 7.435 21.041 1.00 90.50 651 TYR A CA 1
ATOM 5322 C C . TYR A 1 651 ? 4.435 7.724 21.301 1.00 90.50 651 TYR A C 1
ATOM 5324 O O . TYR A 1 651 ? 3.658 7.923 20.369 1.00 90.50 651 TYR A O 1
ATOM 5332 N N . PHE A 1 652 ? 4.035 7.769 22.578 1.00 85.69 652 PHE A N 1
ATOM 5333 C CA . PHE A 1 652 ? 2.630 7.925 22.979 1.00 85.69 652 PHE A CA 1
ATOM 5334 C C . PHE A 1 652 ? 2.140 9.374 23.130 1.00 85.69 652 PHE A C 1
ATOM 5336 O O . PHE A 1 652 ? 0.955 9.563 23.384 1.00 85.69 652 PHE A O 1
ATOM 5343 N N . GLY A 1 653 ? 2.998 10.392 22.997 1.00 83.94 653 GLY A N 1
ATOM 5344 C CA . GLY A 1 653 ? 2.568 11.798 23.107 1.00 83.94 653 GLY A CA 1
ATOM 5345 C C . GLY A 1 653 ? 2.540 12.375 24.529 1.00 83.94 653 GLY A C 1
ATOM 5346 O O . GLY A 1 653 ? 2.109 13.508 24.710 1.00 83.94 653 GLY A O 1
ATOM 5347 N N . ASN A 1 654 ? 2.987 11.635 25.550 1.00 84.06 654 ASN A N 1
ATOM 5348 C CA . ASN A 1 654 ? 2.766 12.025 26.952 1.00 84.06 654 ASN A CA 1
ATOM 5349 C C . ASN A 1 654 ? 3.928 12.803 27.600 1.00 84.06 654 ASN A C 1
ATOM 5351 O O . ASN A 1 654 ? 3.687 13.659 28.448 1.00 84.06 654 ASN A O 1
ATOM 5355 N N . LEU A 1 655 ? 5.185 12.505 27.248 1.00 88.12 655 LEU A N 1
ATOM 5356 C CA . LEU A 1 655 ? 6.380 13.112 27.852 1.00 88.12 655 LEU A CA 1
ATOM 5357 C C . LEU A 1 655 ? 7.473 13.325 26.803 1.00 88.12 655 LEU A C 1
ATOM 5359 O O . LEU A 1 655 ? 7.715 12.427 26.010 1.00 88.12 655 LEU A O 1
ATOM 5363 N N . PRO A 1 656 ? 8.193 14.455 26.816 1.00 90.38 656 PRO A N 1
ATOM 5364 C CA . PRO A 1 656 ? 9.222 14.715 25.817 1.00 90.38 656 PRO A CA 1
ATOM 5365 C C . PRO A 1 656 ? 10.393 13.721 25.919 1.00 90.38 656 PRO A C 1
ATOM 5367 O O . PRO A 1 656 ? 10.972 13.533 26.996 1.00 90.38 656 PRO A O 1
ATOM 5370 N N . LEU A 1 657 ? 10.761 13.113 24.787 1.00 92.62 657 LEU A N 1
ATOM 5371 C CA . LEU A 1 657 ? 11.841 12.127 24.681 1.00 92.62 657 LEU A CA 1
ATOM 5372 C C . LEU A 1 657 ? 12.926 12.592 23.709 1.00 92.62 657 LEU A C 1
ATOM 5374 O O . LEU A 1 657 ? 12.646 13.210 22.682 1.00 92.62 657 LEU A O 1
ATOM 5378 N N . ARG A 1 658 ? 14.167 12.218 24.018 1.00 92.62 658 ARG A N 1
ATOM 5379 C CA . ARG A 1 658 ? 15.308 12.229 23.102 1.00 92.62 658 ARG A CA 1
ATOM 5380 C C . ARG A 1 658 ? 15.638 10.787 22.738 1.00 92.62 658 ARG A C 1
ATOM 5382 O O . ARG A 1 658 ? 15.999 10.005 23.613 1.00 92.62 658 ARG A O 1
ATOM 5389 N N . ILE A 1 659 ? 15.523 10.447 21.461 1.00 93.12 659 ILE A N 1
ATOM 5390 C CA . ILE A 1 659 ? 15.702 9.086 20.947 1.00 93.12 659 ILE A CA 1
ATOM 5391 C C . ILE A 1 659 ? 16.923 9.079 20.031 1.00 93.12 659 ILE A C 1
ATOM 5393 O O . ILE A 1 659 ? 16.992 9.857 19.087 1.00 93.12 659 ILE A O 1
ATOM 5397 N N . GLY A 1 660 ? 17.916 8.248 20.324 1.00 89.12 660 GLY A N 1
ATOM 5398 C CA . GLY A 1 660 ? 19.075 8.040 19.462 1.00 89.12 660 GLY A CA 1
ATOM 5399 C C . GLY A 1 660 ? 18.673 7.267 18.215 1.00 89.12 660 GLY A C 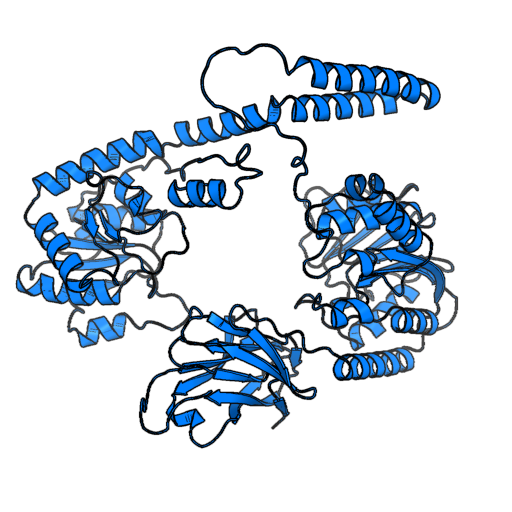1
ATOM 5400 O O . GLY A 1 660 ? 17.954 6.275 18.307 1.00 89.12 660 GLY A O 1
ATOM 5401 N N . VAL A 1 661 ? 19.150 7.717 17.058 1.00 80.25 661 VAL A N 1
ATOM 5402 C CA . VAL A 1 661 ? 18.704 7.171 15.768 1.00 80.25 661 VAL A CA 1
ATOM 5403 C C . VAL A 1 661 ? 19.387 5.859 15.376 1.00 80.25 661 VAL A C 1
ATOM 5405 O O . VAL A 1 661 ? 18.985 5.223 14.416 1.00 80.25 661 VAL A O 1
ATOM 5408 N N . GLN A 1 662 ? 20.422 5.439 16.106 1.00 79.94 662 GLN A N 1
ATOM 5409 C CA . GLN A 1 662 ? 21.187 4.227 15.807 1.00 79.94 662 GLN A CA 1
ATOM 5410 C C . GLN A 1 662 ? 21.111 3.256 16.993 1.00 79.94 662 GLN A C 1
ATOM 5412 O O . GLN A 1 662 ? 21.928 3.354 17.917 1.00 79.94 662 GLN A O 1
ATOM 5417 N N . PRO A 1 663 ? 20.122 2.345 17.020 1.00 85.06 663 PRO A N 1
ATOM 5418 C CA . PRO A 1 663 ? 20.125 1.245 17.971 1.00 85.06 663 PRO A CA 1
ATOM 5419 C C . PRO A 1 663 ? 21.371 0.382 17.758 1.00 85.06 663 PRO A C 1
ATOM 5421 O O . PRO A 1 663 ? 21.755 0.099 16.625 1.00 85.06 663 PRO A O 1
ATOM 5424 N N . LYS A 1 664 ? 22.021 -0.045 18.839 1.00 87.31 664 LYS A N 1
ATOM 5425 C CA . LYS A 1 664 ? 23.220 -0.883 18.741 1.00 87.31 664 LYS A CA 1
ATOM 5426 C C . LYS A 1 664 ? 22.830 -2.352 18.818 1.00 87.31 664 LYS A C 1
ATOM 5428 O O . LYS A 1 664 ? 22.281 -2.772 19.832 1.00 87.31 664 LYS A O 1
ATOM 5433 N N . VAL A 1 665 ? 23.146 -3.128 17.784 1.00 86.88 665 VAL A N 1
ATOM 5434 C CA . VAL A 1 665 ? 22.910 -4.579 17.751 1.00 86.88 665 VAL A CA 1
ATOM 5435 C C . VAL A 1 665 ? 24.221 -5.332 17.971 1.00 86.88 665 VAL A C 1
ATOM 5437 O O . VAL A 1 665 ? 25.255 -4.992 17.401 1.00 86.88 665 VAL A O 1
ATOM 5440 N N . SER A 1 666 ? 24.188 -6.364 18.807 1.00 89.50 666 SER A N 1
ATOM 5441 C CA . SER A 1 666 ? 25.311 -7.271 19.062 1.00 89.50 666 SER A CA 1
ATOM 5442 C C . SER A 1 666 ? 24.833 -8.718 19.076 1.00 89.50 666 SER A C 1
ATOM 5444 O O . SER A 1 666 ? 23.802 -9.008 19.679 1.00 89.50 666 SER A O 1
ATOM 5446 N N . SER A 1 667 ? 25.580 -9.627 18.448 1.00 87.19 667 SER A N 1
ATOM 5447 C CA . SER A 1 667 ? 25.358 -11.072 18.587 1.00 87.19 667 SER A CA 1
ATOM 5448 C C . SER A 1 667 ? 25.656 -11.519 20.020 1.00 87.19 667 SER A C 1
ATOM 5450 O O . SER A 1 667 ? 26.651 -11.061 20.592 1.00 87.19 667 SER A O 1
ATOM 5452 N N . ILE A 1 668 ? 24.834 -12.413 20.572 1.00 84.50 668 ILE A N 1
ATOM 5453 C CA . ILE A 1 668 ? 24.983 -12.966 21.931 1.00 84.50 668 ILE A CA 1
ATOM 5454 C C . ILE A 1 668 ? 25.117 -14.483 21.948 1.00 84.50 668 ILE A C 1
ATOM 5456 O O . ILE A 1 668 ? 24.518 -15.152 21.072 1.00 84.50 668 ILE A O 1
#

Secondary structure (DSSP, 8-state):
--SHHHHHHHHHHTTTSGGG----PPP-PPP---SS-HHHHHHHTT--TT--EEEEES-B-GGG-HHHHHHHHHHHHTT-TT-EEEEESPBPTT-S--HHHHHHHTT-TTTEEE--S--HHHHHHHHHH-SEEEE--SS--S---HHHHHHHHTT--EEEESSHHHHTS-TTTSEEEPPTTTS-HHHHHHHHHHHHHH-HHHHHHHHHHHHHHHHHHH-HHHHHHHHHHHHHHHHHSHHHHHHHHHHHHHHHHTTS-HHHHHHHHHHHHHHHHHHHHHTTS--------PPP-SS-----B-HHHHHHHHHHHHHTTSPP-SEEEEES--SHHHHHHHHHH--S--SEEEEEESSPPPSS--TTEEEEES-SS--TTSPTT-EEEEEEES-GGGS-HHHHHHHHHHHHHHEEEEEEEEEEEEBHHHHHHHT---TT-S--B-HHHHHHHHHHTTEEEEEEEEEEEGGGT-SS-TTTB--HHHHHHSHHHHHHHHHHHHH--TTEEEEEEEEEEPSSPP-HHHHHHHHHHHHHHHHHT-----B-SSSEEEEETTEEEEEE-TTSPSEEEEB---EEE-SEEEEEEEEEEE-S--TTS-SS-EEEEEEEEEGGGTEEEEEEEEEGGGGSS-SEEEEEEEESS-EEEEEEEEE-SSS-EEEES-PEEEE-

Foldseek 3Di:
DAFVLVLVVCCVVPVQPNVLRDHQHAADEDDDDDPDDLQVLCVVVVQHSPEAEEEEDEEDDVQQVLVLVLLLVLVLCVVRVRYAYEYAEAYDPPPDDDSVVVCVVSVNPVRYYYDHHDDPNVLLSSLLNHQEYEREGPPDPQDDDPSVLSSLLQLHEYEYECDHRVVSDDCQQYHYDYDVVPDPSSVSSNVVCVCSVVDVVSSNRNSVVSNVCCVPRRHPVRSVVVVVVSVCCVCVVLVNVLVVVLVVLVVVLVVDDPVVSVVVNVVSVVVSVVSVVVVPDDDDDDDDDDDDDDDDDFFFDAPVQQQLVLVLQVLLVDDEWAFEEEEQQPADVSVVSSVVRNPYHHQAYEYEECDDHDPDHDPRYHYDNDLLLAPVVAAFQATLEYEYEQRLQLDDLLSNLNNLLVVLRNHHAFGKYKYKHFALVQCQVPLNDDLSRQHDYHPVLVCVLNVLSQWDWDAKAAAAFSVQVDVVGVCRGHHPVRLCVDPVSVVRSCVRGHHNHNRHRMMITMITHHDDRRPSVVSSVSSVVRRVVSVVVGDLSWDAPWFDWDDDPNFIKGKHALVIAWFWSTKDDQHKDFFAKKKKKKQKAFDPDDPPDAFFDFFKKKFKAFPVRPGTFWIDTDGPVNHPPDRIDMTMGGDPGTTGIMITITGHSDGIMITTHDIDMDGD

Radius of gyration: 31.51 Å; chains: 1; bounding box: 81×60×87 Å